Protein AF-A0A1M7RGN2-F1 (afdb_monomer)

Solvent-accessible surface area (backbone atoms only — not comparable to full-atom values): 27948 Å² total; per-residue (Å²): 100,93,61,72,44,77,40,43,30,32,84,21,26,33,37,41,32,29,51,102,66,59,59,73,75,38,56,75,77,20,41,66,61,92,49,42,22,46,13,42,47,33,29,32,37,37,53,44,37,58,46,65,48,74,35,37,37,27,53,39,75,42,88,51,86,76,76,86,76,80,94,49,53,23,29,38,37,36,62,31,33,19,80,75,17,29,29,34,39,29,12,72,86,38,70,52,47,77,90,29,49,67,40,72,50,83,56,57,39,39,32,36,41,36,44,35,34,30,64,72,48,50,79,91,61,77,86,86,77,67,72,73,33,36,36,40,42,39,34,22,54,45,65,57,43,63,58,74,44,78,79,35,73,57,84,74,70,87,70,90,80,72,50,46,48,50,57,38,22,22,51,22,50,51,51,54,52,34,74,63,32,69,67,56,32,52,51,54,54,50,56,44,67,71,36,99,68,55,65,76,80,54,61,73,75,74,81,71,89,65,87,67,59,68,26,29,27,38,48,74,47,76,25,56,38,73,56,40,53,45,32,73,75,35,51,40,67,52,54,59,37,63,78,38,60,56,56,48,66,60,32,28,36,40,57,43,95,46,101,49,54,22,45,37,38,62,42,42,81,84,53,90,49,85,55,82,66,62,20,43,36,34,62,48,76,46,78,43,90,96,51,76,36,18,39,40,34,42,40,35,35,53,33,47,40,79,51,36,51,32,52,43,38,40,50,52,40,45,49,55,30,44,61,69,67,64,82,71,80,60,66,34,55,64,59,32,51,54,52,30,50,54,51,52,49,51,50,52,51,51,51,52,51,50,49,52,50,47,7,58,60,30,49,70,44,65,73,53,71,70,62,68,70,49,93,51,42,49,51,62,42,11,62,77,39,38,68,60,49,52,42,53,70,71,44,56,63,65,60,22,40,52,49,2,49,50,24,18,54,50,9,22,56,71,36,49,42,52,76,29,68,72,51,36,51,19,53,58,27,48,74,74,72,41,77,51,66,95,48,70,68,64,47,51,56,48,56,76,67,40,88,80,51,62,89,50,67,32,36,32,44,60,41,99,90,38,73,86,28,48,74,77,36,51,20,44,74,29,10,54,53,2,56,60,24,38,63,41,90,51,30,65,44,6,23,34,30,0,42,43,19,20,30,41,26,41,11,54,86,35,24,62,64,50,59,56,45,50,48,70,76,38,56,80,66,73,65,132

Nearest PDB structures (foldseek):
  6xle-assembly1_D  TM=5.368E-01  e=3.055E-03  Saccharomyces cerevisiae S288C
  6xlb-assembly1_D1  TM=3.547E-01  e=7.918E-04  Saccharomyces cerevisiae S288C
  6xlh-assembly1_C  TM=3.136E-01  e=5.426E-04  Saccharomyces cerevisiae S288C
  3q63-assembly2_D  TM=5.427E-01  e=8.234E-02  Mesorhizobium japonicum MAFF 303099
  5j7c-assembly1_C  TM=2.482E-01  e=8.111E+00  Homo sapiens

Radius of gyration: 37.86 Å; Cα contacts (8 Å, |Δi|>4): 1041; chains: 1; bounding box: 74×55×109 Å

Organism: NCBI:txid134849

Structure (mmCIF, N/CA/C/O backbone):
data_AF-A0A1M7RGN2-F1
#
_entry.id   AF-A0A1M7RGN2-F1
#
loop_
_atom_site.group_PDB
_atom_site.id
_atom_site.type_symbol
_atom_site.label_atom_id
_atom_site.label_alt_id
_atom_site.label_comp_id
_atom_site.label_asym_id
_atom_site.label_entity_id
_atom_site.label_seq_id
_atom_site.pdbx_PDB_ins_code
_atom_site.Cartn_x
_atom_site.Cartn_y
_atom_site.Cartn_z
_atom_site.occupancy
_atom_site.B_iso_or_equiv
_atom_site.auth_seq_id
_atom_site.auth_comp_id
_atom_site.auth_asym_id
_atom_site.auth_atom_id
_atom_site.pdbx_PDB_model_num
ATOM 1 N N . MET A 1 1 ? -23.304 -23.572 22.820 1.00 53.78 1 MET A N 1
ATOM 2 C CA . MET A 1 1 ? -23.228 -24.763 23.700 1.00 53.78 1 MET A CA 1
ATOM 3 C C . MET A 1 1 ? -23.771 -24.384 25.075 1.00 53.78 1 MET A C 1
ATOM 5 O O . MET A 1 1 ? -23.818 -23.197 25.360 1.00 53.78 1 MET A O 1
ATOM 9 N N . THR A 1 2 ? -24.252 -25.321 25.900 1.00 59.62 2 THR A N 1
ATOM 10 C CA . THR A 1 2 ? -24.943 -24.969 27.166 1.00 59.62 2 THR A CA 1
ATOM 11 C C . THR A 1 2 ? -24.111 -25.189 28.437 1.00 59.62 2 THR A C 1
ATOM 13 O O . THR A 1 2 ? -24.471 -24.640 29.479 1.00 59.62 2 THR A O 1
ATOM 16 N N . GLY A 1 3 ? -23.017 -25.957 28.371 1.00 84.25 3 GLY A N 1
ATOM 17 C CA . GLY A 1 3 ? -22.132 -26.256 29.506 1.00 84.25 3 GLY A CA 1
ATOM 18 C C . GLY A 1 3 ? -20.914 -25.334 29.610 1.00 84.25 3 GLY A C 1
ATOM 19 O O . GLY A 1 3 ? -20.587 -24.631 28.655 1.00 84.25 3 GLY A O 1
ATOM 20 N N . PHE A 1 4 ? -20.274 -25.338 30.781 1.00 92.44 4 PHE A N 1
ATOM 21 C CA . PHE A 1 4 ? -18.928 -24.793 30.964 1.00 92.44 4 PHE A CA 1
ATOM 22 C C . PHE A 1 4 ? -17.897 -25.856 30.577 1.00 92.44 4 PHE A C 1
ATOM 24 O O . PHE A 1 4 ? -18.068 -27.026 30.914 1.00 92.44 4 PHE A O 1
ATOM 31 N N . GLU A 1 5 ? -16.837 -25.430 29.904 1.00 93.69 5 GLU A N 1
ATOM 32 C CA . GLU A 1 5 ? -15.676 -26.231 29.535 1.00 93.69 5 GLU A CA 1
ATOM 33 C C . GLU A 1 5 ? -14.425 -25.612 30.149 1.00 93.69 5 GLU A C 1
ATOM 35 O O . GLU A 1 5 ? -14.307 -24.390 30.267 1.00 93.69 5 GLU A O 1
ATOM 40 N N . ARG A 1 6 ? -13.462 -26.453 30.512 1.00 93.12 6 ARG A N 1
ATOM 41 C CA . ARG A 1 6 ? -12.210 -25.990 31.102 1.00 93.12 6 ARG A CA 1
ATOM 42 C C . ARG A 1 6 ? -11.258 -25.460 30.035 1.00 93.12 6 ARG A C 1
ATOM 44 O O . ARG A 1 6 ? -10.918 -26.173 29.093 1.00 93.12 6 ARG A O 1
ATOM 51 N N . VAL A 1 7 ? -10.762 -24.243 30.237 1.00 93.06 7 VAL A N 1
ATOM 52 C CA . VAL A 1 7 ? -9.730 -23.613 29.403 1.00 93.06 7 VAL A CA 1
ATOM 53 C C . VAL A 1 7 ? -8.479 -23.399 30.243 1.00 93.06 7 VAL A C 1
ATOM 55 O O . VAL A 1 7 ? -8.550 -22.855 31.345 1.00 93.06 7 VAL A O 1
ATOM 58 N N . PHE A 1 8 ? -7.333 -23.857 29.739 1.00 92.25 8 PHE A N 1
ATOM 59 C CA . PHE A 1 8 ? -6.047 -23.593 30.375 1.00 92.25 8 PHE A CA 1
ATOM 60 C C . PHE A 1 8 ? -5.581 -22.192 29.991 1.00 92.25 8 PHE A C 1
ATOM 62 O O . PHE A 1 8 ? -5.463 -21.897 28.805 1.00 92.25 8 PHE A O 1
ATOM 69 N N . VAL A 1 9 ? -5.311 -21.346 30.979 1.00 91.94 9 VAL A N 1
ATOM 70 C CA . VAL A 1 9 ? -4.866 -19.961 30.802 1.00 91.94 9 VAL A CA 1
ATOM 71 C C . VAL A 1 9 ? -3.438 -19.790 31.294 1.00 91.94 9 VAL A C 1
ATOM 73 O O . VAL A 1 9 ? -2.949 -20.540 32.141 1.00 91.94 9 VAL A O 1
ATOM 76 N N . SER A 1 10 ? -2.761 -18.795 30.736 1.00 89.56 10 SER A N 1
ATOM 77 C CA . SER A 1 10 ? -1.372 -18.453 31.037 1.00 89.56 10 SER A CA 1
ATOM 78 C C . SER A 1 10 ? -1.187 -16.949 30.885 1.00 89.56 10 SER A C 1
ATOM 80 O O . SER A 1 10 ? -1.768 -16.374 29.964 1.00 89.56 10 SER A O 1
ATOM 82 N N . TYR A 1 11 ? -0.347 -16.338 31.719 1.00 89.56 11 TYR A N 1
ATOM 83 C CA . TYR A 1 11 ? -0.124 -14.891 31.749 1.00 89.56 11 TYR A CA 1
ATOM 84 C C . TYR A 1 11 ? -1.407 -14.071 31.937 1.00 89.56 11 TYR A C 1
ATOM 86 O O . TYR A 1 11 ? -1.530 -13.006 31.335 1.00 89.56 11 TYR A O 1
ATOM 94 N N . HIS A 1 12 ? -2.354 -14.562 32.746 1.00 90.75 12 HIS A N 1
ATOM 95 C CA . HIS A 1 12 ? -3.652 -13.913 32.990 1.00 90.75 12 HIS A CA 1
ATOM 96 C C . HIS A 1 12 ? -4.511 -13.748 31.729 1.00 90.75 12 HIS A C 1
ATOM 98 O O . HIS A 1 12 ? -5.261 -12.782 31.622 1.00 90.75 12 HIS A O 1
ATOM 104 N N . GLN A 1 13 ? -4.351 -14.617 30.725 1.00 92.25 13 GLN A N 1
ATOM 105 C CA . GLN A 1 13 ? -4.908 -14.368 29.397 1.00 92.25 13 GLN A CA 1
ATOM 106 C C . GLN A 1 13 ? -5.591 -15.581 28.769 1.00 92.25 13 GLN A C 1
ATOM 108 O O . GLN A 1 13 ? -5.038 -16.684 28.670 1.00 92.25 13 GLN A O 1
ATOM 113 N N . MET A 1 14 ? -6.772 -15.294 28.230 1.00 94.12 14 MET A N 1
ATOM 114 C CA . MET A 1 14 ? -7.485 -16.074 27.226 1.00 94.12 14 MET A CA 1
ATOM 115 C C . MET A 1 14 ? -7.746 -15.185 26.005 1.00 94.12 14 MET A C 1
ATOM 117 O O . MET A 1 14 ? -7.930 -13.981 26.138 1.00 94.12 14 MET A O 1
ATOM 121 N N . GLN A 1 15 ? -7.777 -15.763 24.813 1.00 93.19 15 GLN A N 1
ATOM 122 C CA . GLN A 1 15 ? -7.980 -15.060 23.554 1.00 93.19 15 GLN A CA 1
ATOM 123 C C . GLN A 1 15 ? -9.269 -15.516 22.881 1.00 93.19 15 GLN A C 1
ATOM 125 O O . GLN A 1 15 ? -9.629 -16.696 22.918 1.00 93.19 15 GLN A O 1
ATOM 130 N N . VAL A 1 16 ? -9.945 -14.562 22.247 1.00 94.19 16 VAL A N 1
ATOM 131 C CA . VAL A 1 16 ? -11.057 -14.798 21.329 1.00 94.19 16 VAL A CA 1
ATOM 132 C C . VAL A 1 16 ? -10.639 -14.236 19.980 1.00 94.19 16 VAL A C 1
ATOM 134 O O . VAL A 1 16 ? -10.347 -13.046 19.877 1.00 94.19 16 VAL A O 1
ATOM 137 N N . THR A 1 17 ? -10.606 -15.089 18.960 1.00 91.31 17 THR A N 1
ATOM 138 C CA . THR A 1 17 ? -10.165 -14.718 17.611 1.00 91.31 17 THR A CA 1
ATOM 139 C C . THR A 1 17 ? -11.164 -15.174 16.562 1.00 91.31 17 THR A C 1
ATOM 141 O O . THR A 1 17 ? -11.744 -16.250 16.675 1.00 91.31 17 THR A O 1
ATOM 144 N N . THR A 1 18 ? -11.366 -14.362 15.536 1.00 88.50 18 THR A N 1
ATOM 145 C CA . THR A 1 18 ? -12.219 -14.665 14.374 1.00 88.50 18 THR A CA 1
ATOM 146 C C . THR A 1 18 ? -11.419 -15.107 13.147 1.00 88.50 18 THR A C 1
ATOM 148 O O . THR A 1 18 ? -12.003 -15.386 12.103 1.00 88.50 18 THR A O 1
ATOM 151 N N . CYS A 1 19 ? -10.088 -15.169 13.253 1.00 69.94 19 CYS A N 1
ATOM 152 C CA . CYS A 1 19 ? -9.200 -15.595 12.181 1.00 69.94 19 CYS A CA 1
ATOM 153 C C . CYS A 1 19 ? -8.057 -16.423 12.776 1.00 69.94 19 CYS A C 1
ATOM 155 O O . CYS A 1 19 ? -7.307 -15.968 13.630 1.00 69.94 19 CYS A O 1
ATOM 157 N N . VAL A 1 20 ? -7.919 -17.667 12.322 1.00 52.16 20 VAL A N 1
ATOM 158 C CA . VAL A 1 20 ? -7.046 -18.673 12.958 1.00 52.16 20 VAL A CA 1
ATOM 159 C C . VAL A 1 20 ? -5.543 -18.346 12.810 1.00 52.16 20 VAL A C 1
ATOM 161 O O . VAL A 1 20 ? -4.721 -18.910 13.526 1.00 52.16 20 VAL A O 1
ATOM 164 N N . ASP A 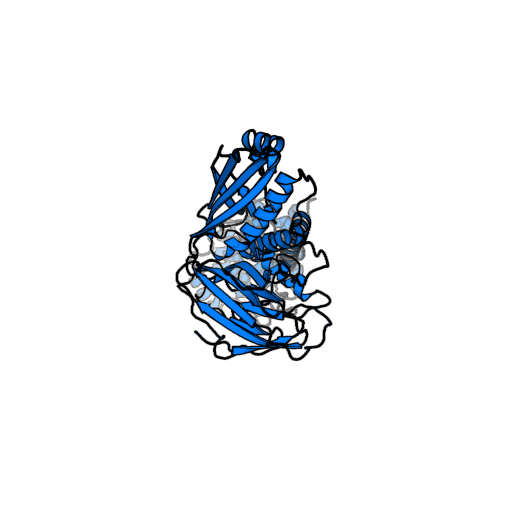1 21 ? -5.190 -17.387 11.944 1.00 49.81 21 ASP A N 1
ATOM 165 C CA . ASP A 1 21 ? -3.810 -17.035 11.575 1.00 49.81 21 ASP A CA 1
ATOM 166 C C . ASP A 1 21 ? -3.393 -15.590 11.941 1.00 49.81 21 ASP A C 1
ATOM 168 O O . ASP A 1 21 ? -2.281 -15.163 11.600 1.00 49.81 21 ASP A O 1
ATOM 172 N N . THR A 1 22 ? -4.242 -14.809 12.623 1.00 50.28 22 THR A N 1
ATOM 173 C CA . THR A 1 22 ? -3.888 -13.445 13.053 1.00 50.28 22 THR A CA 1
ATOM 174 C C . THR A 1 22 ? -3.421 -13.435 14.502 1.00 50.28 22 THR A C 1
ATOM 176 O O . THR A 1 22 ? -4.167 -13.699 15.437 1.00 50.28 22 THR A O 1
ATOM 179 N N . HIS A 1 23 ? -2.147 -13.107 14.706 1.00 57.06 23 HIS A N 1
ATOM 180 C CA . HIS A 1 23 ? -1.679 -12.689 16.023 1.00 57.06 23 HIS A CA 1
ATOM 181 C C . HIS A 1 23 ? -2.221 -11.296 16.343 1.00 57.06 23 HIS A C 1
ATOM 183 O O . HIS A 1 23 ? -2.346 -10.475 15.434 1.00 57.06 23 HIS A O 1
ATOM 189 N N . SER A 1 24 ? -2.425 -11.018 17.634 1.00 57.25 24 SER A N 1
ATOM 190 C CA . SER A 1 24 ? -2.740 -9.696 18.183 1.00 57.25 24 SER A CA 1
ATOM 191 C C . SER A 1 24 ? -1.973 -8.581 17.458 1.00 57.25 24 SER A C 1
ATOM 193 O O . SER A 1 24 ? -0.754 -8.442 17.606 1.00 57.25 24 SER A O 1
ATOM 195 N N . GLU A 1 25 ? -2.672 -7.794 16.644 1.00 72.50 25 GLU A N 1
ATOM 196 C CA . GLU A 1 25 ? -2.079 -6.705 15.868 1.00 72.50 25 GLU A CA 1
ATOM 197 C C . GLU A 1 25 ? -1.906 -5.430 16.701 1.00 72.50 25 GLU A C 1
ATOM 199 O O . GLU A 1 25 ? -0.965 -4.659 16.471 1.00 72.50 25 GLU A O 1
ATOM 204 N N . LEU A 1 26 ? -2.827 -5.233 17.648 1.00 82.25 26 LEU A N 1
ATOM 205 C CA . LEU A 1 26 ? -2.886 -4.169 18.636 1.00 82.25 26 LEU A CA 1
ATOM 206 C C . LEU A 1 26 ? -2.411 -4.726 19.985 1.00 82.25 26 LEU A C 1
ATOM 208 O O . LEU A 1 26 ? -2.792 -5.822 20.400 1.00 82.25 26 LEU A O 1
ATOM 212 N N . GLY A 1 27 ? -1.552 -3.975 20.674 1.00 81.19 27 GLY A N 1
ATOM 213 C CA . GLY A 1 27 ? -1.046 -4.400 21.977 1.00 81.19 27 GLY A CA 1
ATOM 214 C C . GLY A 1 27 ? -2.158 -4.469 23.024 1.00 81.19 27 GLY A C 1
ATOM 215 O O . GLY A 1 27 ? -3.054 -3.624 23.038 1.00 81.19 27 GLY A O 1
ATOM 216 N N . ILE A 1 28 ? -2.055 -5.426 23.950 1.00 83.62 28 ILE A N 1
ATOM 217 C CA . ILE A 1 28 ? -2.816 -5.363 25.204 1.00 83.62 28 ILE A CA 1
ATOM 218 C C . ILE A 1 28 ? -2.504 -4.041 25.918 1.00 83.62 28 ILE A C 1
ATOM 220 O O . ILE A 1 28 ? -1.442 -3.449 25.708 1.00 83.62 28 ILE A O 1
ATOM 224 N N . TYR A 1 29 ? -3.436 -3.562 26.735 1.00 84.75 29 TYR A N 1
ATOM 225 C CA . TYR A 1 29 ? -3.340 -2.253 27.380 1.00 84.75 29 TYR A CA 1
ATOM 226 C C . TYR A 1 29 ? -3.339 -1.048 26.418 1.00 84.75 29 TYR A C 1
ATOM 228 O O . TYR A 1 29 ? -2.821 0.017 26.764 1.00 84.75 29 TYR A O 1
ATOM 236 N N . GLN A 1 30 ? -3.946 -1.170 25.231 1.00 85.31 30 GLN A N 1
ATOM 237 C CA . GLN A 1 30 ? -4.180 -0.023 24.336 1.00 85.31 30 GLN A CA 1
ATOM 238 C C . GLN A 1 30 ? -5.656 0.354 24.176 1.00 85.31 30 GLN A C 1
ATOM 240 O O . GLN A 1 30 ? -5.956 1.539 24.050 1.00 85.31 30 GLN A O 1
ATOM 245 N N . ALA A 1 31 ? -6.573 -0.615 24.210 1.00 88.44 31 ALA A N 1
ATOM 246 C CA . ALA A 1 31 ? -8.014 -0.381 24.132 1.00 88.44 31 ALA A CA 1
ATOM 247 C C . ALA A 1 31 ? -8.761 -1.454 24.935 1.00 88.44 31 ALA A C 1
ATOM 249 O O . ALA A 1 31 ? -8.672 -2.630 24.594 1.00 88.44 31 ALA A O 1
ATOM 250 N N . GLY A 1 32 ? -9.480 -1.073 25.995 1.00 89.31 32 GLY A N 1
ATOM 251 C CA . GLY A 1 32 ? -10.189 -2.030 26.846 1.00 89.31 32 GLY A CA 1
ATOM 252 C C . GLY A 1 32 ? -10.434 -1.557 28.279 1.00 89.31 32 GLY A C 1
ATOM 253 O O . GLY A 1 32 ? -10.309 -0.368 28.568 1.00 89.31 32 GLY A O 1
ATOM 254 N N . ASP A 1 33 ? -10.747 -2.513 29.152 1.00 88.94 33 ASP A N 1
ATOM 255 C CA . ASP A 1 33 ? -10.859 -2.387 30.613 1.00 88.94 33 ASP A CA 1
ATOM 256 C C . ASP A 1 33 ? -10.204 -3.590 31.317 1.00 88.94 33 ASP A C 1
ATOM 258 O O . ASP A 1 33 ? -9.579 -4.428 30.674 1.00 88.94 33 ASP A O 1
ATOM 262 N N . ASP A 1 34 ? -10.389 -3.705 32.634 1.00 87.19 34 ASP A N 1
ATOM 263 C CA . ASP A 1 34 ? -9.809 -4.766 33.472 1.00 87.19 34 ASP A CA 1
ATOM 264 C C . ASP A 1 34 ? -10.269 -6.203 33.131 1.00 87.19 34 ASP A C 1
ATOM 266 O O . ASP A 1 34 ? -9.767 -7.178 33.704 1.00 87.19 34 ASP A O 1
ATOM 270 N N . LEU A 1 35 ? -11.259 -6.372 32.251 1.00 91.69 35 LEU A N 1
ATOM 271 C CA . LEU A 1 35 ? -11.757 -7.678 31.822 1.00 91.69 35 LEU A CA 1
ATOM 272 C C . LEU A 1 35 ? -11.432 -7.967 30.355 1.00 91.69 35 LEU A C 1
ATOM 274 O O . LEU A 1 35 ? -11.063 -9.098 30.040 1.00 91.69 35 LEU A O 1
ATOM 278 N N . VAL A 1 36 ? -11.574 -6.994 29.452 1.00 93.12 36 VAL A N 1
ATOM 279 C CA . VAL A 1 36 ? -11.379 -7.210 28.010 1.00 93.12 36 VAL A CA 1
ATOM 280 C C . VAL A 1 36 ? -10.483 -6.148 27.403 1.00 93.12 36 VAL A C 1
ATOM 282 O O . VAL A 1 36 ? -10.778 -4.958 27.474 1.00 93.12 36 VAL A O 1
ATOM 285 N N . HIS A 1 37 ? -9.463 -6.598 26.675 1.00 91.75 37 HIS A N 1
ATOM 286 C CA . HIS A 1 37 ? -8.649 -5.776 25.790 1.00 91.75 37 HIS A CA 1
ATOM 287 C C . HIS A 1 37 ? -8.902 -6.145 24.331 1.00 91.75 37 HIS A C 1
ATOM 289 O O . HIS A 1 37 ? -8.745 -7.298 23.937 1.00 91.75 37 HIS A O 1
ATOM 295 N N . LEU A 1 38 ? -9.240 -5.160 23.507 1.00 91.31 38 LEU A N 1
ATOM 296 C CA . LEU A 1 38 ? -9.230 -5.313 22.059 1.00 91.31 38 LEU A CA 1
ATOM 297 C C . LEU A 1 38 ? -7.775 -5.413 21.584 1.00 91.31 38 LEU A C 1
ATOM 299 O O . LEU A 1 38 ? -6.946 -4.574 21.938 1.00 91.31 38 LEU A O 1
ATOM 303 N N . THR A 1 39 ? -7.467 -6.428 20.782 1.00 89.44 39 THR A N 1
ATOM 304 C CA . THR A 1 39 ? -6.103 -6.715 20.307 1.00 89.44 39 THR A CA 1
ATOM 305 C C . THR A 1 39 ? -6.004 -6.827 18.787 1.00 89.44 39 THR A C 1
ATOM 307 O O . THR A 1 39 ? -4.925 -7.058 18.248 1.00 89.44 39 THR A O 1
ATOM 310 N N . GLY A 1 40 ? -7.094 -6.571 18.071 1.00 88.50 40 GLY A N 1
ATOM 311 C CA . GLY A 1 40 ? -7.142 -6.479 16.617 1.00 88.50 40 GLY A CA 1
ATOM 312 C C . GLY A 1 40 ? -8.560 -6.180 16.144 1.00 88.50 40 GLY A C 1
ATOM 313 O O . GLY A 1 40 ? -9.476 -6.048 16.954 1.00 88.50 40 GLY A O 1
ATOM 314 N N . ALA A 1 41 ? -8.771 -6.090 14.830 1.00 89.12 41 ALA A N 1
ATOM 315 C CA . ALA A 1 41 ? -10.126 -5.946 14.289 1.00 89.12 41 ALA A CA 1
ATOM 316 C C . ALA A 1 41 ? -10.979 -7.201 14.551 1.00 89.12 41 ALA A C 1
ATOM 318 O O . ALA A 1 41 ? -12.180 -7.086 14.773 1.00 89.12 41 ALA A O 1
ATOM 319 N N . GLY A 1 42 ? -10.355 -8.381 14.548 1.00 90.31 42 GLY A N 1
ATOM 320 C CA . GLY A 1 42 ? -10.997 -9.677 14.761 1.00 90.31 42 GLY A CA 1
ATOM 321 C C . GLY A 1 42 ? -10.580 -10.387 16.050 1.00 90.31 42 GLY A C 1
ATOM 322 O O . GLY A 1 42 ? -10.939 -11.553 16.215 1.00 90.31 42 GLY A O 1
ATOM 323 N N . ASP A 1 43 ? -9.842 -9.707 16.937 1.00 90.75 43 ASP A N 1
ATOM 324 C CA . ASP A 1 43 ? -9.166 -10.307 18.090 1.00 90.75 43 ASP A CA 1
ATOM 325 C C . ASP A 1 43 ? -9.408 -9.512 19.377 1.00 90.75 43 ASP A C 1
ATOM 327 O O . ASP A 1 43 ? -9.336 -8.277 19.402 1.00 90.75 43 ASP A O 1
ATOM 331 N N . LEU A 1 44 ? -9.644 -10.231 20.473 1.00 93.44 44 LEU A N 1
ATOM 332 C CA . LEU A 1 44 ? -9.603 -9.676 21.822 1.00 93.44 44 LEU A CA 1
ATOM 333 C C . LEU A 1 44 ? -8.934 -10.636 22.805 1.00 93.44 44 LEU A C 1
ATOM 335 O O . LEU A 1 44 ? -8.930 -11.857 22.632 1.00 93.44 44 LEU A O 1
ATOM 339 N N . THR A 1 45 ? -8.409 -10.057 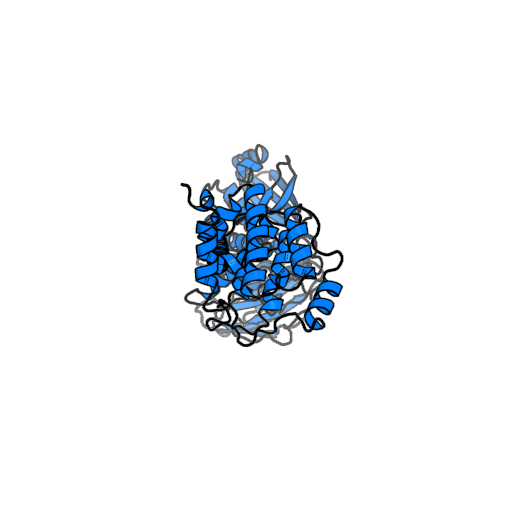23.875 1.00 93.88 45 THR A N 1
ATOM 340 C CA . THR A 1 45 ? -7.864 -10.747 25.037 1.00 93.88 45 THR A CA 1
ATOM 341 C C . THR A 1 45 ? -8.800 -10.541 26.223 1.00 93.88 45 THR A C 1
ATOM 343 O O . THR A 1 45 ? -9.156 -9.412 26.554 1.00 93.88 45 THR A O 1
ATOM 346 N N . VAL A 1 46 ? -9.178 -11.635 26.875 1.00 94.94 46 VAL A N 1
ATOM 347 C CA . VAL A 1 46 ? -9.880 -11.656 28.159 1.00 94.94 46 VAL A CA 1
ATOM 348 C C . VAL A 1 46 ? -8.851 -11.820 29.272 1.00 94.94 46 VAL A C 1
ATOM 350 O O . VAL A 1 46 ? -8.049 -12.757 29.240 1.00 94.94 46 VAL A O 1
ATOM 353 N N . MET A 1 47 ? -8.888 -10.914 30.244 1.00 92.62 47 MET A N 1
ATOM 354 C CA . MET A 1 47 ? -8.006 -10.920 31.406 1.00 92.62 47 MET A CA 1
ATOM 355 C C . MET A 1 47 ? -8.551 -11.858 32.485 1.00 92.62 47 MET A C 1
ATOM 357 O O . MET A 1 47 ? -9.717 -11.746 32.869 1.00 92.62 47 MET A O 1
ATOM 361 N N . THR A 1 48 ? -7.708 -12.757 32.994 1.00 91.31 48 THR A N 1
ATOM 362 C CA . THR A 1 48 ? -8.072 -13.751 34.013 1.00 91.31 48 THR A CA 1
ATOM 363 C C . THR A 1 48 ? -7.409 -13.521 35.358 1.00 91.31 48 THR A C 1
ATOM 365 O O . THR A 1 48 ? -6.299 -12.998 35.418 1.00 91.31 48 THR A O 1
ATOM 368 N N . GLY A 1 49 ? -8.069 -13.935 36.442 1.00 87.50 49 GLY A N 1
ATOM 369 C CA . GLY A 1 49 ? -7.510 -13.834 37.788 1.00 87.50 49 GLY A CA 1
ATOM 370 C C . GLY A 1 49 ? -6.226 -14.658 37.940 1.00 87.50 49 GLY A C 1
ATOM 371 O O . GLY A 1 49 ? -5.158 -14.089 38.176 1.00 87.50 49 GLY A O 1
ATOM 372 N N . PRO A 1 50 ? -6.267 -15.987 37.723 1.00 86.50 50 PRO A N 1
ATOM 373 C CA . PRO A 1 50 ? -5.085 -16.833 37.723 1.00 86.50 50 PRO A CA 1
ATOM 374 C C . PRO A 1 50 ? -4.079 -16.425 36.649 1.00 86.50 50 PRO A C 1
ATOM 376 O O . PRO A 1 50 ? -4.429 -16.298 35.471 1.00 86.50 50 PRO A O 1
ATOM 379 N N . HIS A 1 51 ? -2.805 -16.331 37.044 1.00 87.00 51 HIS A N 1
ATOM 380 C CA . HIS A 1 51 ? -1.704 -16.188 36.092 1.00 87.00 51 HIS A CA 1
ATOM 381 C C . HIS A 1 51 ? -1.640 -17.406 35.172 1.00 87.00 51 HIS A C 1
ATOM 383 O O . HIS A 1 51 ? -1.649 -17.269 33.954 1.00 87.00 51 HIS A O 1
ATOM 389 N N . THR A 1 52 ? -1.560 -18.603 35.757 1.00 89.00 52 THR A N 1
ATOM 390 C CA . THR A 1 52 ? -1.503 -19.877 35.036 1.00 89.00 52 THR A CA 1
ATOM 391 C C . THR A 1 52 ? -2.404 -20.877 35.736 1.00 89.00 52 THR A C 1
ATOM 393 O O . THR A 1 52 ? -2.266 -21.083 36.940 1.00 89.00 52 THR A O 1
ATOM 396 N N . GLY A 1 53 ? -3.299 -21.528 35.001 1.00 89.69 53 GLY A N 1
ATOM 397 C CA . GLY A 1 53 ? -4.233 -22.472 35.603 1.00 89.69 53 GLY A CA 1
ATOM 398 C C . GLY A 1 53 ? -5.414 -22.779 34.704 1.00 89.69 53 GLY A C 1
ATOM 399 O O . GLY A 1 53 ? -5.346 -22.608 33.493 1.00 89.69 53 GLY A O 1
ATOM 400 N N . TRP A 1 54 ? -6.496 -23.258 35.305 1.00 91.19 54 TRP A N 1
ATOM 401 C CA . TRP A 1 54 ? -7.720 -23.587 34.589 1.00 91.19 54 TRP A CA 1
ATOM 402 C C . TRP A 1 54 ? -8.855 -22.689 35.042 1.00 91.19 54 TRP A C 1
ATOM 404 O O . TRP A 1 54 ? -9.044 -22.498 36.239 1.00 91.19 54 TRP A O 1
ATOM 414 N N . VAL A 1 55 ? -9.620 -22.203 34.073 1.00 93.25 55 VAL A N 1
ATOM 415 C CA . VAL A 1 55 ? -10.862 -21.462 34.293 1.00 93.25 55 VAL A CA 1
ATOM 416 C C . VAL A 1 55 ? -12.003 -22.169 33.574 1.00 93.25 55 VAL A C 1
ATOM 418 O O . VAL A 1 55 ? -11.785 -22.893 32.596 1.00 93.25 55 VAL A O 1
ATOM 421 N N . ASP A 1 56 ? -13.220 -21.961 34.056 1.00 95.38 56 ASP A N 1
ATOM 422 C CA . ASP A 1 56 ? -14.426 -22.504 33.444 1.00 95.38 56 ASP A CA 1
ATOM 423 C C . ASP A 1 56 ? -14.989 -21.482 32.453 1.00 95.38 56 ASP A C 1
ATOM 425 O O . ASP A 1 56 ? -15.334 -20.360 32.822 1.00 95.38 56 ASP A O 1
ATOM 429 N N . VAL A 1 57 ? -15.137 -21.864 31.187 1.00 96.44 57 VAL A N 1
ATOM 430 C CA . VAL A 1 57 ? -15.600 -20.971 30.118 1.00 96.44 57 VAL A CA 1
ATOM 431 C C . VAL A 1 57 ? -16.844 -21.540 29.462 1.00 96.44 57 VAL A C 1
ATOM 433 O O . VAL A 1 57 ? -16.937 -22.733 29.197 1.00 96.44 57 VAL A O 1
ATOM 436 N N . ARG A 1 58 ? -17.813 -20.684 29.158 1.00 95.94 58 ARG A N 1
ATOM 437 C CA . ARG A 1 58 ? -18.987 -21.020 28.352 1.00 95.94 58 ARG A CA 1
ATOM 438 C C . ARG A 1 58 ? -19.114 -20.044 27.195 1.00 95.94 58 ARG A C 1
ATOM 440 O O . ARG A 1 58 ? -19.070 -18.836 27.402 1.00 95.94 58 ARG A O 1
ATOM 447 N N . VAL A 1 59 ? -19.360 -20.564 25.993 1.00 96.25 59 VAL A N 1
ATOM 448 C CA . VAL A 1 59 ? -19.641 -19.745 24.807 1.00 96.25 59 VAL A CA 1
ATOM 449 C C . VAL A 1 59 ? -21.093 -19.920 24.357 1.00 96.25 59 VAL A C 1
ATOM 451 O O . VAL A 1 59 ? -21.553 -21.028 24.040 1.00 96.25 59 VAL A O 1
ATOM 454 N N . THR A 1 60 ? -21.813 -18.800 24.300 1.00 95.12 60 THR A N 1
ATOM 455 C CA . THR A 1 60 ? -23.234 -18.732 23.951 1.00 95.12 60 THR A CA 1
ATOM 456 C C . THR A 1 60 ? -23.431 -17.868 22.707 1.00 95.12 60 THR A C 1
ATOM 458 O O . THR A 1 60 ? -23.352 -16.644 22.767 1.00 95.12 60 THR A O 1
ATOM 461 N N . VAL A 1 61 ? -23.764 -18.501 21.582 1.00 95.75 61 VAL A N 1
ATOM 462 C CA . VAL A 1 61 ? -24.125 -17.810 20.335 1.00 95.75 61 VAL A CA 1
ATOM 463 C C . VAL A 1 61 ? -25.626 -17.518 20.317 1.00 95.75 61 VAL A C 1
ATOM 465 O O . VAL A 1 61 ? -26.445 -18.389 20.620 1.00 95.75 61 VAL A O 1
ATOM 468 N N . ARG A 1 62 ? -25.992 -16.284 19.973 1.00 94.81 62 ARG A N 1
ATOM 469 C CA . ARG A 1 62 ? -27.363 -15.773 19.908 1.00 94.81 62 ARG A CA 1
ATOM 470 C C . ARG A 1 62 ? -27.618 -15.059 18.586 1.00 94.81 62 ARG A C 1
ATOM 472 O O . ARG A 1 62 ? -26.703 -14.633 17.893 1.00 94.81 62 ARG A O 1
ATOM 479 N N . THR A 1 63 ? -28.895 -14.898 18.262 1.00 93.50 63 THR A N 1
ATOM 480 C CA . THR A 1 63 ? -29.353 -14.124 17.099 1.00 93.50 63 THR A CA 1
ATOM 481 C C . THR A 1 63 ? -29.587 -12.647 17.415 1.00 93.50 63 THR A C 1
ATOM 483 O O . THR A 1 63 ? -29.728 -11.847 16.498 1.00 93.50 63 THR A O 1
ATOM 486 N N . ALA A 1 64 ? -29.643 -12.279 18.698 1.00 92.81 64 ALA A N 1
ATOM 487 C CA . ALA A 1 64 ? -29.887 -10.921 19.169 1.00 92.81 64 ALA A CA 1
ATOM 488 C C . ALA A 1 64 ? -29.249 -10.695 20.548 1.00 92.81 64 ALA A C 1
ATOM 490 O O . ALA A 1 64 ? -28.852 -11.653 21.224 1.00 92.81 64 ALA A O 1
ATOM 491 N N . ALA A 1 65 ? -29.201 -9.426 20.962 1.00 93.00 65 ALA A N 1
ATOM 492 C CA . ALA A 1 65 ? -28.641 -9.013 22.242 1.00 93.00 65 ALA A CA 1
ATOM 493 C C . ALA A 1 65 ? -29.256 -9.798 23.422 1.00 93.00 65 ALA A C 1
ATOM 495 O O . ALA A 1 65 ? -30.469 -10.047 23.443 1.00 93.00 65 ALA A O 1
ATOM 496 N N . PRO A 1 66 ? -28.439 -10.229 24.399 1.00 91.69 66 PRO A N 1
ATOM 497 C CA . PRO A 1 66 ? -28.937 -10.893 25.592 1.00 91.69 66 PRO A CA 1
ATOM 498 C C . PRO A 1 66 ? -29.692 -9.9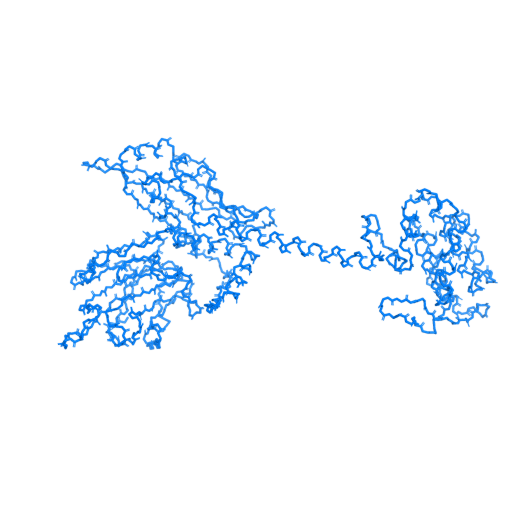10 26.499 1.00 91.69 66 PRO A C 1
ATOM 500 O O . PRO A 1 66 ? -29.539 -8.695 26.395 1.00 91.69 66 PRO A O 1
ATOM 503 N N . ALA A 1 67 ? -30.490 -10.454 27.420 1.00 87.38 67 ALA A N 1
ATOM 504 C CA . ALA A 1 67 ? -31.032 -9.675 28.531 1.00 87.38 67 ALA A CA 1
ATOM 505 C C . ALA A 1 67 ? -29.908 -9.199 29.474 1.00 87.38 67 ALA A C 1
ATOM 507 O O . ALA A 1 67 ? -28.778 -9.700 29.405 1.00 87.38 67 ALA A O 1
ATOM 508 N N . ASP A 1 68 ? -30.259 -8.263 30.359 1.00 83.44 68 ASP A N 1
ATOM 509 C CA . ASP A 1 68 ? -29.368 -7.659 31.354 1.00 83.44 68 ASP A CA 1
ATOM 510 C C . ASP A 1 68 ? -28.538 -8.722 32.108 1.00 83.44 68 ASP A C 1
ATOM 512 O O . ASP A 1 68 ? -29.107 -9.710 32.592 1.00 83.44 68 ASP A O 1
ATOM 516 N N . PRO A 1 69 ? -27.201 -8.583 32.185 1.00 83.38 69 PRO A N 1
ATOM 517 C CA . PRO A 1 69 ? -26.311 -9.579 32.775 1.00 83.38 69 PRO A CA 1
ATOM 518 C C . PRO A 1 69 ? -26.298 -9.514 34.314 1.00 83.38 69 PRO A C 1
ATOM 520 O O . PRO A 1 69 ? -25.240 -9.441 34.935 1.00 83.38 69 PRO A O 1
ATOM 523 N N . ALA A 1 70 ? -27.468 -9.554 34.953 1.00 82.12 70 ALA A N 1
ATOM 524 C CA . ALA A 1 70 ? -27.571 -9.538 36.408 1.00 82.12 70 ALA A CA 1
ATOM 525 C C . ALA A 1 70 ? -26.858 -10.750 37.045 1.00 82.12 70 ALA A C 1
ATOM 527 O O . ALA A 1 70 ? -26.978 -11.881 36.568 1.00 82.12 70 ALA A O 1
ATOM 528 N N . GLY A 1 71 ? -26.143 -10.517 38.151 1.00 85.06 71 GLY A N 1
ATOM 529 C CA . GLY A 1 71 ? -25.475 -11.568 38.931 1.00 85.06 71 GLY A CA 1
ATOM 530 C C . GLY A 1 71 ? -24.066 -11.955 38.464 1.00 85.06 71 GLY A C 1
ATOM 531 O O . GLY A 1 71 ? -23.536 -12.953 38.948 1.00 85.06 71 GLY A O 1
ATOM 532 N N . TRP A 1 72 ? -23.472 -11.191 37.545 1.00 92.75 72 TRP A N 1
ATOM 533 C CA . TRP A 1 72 ? -22.056 -11.285 37.178 1.00 92.75 72 TRP A CA 1
ATOM 534 C C . TRP A 1 72 ? -21.237 -10.209 37.899 1.00 92.75 72 TRP A C 1
ATOM 536 O O . TRP A 1 72 ? -21.762 -9.131 38.181 1.00 92.75 72 TRP A O 1
ATOM 546 N N . ASP A 1 73 ? -19.972 -10.507 38.202 1.00 91.56 73 ASP A N 1
ATOM 547 C CA . ASP A 1 73 ? -19.089 -9.605 38.955 1.00 91.56 73 ASP A CA 1
ATOM 548 C C . ASP A 1 73 ? -18.466 -8.531 38.058 1.00 91.56 73 ASP A C 1
ATOM 550 O O . ASP A 1 73 ? -18.274 -7.400 38.496 1.00 91.56 73 ASP A O 1
ATOM 554 N N . ALA A 1 74 ? -18.186 -8.885 36.802 1.00 92.94 74 ALA A N 1
ATOM 555 C CA . ALA A 1 74 ? -17.672 -7.981 35.782 1.00 92.94 74 ALA A CA 1
ATOM 556 C C . ALA A 1 74 ? -18.295 -8.315 34.424 1.00 92.94 74 ALA A C 1
ATOM 558 O O . ALA A 1 74 ? -18.471 -9.489 34.080 1.00 92.94 74 ALA A O 1
ATOM 559 N N . VAL A 1 75 ? -18.647 -7.287 33.651 1.00 95.81 75 VAL A N 1
ATOM 560 C CA . VAL A 1 75 ? -19.237 -7.453 32.321 1.00 95.81 75 VAL A CA 1
ATOM 561 C C . VAL A 1 75 ? -18.761 -6.365 31.379 1.00 95.81 75 VAL A C 1
ATOM 563 O O . VAL A 1 75 ? -18.993 -5.177 31.617 1.00 95.81 75 VAL A O 1
ATOM 566 N N . THR A 1 76 ? -18.217 -6.799 30.250 1.00 95.19 76 THR A N 1
ATOM 567 C CA . THR A 1 76 ? -17.653 -5.923 29.228 1.00 95.19 76 THR A CA 1
ATOM 568 C C . THR A 1 76 ? -18.141 -6.333 27.853 1.00 95.19 76 THR A C 1
ATOM 570 O O . THR A 1 76 ? -18.332 -7.514 27.565 1.00 95.19 76 THR A O 1
ATOM 573 N N . GLU A 1 77 ? -18.368 -5.349 26.996 1.00 95.75 77 GLU A N 1
ATOM 574 C CA . GLU A 1 77 ? -18.922 -5.535 25.667 1.00 95.75 77 GLU A CA 1
ATOM 575 C C . GLU A 1 77 ? -18.095 -4.796 24.605 1.00 95.75 77 GLU A C 1
ATOM 577 O O . GLU A 1 77 ? -17.727 -3.636 24.786 1.00 95.75 77 GLU A O 1
ATOM 582 N N . THR A 1 78 ? -17.828 -5.455 23.475 1.00 95.56 78 THR A N 1
ATOM 583 C CA . THR A 1 78 ? -17.107 -4.886 22.324 1.00 95.56 78 THR A CA 1
ATOM 584 C C . THR A 1 78 ? -17.534 -5.542 21.008 1.00 95.56 78 THR A C 1
ATOM 586 O O . THR A 1 78 ? -18.265 -6.531 21.009 1.00 95.56 78 THR A O 1
ATOM 589 N N . THR A 1 79 ? -17.084 -5.019 19.871 1.00 96.50 79 THR A N 1
ATOM 590 C CA . THR A 1 79 ? -17.368 -5.576 18.540 1.00 96.50 79 THR A CA 1
ATOM 591 C C . THR A 1 79 ? -16.094 -6.144 17.915 1.00 96.50 79 THR A C 1
ATOM 593 O O . THR A 1 79 ? -15.037 -5.530 18.025 1.00 96.50 79 THR A O 1
ATOM 596 N N . LEU A 1 80 ? -16.211 -7.275 17.218 1.00 94.75 80 LEU A N 1
ATOM 597 C CA . LEU A 1 80 ? -15.175 -7.859 16.366 1.00 94.75 80 LEU A CA 1
ATOM 598 C C . LEU A 1 80 ? -15.657 -7.940 14.913 1.00 94.75 80 LEU A C 1
ATOM 600 O O . LEU A 1 80 ? -16.847 -8.114 14.641 1.00 94.75 80 LEU A O 1
ATOM 604 N N . TRP A 1 81 ? -14.725 -7.847 13.975 1.00 93.25 81 TRP A N 1
ATOM 605 C CA . TRP A 1 81 ? -14.918 -8.189 12.573 1.00 93.25 81 TRP A CA 1
ATOM 606 C C . TRP A 1 81 ? -14.739 -9.696 12.387 1.00 93.25 81 TRP A C 1
ATOM 608 O O . TRP A 1 81 ? -13.676 -10.215 12.691 1.00 93.25 81 TRP A O 1
ATOM 618 N N . CYS A 1 82 ? -15.762 -10.395 11.892 1.00 92.69 82 CYS A N 1
ATOM 619 C CA . CYS A 1 82 ? -15.760 -11.844 11.689 1.00 92.69 82 CYS A CA 1
ATOM 620 C C . CYS A 1 82 ? -16.019 -12.155 10.202 1.00 92.69 82 CYS A C 1
ATOM 622 O O . CYS A 1 82 ? -17.173 -12.325 9.796 1.00 92.69 82 CYS A O 1
ATOM 624 N N . PRO A 1 83 ? -14.973 -12.185 9.355 1.00 87.81 83 PRO A N 1
ATOM 625 C CA . PRO A 1 83 ? -15.129 -12.311 7.904 1.00 87.81 83 PRO A CA 1
ATOM 626 C C . PRO A 1 83 ? -15.603 -13.695 7.451 1.00 87.81 83 PRO A C 1
ATOM 628 O O . PRO A 1 83 ? -16.222 -13.798 6.396 1.00 87.81 83 PRO A O 1
ATOM 631 N N . GLU A 1 84 ? -15.316 -14.742 8.225 1.00 87.50 84 GLU A N 1
ATOM 632 C CA . GLU A 1 84 ? -15.615 -16.135 7.860 1.00 87.50 84 GLU A CA 1
ATOM 633 C C . GLU A 1 84 ? -16.868 -16.680 8.561 1.00 87.50 84 GLU A C 1
ATOM 635 O O . GLU A 1 84 ? -17.366 -17.743 8.204 1.00 87.50 84 GLU A O 1
ATOM 640 N N . GLY A 1 85 ? -17.435 -15.935 9.519 1.00 90.62 85 GLY A N 1
ATOM 641 C CA . GLY A 1 85 ? -18.569 -16.409 10.315 1.00 90.62 85 GLY A CA 1
ATOM 642 C C . GLY A 1 85 ? -18.186 -17.485 11.338 1.00 90.62 85 GLY A C 1
ATOM 643 O O . GLY A 1 85 ? -19.052 -18.227 11.799 1.00 90.62 85 GLY A O 1
ATOM 644 N N . GLU A 1 86 ? -16.910 -17.560 11.711 1.00 91.75 86 GLU A N 1
ATOM 645 C CA . GLU A 1 86 ? -16.371 -18.484 12.707 1.00 91.75 86 GLU A CA 1
ATOM 646 C C . GLU A 1 86 ? -15.455 -17.742 13.692 1.00 91.75 86 GLU A C 1
ATOM 648 O O . GLU A 1 86 ? -14.873 -16.701 13.377 1.00 91.75 86 GLU A O 1
ATOM 653 N N .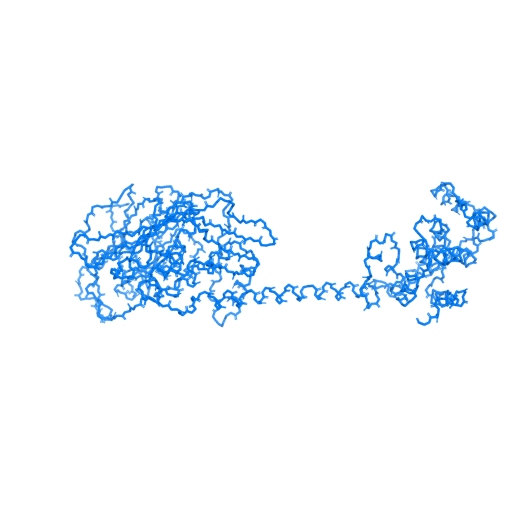 LEU A 1 87 ? -15.333 -18.268 14.910 1.00 92.88 87 LEU A N 1
ATOM 654 C CA . LEU A 1 87 ? -14.369 -17.791 15.904 1.00 92.88 87 LEU A CA 1
ATOM 655 C C . LEU A 1 87 ? -13.853 -18.927 16.779 1.00 92.88 87 LEU A C 1
ATOM 657 O O . LEU A 1 87 ? -14.495 -19.962 16.921 1.00 92.88 87 LEU A O 1
ATOM 661 N N . SER A 1 88 ? -12.718 -18.713 17.427 1.00 92.94 88 SER A N 1
ATOM 662 C CA . SER A 1 88 ? -12.136 -19.659 18.370 1.00 92.94 88 SER A CA 1
ATOM 663 C C . SER A 1 88 ? -11.804 -19.003 19.705 1.00 92.94 88 SER A C 1
ATOM 665 O O . SER A 1 88 ? -11.481 -17.816 19.760 1.00 92.94 88 SER A O 1
ATOM 667 N N . VAL A 1 89 ? -11.849 -19.794 20.780 1.00 93.88 89 VAL A N 1
ATOM 668 C CA . VAL A 1 89 ? -11.443 -19.384 22.134 1.00 93.88 89 VAL A CA 1
ATOM 669 C C . VAL A 1 89 ? -10.330 -20.302 22.637 1.00 93.88 89 VAL A C 1
ATOM 671 O O . VAL A 1 89 ? -10.437 -21.526 22.532 1.00 93.88 89 VAL A O 1
ATOM 674 N N . HIS A 1 90 ? -9.245 -19.729 23.153 1.00 91.56 90 HIS A N 1
ATOM 675 C CA . HIS A 1 90 ? -8.076 -20.478 23.631 1.00 91.56 90 HIS A CA 1
ATOM 676 C C . HIS A 1 90 ? -7.270 -19.692 24.667 1.00 91.56 90 HIS A C 1
ATOM 678 O O . HIS A 1 90 ? -7.338 -18.470 24.710 1.00 91.56 90 HIS A O 1
ATOM 684 N N . GLY A 1 91 ? -6.500 -20.375 25.515 1.00 90.88 91 GLY A N 1
ATOM 685 C CA . GLY A 1 91 ? -5.511 -19.703 26.365 1.00 90.88 91 GLY A CA 1
ATOM 686 C C . GLY A 1 91 ? -4.313 -19.215 25.555 1.00 90.88 91 GLY A C 1
ATOM 687 O O . GLY A 1 91 ? -3.976 -19.835 24.554 1.00 90.88 91 GLY A O 1
ATOM 688 N N . LEU A 1 92 ? -3.624 -18.163 26.010 1.00 87.19 92 LEU A N 1
ATOM 689 C CA . LEU A 1 92 ? -2.495 -17.567 25.269 1.00 87.19 92 LEU A CA 1
ATOM 690 C C . LEU A 1 92 ? -1.402 -18.585 24.877 1.00 87.19 92 LEU A C 1
ATOM 692 O O . LEU A 1 92 ? -0.918 -18.577 23.751 1.00 87.19 92 LEU A O 1
ATOM 696 N N . MET A 1 93 ? -1.012 -19.456 25.811 1.00 83.56 93 MET A N 1
ATOM 697 C CA . MET A 1 93 ? -0.049 -20.547 25.585 1.00 83.56 93 MET A CA 1
ATOM 698 C C . MET A 1 93 ? -0.724 -21.927 25.610 1.00 83.56 93 MET A C 1
ATOM 700 O O . MET A 1 93 ? -0.046 -22.949 25.721 1.00 83.56 93 MET A O 1
ATOM 704 N N . GLY A 1 94 ? -2.057 -21.958 25.596 1.00 78.19 94 GLY A N 1
ATOM 705 C CA . GLY A 1 94 ? -2.861 -23.168 25.714 1.00 78.19 94 GLY A CA 1
ATOM 706 C C . GLY A 1 94 ? -3.462 -23.584 24.378 1.00 78.19 94 GLY A C 1
ATOM 707 O O . GLY A 1 94 ? -3.613 -22.782 23.461 1.00 78.19 94 GLY A O 1
ATOM 708 N N . GLU A 1 95 ? -3.856 -24.849 24.270 1.00 80.75 95 GLU A N 1
ATOM 709 C CA . GLU A 1 95 ? -4.666 -25.283 23.135 1.00 80.75 95 GLU A CA 1
ATOM 710 C C . GLU A 1 95 ? -6.114 -24.804 23.282 1.00 80.75 95 GLU A C 1
ATOM 712 O O . GLU A 1 95 ? -6.661 -24.722 24.385 1.00 80.75 95 GLU A O 1
ATOM 717 N N . SER A 1 96 ? -6.768 -24.541 22.151 1.00 85.00 96 SER A N 1
ATOM 718 C CA . SER A 1 96 ? -8.220 -24.374 22.120 1.00 85.00 96 SER A CA 1
ATOM 719 C C . SER A 1 96 ? -8.896 -25.719 22.423 1.00 85.00 96 SER A C 1
ATOM 721 O O . SER A 1 96 ? -8.564 -26.704 21.748 1.00 85.00 96 SER A O 1
ATOM 723 N N . PRO A 1 97 ? -9.839 -25.811 23.378 1.00 88.75 97 PRO A N 1
ATOM 724 C CA . PRO A 1 97 ? -10.697 -26.988 23.506 1.00 88.75 97 PRO A CA 1
ATOM 725 C C . PRO A 1 97 ? -11.461 -27.249 22.205 1.00 88.75 97 PRO A C 1
ATOM 727 O O . PRO A 1 97 ? -11.847 -26.303 21.530 1.00 88.75 97 PRO A O 1
ATOM 730 N N . GLU A 1 98 ? -11.734 -28.510 21.859 1.00 88.75 98 GLU A N 1
ATOM 731 C CA . GLU A 1 98 ? -12.465 -28.864 20.625 1.00 88.75 98 GLU A CA 1
ATOM 732 C C . GLU A 1 98 ? -13.814 -28.132 20.514 1.00 88.75 98 GLU A C 1
ATOM 734 O O . GLU A 1 98 ? -14.151 -27.603 19.460 1.00 88.75 98 GLU A O 1
ATOM 739 N N . ALA A 1 99 ? -14.516 -28.000 21.642 1.00 90.44 99 ALA A N 1
ATOM 740 C CA . ALA A 1 99 ? -15.743 -27.220 21.804 1.00 90.44 99 ALA A CA 1
ATOM 741 C C . ALA A 1 99 ? -15.635 -25.747 21.369 1.00 90.44 99 ALA A C 1
ATOM 743 O O . ALA A 1 99 ? -16.644 -25.121 21.043 1.00 90.44 99 ALA A O 1
ATOM 744 N N . PHE A 1 100 ? -14.428 -25.182 21.417 1.00 92.88 100 PHE A N 1
ATOM 745 C CA . PHE A 1 100 ? -14.155 -23.772 21.173 1.00 92.88 100 PHE A CA 1
ATOM 746 C C . PHE A 1 100 ? -13.279 -23.513 19.949 1.00 92.88 100 PHE A C 1
ATOM 748 O O . PHE A 1 100 ? -12.804 -22.391 19.779 1.00 92.88 100 PHE A O 1
ATOM 755 N N . ARG A 1 101 ? -13.097 -24.514 19.083 1.00 90.62 101 ARG A N 1
ATOM 756 C CA . ARG A 1 101 ? -12.480 -24.352 17.763 1.00 90.62 101 ARG A CA 1
ATOM 757 C C . ARG A 1 101 ? -13.573 -24.079 16.733 1.00 90.62 101 ARG A C 1
ATOM 759 O O . ARG A 1 101 ? -14.547 -24.825 16.688 1.00 90.62 101 ARG A O 1
ATOM 766 N N . ALA A 1 102 ? -13.396 -23.048 15.907 1.00 89.69 102 ALA A N 1
ATOM 767 C CA . ALA A 1 102 ? -14.278 -22.749 14.770 1.00 89.69 102 ALA A CA 1
ATOM 768 C C . ALA A 1 102 ? -15.782 -22.723 15.138 1.00 89.69 102 ALA A C 1
ATOM 770 O O . ALA A 1 102 ? -16.635 -23.334 14.496 1.00 89.69 102 ALA A O 1
ATOM 771 N N . ILE A 1 103 ? -16.119 -22.025 16.224 1.00 93.00 103 ILE A N 1
ATOM 772 C CA . ILE A 1 103 ? -17.495 -21.812 16.668 1.00 93.00 103 ILE A CA 1
ATOM 773 C C . ILE A 1 103 ? -18.216 -20.969 15.612 1.00 93.00 103 ILE A C 1
ATOM 775 O O . ILE A 1 103 ? -17.930 -19.782 15.452 1.00 93.00 103 ILE A O 1
ATOM 779 N N . ALA A 1 104 ? -19.186 -21.575 14.931 1.00 93.44 104 ALA A N 1
ATOM 780 C CA . ALA A 1 104 ? -20.005 -20.890 13.941 1.00 93.44 104 ALA A CA 1
ATOM 781 C C . ALA A 1 104 ? -20.864 -19.781 14.576 1.00 93.44 104 ALA A C 1
ATOM 783 O O . ALA A 1 104 ? -21.555 -19.995 15.581 1.00 93.44 104 ALA A O 1
ATOM 784 N N . VAL A 1 105 ? -20.876 -18.609 13.943 1.00 92.31 105 VAL A N 1
ATOM 785 C CA . VAL A 1 105 ? -21.748 -17.474 14.272 1.00 92.31 105 VAL A CA 1
ATOM 786 C C . VAL A 1 105 ? -22.683 -17.136 13.106 1.00 92.31 105 VAL A C 1
ATOM 788 O O . VAL A 1 105 ? -22.474 -17.611 11.990 1.00 92.31 105 VAL A O 1
ATOM 791 N N . PRO A 1 106 ? -23.765 -16.361 13.332 1.00 88.00 106 PRO A N 1
ATOM 792 C CA . PRO A 1 106 ? -24.730 -16.048 12.280 1.00 88.00 106 PRO A CA 1
ATOM 793 C C . PRO A 1 106 ? -24.152 -15.151 11.169 1.00 88.00 106 PRO A C 1
ATOM 795 O O . PRO A 1 106 ? -24.331 -13.936 11.180 1.00 88.00 106 PRO A O 1
ATOM 798 N N . GLY A 1 107 ? -23.523 -15.787 10.180 1.00 84.75 107 GLY A N 1
ATOM 799 C CA . GLY A 1 107 ? -23.010 -15.171 8.959 1.00 84.75 107 GLY A CA 1
ATOM 800 C C . GLY A 1 107 ? -21.729 -14.343 9.144 1.00 84.75 107 GLY A C 1
ATOM 801 O O . GLY A 1 107 ? -21.352 -14.010 10.268 1.00 84.75 107 GLY A O 1
ATOM 802 N N . PRO A 1 108 ? -21.057 -14.001 8.031 1.00 89.12 108 PRO A N 1
ATOM 803 C CA . PRO A 1 108 ? -19.916 -13.096 8.048 1.00 89.12 108 PRO A CA 1
ATOM 804 C C . PRO A 1 108 ? -20.378 -11.660 8.323 1.00 89.12 108 PRO A C 1
ATOM 806 O O . PRO A 1 108 ? -21.404 -11.214 7.798 1.00 89.12 108 PRO A O 1
ATOM 809 N N . GLY A 1 109 ? -19.632 -10.910 9.130 1.00 92.38 109 GLY A N 1
ATOM 810 C CA . GLY A 1 109 ? -20.046 -9.564 9.513 1.00 92.38 109 GLY A CA 1
ATOM 811 C C . GLY A 1 109 ? -19.417 -9.047 10.799 1.00 92.38 109 GLY A C 1
ATOM 812 O O . GLY A 1 109 ? -18.413 -9.562 11.286 1.00 92.38 109 GLY A O 1
ATOM 813 N N . LEU A 1 110 ? -20.041 -8.013 11.368 1.00 95.50 110 LEU A N 1
ATOM 814 C CA . LEU A 1 110 ? -19.705 -7.566 12.714 1.00 95.50 110 LEU A CA 1
ATOM 815 C C . LEU A 1 110 ? -20.363 -8.477 13.748 1.00 95.50 110 LEU A C 1
ATOM 817 O O . LEU A 1 110 ? -21.565 -8.751 13.703 1.00 95.50 110 LEU A O 1
ATOM 821 N N . LEU A 1 111 ? -19.562 -8.883 14.721 1.00 95.75 111 LEU A N 1
ATOM 822 C CA . LEU A 1 111 ? -19.959 -9.727 15.828 1.00 95.75 111 LEU A CA 1
ATOM 823 C C . LEU A 1 111 ? -19.812 -8.944 17.126 1.00 95.75 111 LEU A C 1
ATOM 825 O O . LEU A 1 111 ? -18.726 -8.498 17.485 1.00 95.75 111 LEU A O 1
ATOM 829 N N . ARG A 1 112 ? -20.909 -8.783 17.853 1.00 97.12 112 ARG A N 1
ATOM 830 C CA . ARG A 1 112 ? -20.886 -8.232 19.201 1.00 97.12 112 ARG A CA 1
ATOM 831 C C . ARG A 1 112 ? -20.495 -9.335 20.175 1.00 97.12 112 ARG A C 1
ATOM 833 O O . ARG A 1 112 ? -21.077 -10.420 20.146 1.00 97.12 112 ARG A O 1
ATOM 840 N N . VAL A 1 113 ? -19.519 -9.039 21.024 1.00 97.19 113 VAL A N 1
ATOM 841 C CA . VAL A 1 113 ? -18.975 -9.942 22.036 1.00 97.19 113 VAL A CA 1
ATOM 842 C C . VAL A 1 113 ? -19.180 -9.318 23.406 1.00 97.19 113 VAL A C 1
ATOM 844 O O . VAL A 1 113 ? -18.711 -8.212 23.665 1.00 97.19 113 VAL A O 1
ATOM 847 N N . GLN A 1 114 ? -19.876 -10.031 24.286 1.00 97.38 114 GLN A N 1
ATOM 848 C CA . GLN A 1 114 ? -20.032 -9.662 25.687 1.00 97.38 114 GLN A CA 1
ATOM 849 C C . GLN A 1 114 ? -19.380 -10.727 26.560 1.00 97.38 114 GLN A C 1
ATOM 851 O O . GLN A 1 114 ? -19.802 -11.883 26.552 1.00 97.38 114 GLN A O 1
ATOM 856 N N . VAL A 1 115 ? -18.360 -10.327 27.309 1.00 97.38 115 VAL A N 1
ATOM 857 C CA . VAL A 1 115 ? -17.640 -11.184 28.247 1.00 97.38 115 VAL A CA 1
ATOM 858 C C . VAL A 1 115 ? -18.156 -10.893 29.643 1.00 97.38 115 VAL A C 1
ATOM 860 O O . VAL A 1 115 ? -18.250 -9.737 30.053 1.00 97.38 115 VAL A O 1
ATOM 863 N N . ARG A 1 116 ? -18.519 -11.949 30.360 1.00 96.50 116 ARG A N 1
ATOM 864 C CA . ARG A 1 116 ? -19.039 -11.892 31.722 1.00 96.50 116 ARG A CA 1
ATOM 865 C C . ARG A 1 116 ? -18.163 -12.762 32.598 1.00 96.50 116 ARG A C 1
ATOM 867 O O . ARG A 1 116 ? -17.919 -13.911 32.238 1.00 96.50 116 ARG A O 1
ATOM 874 N N . ALA A 1 117 ? -17.721 -12.233 33.726 1.00 95.38 117 ALA A N 1
ATOM 875 C CA . ALA A 1 117 ? -16.860 -12.944 34.655 1.00 95.38 117 ALA A CA 1
ATOM 876 C C . ALA A 1 117 ? -17.459 -12.947 36.061 1.00 95.38 117 ALA A C 1
ATOM 878 O O . ALA A 1 117 ? -18.130 -11.994 36.471 1.00 95.38 117 ALA A O 1
ATOM 879 N N . ARG A 1 118 ? -17.266 -14.055 36.777 1.00 93.00 118 ARG A N 1
ATOM 880 C CA . ARG A 1 118 ? -17.658 -14.200 38.180 1.00 93.00 118 ARG A CA 1
ATOM 881 C C . ARG A 1 118 ? -16.701 -15.104 38.940 1.00 93.00 118 ARG A C 1
ATOM 883 O O . ARG A 1 118 ? -16.034 -15.939 38.329 1.00 93.00 118 ARG A O 1
ATOM 890 N N . ASN A 1 119 ? -16.706 -14.977 40.264 1.00 90.50 119 ASN A N 1
ATOM 891 C CA . ASN A 1 119 ? -15.754 -15.643 41.156 1.00 90.50 119 ASN A CA 1
ATOM 892 C C . ASN A 1 119 ? -14.302 -15.314 40.769 1.00 90.50 119 ASN A C 1
ATOM 894 O O . ASN A 1 119 ? -13.439 -16.189 40.792 1.00 90.50 119 ASN A O 1
ATOM 898 N N . ARG A 1 120 ? -14.048 -14.072 40.334 1.00 87.44 120 ARG A N 1
ATOM 899 C CA . ARG A 1 120 ? -12.713 -13.663 39.896 1.00 87.44 120 ARG A CA 1
ATOM 900 C C . ARG A 1 120 ? -11.749 -13.629 41.082 1.00 87.44 120 ARG A C 1
ATOM 902 O O . ARG A 1 120 ? -12.097 -13.112 42.145 1.00 87.44 120 ARG A O 1
ATOM 909 N N . THR A 1 121 ? -10.539 -14.147 40.888 1.00 79.56 121 THR A N 1
ATOM 910 C CA . THR A 1 121 ? -9.467 -14.119 41.895 1.00 79.56 121 THR A CA 1
ATOM 911 C C . THR A 1 121 ? -8.579 -12.890 41.670 1.00 79.56 121 THR A C 1
ATOM 913 O O . THR A 1 121 ? -8.127 -12.698 40.540 1.00 79.56 121 THR A O 1
ATOM 916 N N . PRO A 1 122 ? -8.309 -12.058 42.693 1.00 75.00 122 PRO A N 1
ATOM 917 C CA . PRO A 1 122 ? -7.361 -10.953 42.569 1.00 75.00 122 PRO A CA 1
ATOM 918 C C . PRO A 1 122 ? -5.962 -11.433 42.160 1.00 75.00 122 PRO A C 1
ATOM 920 O O . PRO A 1 122 ? -5.517 -12.515 42.549 1.00 75.00 122 PRO A O 1
ATOM 923 N N . GLU A 1 123 ? -5.237 -10.604 41.409 1.00 69.50 123 GLU A N 1
ATOM 924 C CA . GLU A 1 123 ? -3.847 -10.891 41.053 1.00 69.50 123 GLU A CA 1
ATOM 925 C C . GLU A 1 123 ? -2.981 -11.026 42.320 1.00 69.50 123 GLU A C 1
ATOM 927 O O . GLU A 1 123 ? -2.957 -10.140 43.175 1.00 69.50 123 GLU A O 1
ATOM 932 N N . GLY A 1 124 ? -2.253 -12.141 42.438 1.00 62.75 124 GLY A N 1
ATOM 933 C CA . GLY A 1 124 ? -1.337 -12.404 43.553 1.00 62.75 124 GLY A CA 1
ATOM 934 C C . GLY A 1 124 ? -1.959 -13.082 44.778 1.00 62.75 124 GLY A C 1
ATOM 935 O O . GLY A 1 124 ? -1.216 -13.428 45.697 1.00 62.75 124 GLY A O 1
ATOM 936 N N . GLU A 1 125 ? -3.273 -13.320 44.796 1.00 68.56 125 GLU A N 1
ATOM 937 C CA . GLU A 1 125 ? -3.912 -14.148 45.823 1.00 68.56 125 GLU A CA 1
ATOM 938 C C . GLU A 1 125 ? -3.903 -15.633 45.423 1.00 68.56 125 GLU A C 1
ATOM 940 O O . GLU A 1 125 ? -4.159 -15.994 44.272 1.00 68.56 125 GLU A O 1
ATOM 945 N N . GLU A 1 126 ? -3.579 -16.513 46.377 1.00 59.62 126 GLU A N 1
ATOM 946 C CA . GLU A 1 126 ? -3.699 -17.961 46.183 1.00 59.62 126 GLU A CA 1
ATOM 947 C C . GLU A 1 126 ? -5.178 -18.368 46.149 1.00 59.62 126 GLU A C 1
ATOM 949 O O . GLU A 1 126 ? -6.004 -17.823 46.884 1.00 59.62 126 GLU A O 1
ATOM 954 N N . ASP A 1 127 ? -5.512 -19.358 45.316 1.00 62.75 127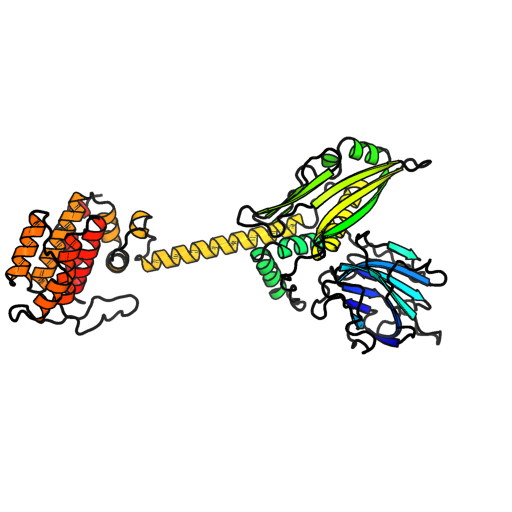 ASP A N 1
ATOM 955 C CA . ASP A 1 127 ? -6.852 -19.944 45.275 1.00 62.75 127 ASP A CA 1
ATOM 956 C C . ASP A 1 127 ? -7.197 -20.539 46.651 1.00 62.75 127 ASP A C 1
ATOM 958 O O . ASP A 1 127 ? -6.716 -21.606 47.037 1.00 62.75 127 ASP A O 1
ATOM 962 N N . ALA A 1 128 ? -8.038 -19.830 47.407 1.00 60.56 128 ALA A N 1
ATOM 963 C CA . ALA A 1 128 ? -8.448 -20.193 48.761 1.00 60.56 128 ALA A CA 1
ATOM 964 C C . ALA A 1 128 ? -9.417 -21.399 48.814 1.00 60.56 128 ALA A C 1
ATOM 966 O O . ALA A 1 128 ? -10.070 -21.622 49.836 1.00 60.56 128 ALA A O 1
ATOM 967 N N . GLY A 1 129 ? -9.542 -22.173 47.727 1.00 65.06 129 GLY A N 1
ATOM 968 C CA . GLY A 1 129 ? -10.480 -23.291 47.607 1.00 65.06 129 GLY A CA 1
ATOM 969 C C . GLY A 1 129 ? -11.914 -22.837 47.328 1.00 65.06 129 GLY A C 1
ATOM 970 O O . GLY A 1 129 ? -12.869 -23.509 47.728 1.00 65.06 129 GLY A O 1
ATOM 971 N N . GLY A 1 130 ? -12.064 -21.672 46.691 1.00 65.88 130 GLY A N 1
ATOM 972 C CA . GLY A 1 130 ? -13.351 -21.120 46.278 1.00 65.88 130 GLY A CA 1
ATOM 973 C C . GLY A 1 130 ? -13.936 -21.832 45.050 1.00 65.88 130 GLY A C 1
ATOM 974 O O . GLY A 1 130 ? -13.328 -22.748 44.495 1.00 65.88 130 GLY A O 1
ATOM 975 N N . PRO A 1 131 ? -15.145 -21.446 44.603 1.00 76.62 131 PRO A N 1
ATOM 976 C CA . PRO A 1 131 ? -15.640 -21.886 43.303 1.00 76.62 131 PRO A CA 1
ATOM 977 C C . PRO A 1 131 ? -14.700 -21.393 42.194 1.00 76.62 131 PRO A C 1
ATOM 979 O O . PRO A 1 131 ? -14.249 -20.251 42.241 1.00 76.62 131 PRO A O 1
ATOM 982 N N . ALA A 1 132 ? -14.450 -22.236 41.187 1.00 83.62 132 ALA A N 1
ATOM 983 C CA . ALA A 1 132 ? -13.601 -21.879 40.054 1.00 83.62 132 ALA A CA 1
ATOM 984 C C . ALA A 1 132 ? -14.072 -20.579 39.380 1.00 83.62 132 ALA A C 1
ATOM 986 O O . ALA A 1 132 ? -15.280 -20.314 39.272 1.00 83.62 132 ALA A O 1
ATOM 987 N N . GLU A 1 133 ? -13.107 -19.788 38.911 1.00 91.38 133 GLU A N 1
ATOM 988 C CA . GLU A 1 133 ? -13.387 -18.582 38.143 1.00 91.38 133 GLU A CA 1
ATOM 989 C C . GLU A 1 133 ? -14.108 -18.950 36.842 1.00 91.38 133 GLU A C 1
ATOM 991 O O . GLU A 1 133 ? -13.711 -19.871 36.119 1.00 91.38 133 GLU A O 1
ATOM 996 N N . GLN A 1 134 ? -15.199 -18.236 36.570 1.00 94.56 134 GLN A N 1
ATOM 997 C CA . GLN A 1 134 ? -16.135 -18.572 35.508 1.00 94.56 134 GLN A CA 1
ATOM 998 C C . GLN A 1 134 ? -16.332 -17.420 34.538 1.00 94.56 134 GLN A C 1
ATOM 1000 O O . GLN A 1 134 ? -16.622 -16.294 34.943 1.00 94.56 134 GLN A O 1
ATOM 1005 N N . TYR A 1 135 ? -16.284 -17.755 33.252 1.00 96.25 135 TYR A N 1
ATOM 1006 C CA . TYR A 1 135 ? -16.456 -16.839 32.137 1.00 96.25 135 TYR A CA 1
ATOM 1007 C C . TYR A 1 135 ? -17.608 -17.275 31.242 1.00 96.25 135 TYR A C 1
ATOM 1009 O O . TYR A 1 135 ? -17.683 -18.425 30.814 1.00 96.25 135 TYR A O 1
ATOM 1017 N N . GLU A 1 136 ? -18.489 -16.345 30.894 1.00 96.62 136 GLU A N 1
ATOM 1018 C CA . GLU A 1 136 ? -19.435 -16.517 29.797 1.00 96.62 136 GLU A CA 1
ATOM 1019 C C . GLU A 1 136 ? -19.142 -15.508 28.686 1.00 96.62 136 GLU A C 1
ATOM 1021 O O . GLU A 1 136 ? -19.148 -14.300 28.909 1.00 96.62 136 GLU A O 1
ATOM 1026 N N . ILE A 1 137 ? -18.934 -16.019 27.474 1.00 97.12 137 ILE A N 1
ATOM 1027 C CA . ILE A 1 137 ? -18.761 -15.237 26.253 1.00 97.12 137 ILE A CA 1
ATOM 1028 C C . ILE A 1 137 ? -20.058 -15.347 25.453 1.00 97.12 137 ILE A C 1
ATOM 1030 O O . ILE A 1 137 ? -20.395 -16.410 24.923 1.00 97.12 137 ILE A O 1
ATOM 1034 N N . VAL A 1 138 ? -20.811 -14.252 25.382 1.00 96.81 138 VAL A N 1
ATOM 1035 C CA . VAL A 1 138 ? -22.067 -14.165 24.632 1.00 96.81 138 VAL A CA 1
ATOM 1036 C C . VAL A 1 138 ? -21.831 -13.430 23.320 1.00 96.81 138 VAL A C 1
ATOM 1038 O O . VAL A 1 138 ? -21.239 -12.355 23.305 1.00 96.81 138 VAL A O 1
ATOM 1041 N N . LEU A 1 139 ? -22.318 -14.006 22.224 1.00 96.81 139 LEU A N 1
ATOM 1042 C CA . LEU A 1 139 ? -22.009 -13.577 20.863 1.00 96.81 139 LEU A CA 1
ATOM 1043 C C . LEU A 1 139 ? -23.291 -13.361 20.063 1.00 96.81 139 LEU A C 1
ATOM 1045 O O . LEU A 1 139 ? -24.174 -14.218 20.105 1.00 96.81 139 LEU A O 1
ATOM 1049 N N . TRP A 1 140 ? -23.406 -12.260 19.321 1.00 96.75 140 TRP A N 1
ATOM 1050 C CA . TRP A 1 140 ? -24.529 -12.040 18.399 1.00 96.75 140 TRP A CA 1
ATOM 1051 C C . TRP A 1 140 ? -24.161 -11.097 17.247 1.00 96.75 140 TRP A C 1
ATOM 1053 O O . TRP A 1 140 ? -23.325 -10.209 17.426 1.00 96.75 140 TRP A O 1
ATOM 1063 N N . PRO A 1 141 ? -24.765 -11.265 16.057 1.00 96.62 141 PRO A N 1
ATOM 1064 C CA . PRO A 1 141 ? -24.473 -10.413 14.909 1.00 96.62 141 PRO A CA 1
ATOM 1065 C C . PRO A 1 141 ? -24.993 -8.988 15.130 1.00 96.62 141 PRO A C 1
ATOM 1067 O O . PRO A 1 141 ? -26.049 -8.776 15.735 1.00 96.62 141 PRO A O 1
ATOM 1070 N N . VAL A 1 142 ? -24.272 -8.006 14.592 1.00 97.06 142 VAL A N 1
ATOM 1071 C CA . VAL A 1 142 ? -24.686 -6.597 14.552 1.00 97.06 142 VAL A CA 1
ATOM 1072 C C . VAL A 1 142 ? -24.347 -5.978 13.196 1.00 97.06 142 VAL A C 1
ATOM 1074 O O . VAL A 1 142 ? -23.502 -6.471 12.460 1.00 97.06 142 VAL A O 1
ATOM 1077 N N . THR A 1 143 ? -25.003 -4.873 12.854 1.00 96.25 143 THR A N 1
ATOM 1078 C CA . THR A 1 143 ? -24.694 -4.081 11.645 1.00 96.25 143 THR A CA 1
ATOM 1079 C C . THR A 1 143 ? -23.961 -2.783 11.964 1.00 96.25 143 THR A C 1
ATOM 1081 O O . THR A 1 143 ? -23.551 -2.062 11.056 1.00 96.25 143 THR A O 1
ATOM 1084 N N . THR A 1 144 ? -23.827 -2.474 13.254 1.00 97.19 144 THR A N 1
ATOM 1085 C CA . THR A 1 144 ? -23.250 -1.229 13.740 1.00 97.19 144 THR A CA 1
ATOM 1086 C C . THR A 1 144 ? -22.258 -1.527 14.848 1.00 97.19 144 THR A C 1
ATOM 1088 O O . THR A 1 144 ? -22.622 -2.077 15.892 1.00 97.19 144 THR A O 1
ATOM 1091 N N . ASP A 1 145 ? -21.013 -1.121 14.643 1.00 96.94 145 ASP A N 1
ATOM 1092 C CA . ASP A 1 145 ? -20.046 -1.043 15.721 1.00 96.94 145 ASP A CA 1
ATOM 1093 C C . ASP A 1 145 ? -20.333 0.205 16.566 1.00 96.94 145 ASP A C 1
ATOM 1095 O O . ASP A 1 145 ? -20.370 1.326 16.058 1.00 96.94 145 ASP A O 1
ATOM 1099 N N . THR A 1 146 ? -20.540 0.011 17.867 1.00 95.19 146 THR A N 1
ATOM 1100 C CA . THR A 1 146 ? -20.772 1.106 18.826 1.00 95.19 146 THR A CA 1
ATOM 1101 C C . THR A 1 146 ? -19.617 1.277 19.805 1.00 95.19 146 THR A C 1
ATOM 1103 O O . THR A 1 146 ? -19.762 1.994 20.793 1.00 95.19 146 THR A O 1
ATOM 1106 N N . GLY A 1 147 ? -18.506 0.584 19.560 1.00 90.44 147 GLY A N 1
ATOM 1107 C CA . GLY A 1 147 ? -17.335 0.611 20.408 1.00 90.44 147 GLY A CA 1
ATOM 1108 C C . GLY A 1 147 ? -17.497 -0.183 21.692 1.00 90.44 147 GLY A C 1
ATOM 1109 O O . GLY A 1 147 ? -18.464 -0.924 21.908 1.00 90.44 147 GLY A O 1
ATOM 1110 N N . PHE A 1 148 ? -16.483 0.005 22.520 1.00 89.12 148 PHE A N 1
ATOM 1111 C CA . PHE A 1 148 ? -16.265 -0.678 23.775 1.00 89.12 148 PHE A CA 1
ATOM 1112 C C . PHE A 1 148 ? -17.132 -0.109 24.906 1.00 89.12 148 PHE A C 1
ATOM 1114 O O . PHE A 1 148 ? -17.297 1.109 25.013 1.00 89.12 148 PHE A O 1
ATOM 1121 N N . ARG A 1 149 ? -17.680 -0.978 25.764 1.00 91.00 149 ARG A N 1
ATOM 1122 C CA . ARG A 1 149 ? -18.495 -0.592 26.925 1.00 91.00 149 ARG A CA 1
ATOM 1123 C C . ARG A 1 149 ? -18.258 -1.519 28.115 1.00 91.00 149 ARG A C 1
ATOM 1125 O O . ARG A 1 149 ? -18.550 -2.710 28.041 1.00 91.00 149 ARG A O 1
ATOM 1132 N N . THR A 1 150 ? -17.873 -0.945 29.247 1.00 92.25 150 THR A N 1
ATOM 1133 C CA . THR A 1 150 ? -17.940 -1.612 30.553 1.00 92.25 150 THR A CA 1
ATOM 1134 C C . THR A 1 150 ? -19.371 -1.502 31.084 1.00 92.25 150 THR A C 1
ATOM 1136 O O . THR A 1 150 ? -19.854 -0.405 31.367 1.00 92.25 150 THR A O 1
ATOM 1139 N N . LEU A 1 151 ? -20.085 -2.627 31.166 1.00 92.88 151 LEU A N 1
ATOM 1140 C CA . LEU A 1 151 ? -21.471 -2.690 31.655 1.00 92.88 151 LEU A CA 1
ATOM 1141 C C . LEU A 1 151 ? -21.526 -2.919 33.169 1.00 92.88 151 LEU A C 1
ATOM 1143 O O . LEU A 1 151 ? -22.406 -2.391 33.845 1.00 92.88 151 LEU A O 1
ATOM 1147 N N . CYS A 1 152 ? -20.573 -3.683 33.698 1.00 91.62 152 CYS A N 1
ATOM 1148 C CA . CYS A 1 152 ? -20.365 -3.881 35.124 1.00 91.62 152 CYS A CA 1
ATOM 1149 C C . CYS A 1 152 ? -18.857 -3.868 35.379 1.00 91.62 152 CYS A C 1
ATOM 1151 O O . CYS A 1 152 ? -18.147 -4.734 34.869 1.00 91.62 152 CYS A O 1
ATOM 1153 N N . ALA A 1 153 ? -18.373 -2.850 36.093 1.00 87.00 153 ALA A N 1
ATOM 1154 C CA . ALA A 1 153 ? -16.955 -2.718 36.400 1.00 87.00 153 ALA A CA 1
ATOM 1155 C C . ALA A 1 153 ? -16.530 -3.792 37.400 1.00 87.00 153 ALA A C 1
ATOM 1157 O O . ALA A 1 153 ? -17.248 -4.064 38.366 1.00 87.00 153 ALA A O 1
ATOM 1158 N N . ASP A 1 154 ? -15.356 -4.365 37.166 1.00 81.81 154 ASP A N 1
ATOM 1159 C CA . ASP A 1 154 ? -14.806 -5.355 38.071 1.00 81.81 154 ASP A CA 1
ATOM 1160 C C . ASP A 1 154 ? -14.456 -4.737 39.431 1.00 81.81 154 ASP A C 1
ATOM 1162 O O . ASP A 1 154 ? -14.007 -3.596 39.537 1.00 81.81 154 ASP A O 1
ATOM 1166 N N . ARG A 1 155 ? -14.647 -5.520 40.489 1.00 75.06 155 ARG A N 1
ATOM 1167 C CA . ARG A 1 155 ? -14.314 -5.146 41.866 1.00 75.06 155 ARG A CA 1
ATOM 1168 C C . ARG A 1 155 ? -12.847 -5.392 42.206 1.00 75.06 155 ARG A C 1
ATOM 1170 O O . ARG A 1 155 ? -12.407 -4.947 43.262 1.00 75.06 155 ARG A O 1
ATOM 1177 N N . LEU A 1 156 ? -12.116 -6.106 41.349 1.00 70.25 156 LEU A N 1
ATOM 1178 C CA . LEU A 1 156 ? -10.721 -6.477 41.585 1.00 70.25 156 LEU A CA 1
ATOM 1179 C C . LEU A 1 156 ? -9.705 -5.372 41.271 1.00 70.25 156 LEU A C 1
ATOM 1181 O O . LEU A 1 156 ? -8.560 -5.471 41.709 1.00 70.25 156 LEU A O 1
ATOM 1185 N N . SER A 1 157 ? -10.088 -4.316 40.548 1.00 60.31 157 SER A N 1
ATOM 1186 C CA . SER A 1 157 ? -9.143 -3.260 40.178 1.00 60.31 157 SER A CA 1
ATOM 1187 C C . SER A 1 157 ? -9.101 -2.118 41.196 1.00 60.31 157 SER A C 1
ATOM 1189 O O . SER A 1 157 ? -10.093 -1.432 41.448 1.00 60.31 157 SER A O 1
ATOM 1191 N N . ALA A 1 158 ? -7.906 -1.895 41.754 1.00 48.88 158 ALA A N 1
ATOM 1192 C CA . ALA A 1 158 ? -7.522 -0.703 42.514 1.00 48.88 158 ALA A CA 1
ATOM 1193 C C . ALA A 1 158 ? -6.398 0.105 41.827 1.00 48.88 158 ALA A C 1
ATOM 1195 O O . ALA A 1 158 ? -5.999 1.150 42.348 1.00 48.88 158 ALA A O 1
ATOM 1196 N N . GLN A 1 159 ? -5.873 -0.343 40.675 1.00 52.66 159 GLN A N 1
ATOM 1197 C CA . GLN A 1 159 ? -4.868 0.410 39.922 1.00 52.66 159 GLN A CA 1
ATOM 1198 C C . GLN A 1 159 ? -5.491 1.081 38.696 1.00 52.66 159 GLN A C 1
ATOM 1200 O O . GLN A 1 159 ? -6.007 0.392 37.820 1.00 52.66 159 GLN A O 1
ATOM 1205 N N . PRO A 1 160 ? -5.412 2.417 38.580 1.00 52.62 160 PRO A N 1
ATOM 1206 C CA . PRO A 1 160 ? -5.878 3.115 37.396 1.00 52.62 160 PRO A CA 1
ATOM 1207 C C . PRO A 1 160 ? -4.900 2.866 36.243 1.00 52.62 160 PRO A C 1
ATOM 1209 O O . PRO A 1 160 ? -3.975 3.646 36.012 1.00 52.62 160 PRO A O 1
ATOM 1212 N N . TRP A 1 161 ? -5.101 1.785 35.495 1.00 60.41 161 TRP A N 1
ATOM 1213 C CA . TRP A 1 161 ? -4.638 1.757 34.118 1.00 60.41 161 TRP A CA 1
ATOM 1214 C C . TRP A 1 161 ? -5.601 2.615 33.290 1.00 60.41 161 TRP A C 1
ATOM 1216 O O . TRP A 1 161 ? -6.807 2.388 33.262 1.00 60.41 161 TRP A O 1
ATOM 1226 N N . SER A 1 162 ? -5.063 3.645 32.637 1.00 59.62 162 SER A N 1
ATOM 1227 C CA . SER A 1 162 ? -5.796 4.375 31.605 1.00 59.62 162 SER A CA 1
ATOM 1228 C C . SER A 1 162 ? -5.299 3.886 30.256 1.00 59.62 162 SER A C 1
ATOM 1230 O O . SER A 1 162 ? -4.110 4.011 29.949 1.00 59.62 162 SER A O 1
ATOM 1232 N N . ALA A 1 163 ? -6.196 3.303 29.463 1.00 61.81 163 ALA A N 1
ATOM 1233 C CA . ALA A 1 163 ? -5.894 2.966 28.084 1.00 61.81 163 ALA A CA 1
ATOM 1234 C C . ALA A 1 163 ? -5.448 4.234 27.357 1.00 61.81 163 ALA A C 1
ATOM 1236 O O . ALA A 1 163 ? -6.219 5.190 27.357 1.00 61.81 163 ALA A O 1
ATOM 1237 N N . PRO A 1 164 ? -4.240 4.297 26.766 1.00 66.44 164 PRO A N 1
ATOM 1238 C CA . PRO A 1 164 ? -3.828 5.452 25.986 1.00 66.44 164 PRO A CA 1
ATOM 1239 C C . PRO A 1 164 ? -4.601 5.424 24.658 1.00 66.44 164 PRO A C 1
ATOM 1241 O O . PRO A 1 164 ? -4.169 4.728 23.733 1.00 66.44 164 PRO A O 1
ATOM 1244 N N . PRO A 1 165 ? -5.700 6.194 24.489 1.00 67.56 165 PRO A N 1
ATOM 1245 C CA . PRO A 1 165 ? -6.571 6.073 23.312 1.00 67.56 165 PRO A CA 1
ATOM 1246 C C . PRO A 1 165 ? -5.810 6.444 22.032 1.00 67.56 165 PRO A C 1
ATOM 1248 O O . PRO A 1 165 ? -6.058 5.927 20.944 1.00 67.56 165 PRO A O 1
ATOM 1251 N N . ALA A 1 166 ? -4.789 7.289 22.196 1.00 81.00 166 ALA A N 1
ATOM 1252 C CA . ALA A 1 166 ? -3.871 7.696 21.153 1.00 81.00 166 ALA A CA 1
ATOM 1253 C C . ALA A 1 166 ? -3.067 6.522 20.555 1.00 81.00 166 ALA A C 1
ATOM 1255 O O . ALA A 1 166 ? -2.817 6.508 19.352 1.00 81.00 166 ALA A O 1
ATOM 1256 N N . GLY A 1 167 ? -2.678 5.523 21.357 1.00 82.94 167 GLY A N 1
ATOM 1257 C CA . GLY A 1 167 ? -1.945 4.351 20.863 1.00 82.94 167 GLY A CA 1
ATOM 1258 C C . GLY A 1 167 ? -2.803 3.502 19.925 1.00 82.94 167 GLY A C 1
ATOM 1259 O O . GLY A 1 167 ? -2.394 3.215 18.797 1.00 82.94 167 GLY A O 1
ATOM 1260 N N . ALA A 1 168 ? -4.033 3.206 20.353 1.00 87.50 168 ALA A N 1
ATOM 1261 C CA . ALA A 1 168 ? -5.000 2.445 19.569 1.00 87.50 168 ALA A CA 1
ATOM 1262 C C . ALA A 1 168 ? -5.382 3.154 18.263 1.00 87.50 168 ALA A C 1
ATOM 1264 O O . ALA A 1 168 ? -5.425 2.525 17.207 1.00 87.50 168 ALA A O 1
ATOM 1265 N N . ALA A 1 169 ? -5.581 4.473 18.302 1.00 87.88 169 ALA A N 1
ATOM 1266 C CA . ALA A 1 169 ? -5.870 5.245 17.099 1.00 87.88 169 ALA A CA 1
ATOM 1267 C C . ALA A 1 169 ? -4.659 5.334 16.148 1.00 87.88 169 ALA A C 1
ATOM 1269 O O . ALA A 1 169 ? -4.821 5.310 14.928 1.00 87.88 169 ALA A O 1
ATOM 1270 N N . GLY A 1 170 ? -3.436 5.381 16.691 1.00 86.44 170 GLY A N 1
ATOM 1271 C CA . GLY A 1 170 ? -2.197 5.274 15.917 1.00 86.44 170 GLY A CA 1
ATOM 1272 C C . GLY A 1 170 ? -2.093 3.947 15.159 1.00 86.44 170 GLY A C 1
ATOM 1273 O O . GLY A 1 170 ? -1.848 3.946 13.952 1.00 86.44 170 GLY A O 1
ATOM 1274 N N . TRP A 1 171 ? -2.340 2.826 15.846 1.00 88.38 171 TRP A N 1
ATOM 1275 C CA . TRP A 1 171 ? -2.422 1.500 15.224 1.00 88.38 171 TRP A CA 1
ATOM 1276 C C . TRP A 1 171 ? -3.509 1.445 14.150 1.00 88.38 171 TRP A C 1
ATOM 1278 O O . TRP A 1 171 ? -3.229 1.034 13.025 1.00 88.38 171 TRP A O 1
ATOM 1288 N N . ALA A 1 172 ? -4.719 1.906 14.475 1.00 87.75 172 ALA A N 1
ATOM 1289 C CA . ALA A 1 172 ? -5.866 1.865 13.578 1.00 87.75 172 ALA A CA 1
ATOM 1290 C C . ALA A 1 172 ? -5.590 2.605 12.266 1.00 87.75 172 ALA A C 1
ATOM 1292 O O . ALA A 1 172 ? -5.913 2.108 11.189 1.00 87.75 172 ALA A O 1
ATOM 1293 N N . MET A 1 173 ? -4.927 3.762 12.343 1.00 85.19 173 MET A N 1
ATOM 1294 C CA . MET A 1 173 ? -4.547 4.510 11.152 1.00 85.19 173 MET A CA 1
ATOM 1295 C C . MET A 1 173 ? -3.553 3.742 10.279 1.00 85.19 173 MET A C 1
ATOM 1297 O O . MET A 1 173 ? -3.735 3.656 9.067 1.00 85.19 173 MET A O 1
ATOM 1301 N N . VAL A 1 174 ? -2.513 3.162 10.887 1.00 83.06 174 VAL A N 1
ATOM 1302 C CA . VAL A 1 174 ? -1.524 2.349 10.164 1.00 83.06 174 VAL A CA 1
ATOM 1303 C C . VAL A 1 174 ? -2.190 1.121 9.533 1.00 83.06 174 VAL A C 1
ATOM 1305 O O . VAL A 1 174 ? -1.895 0.791 8.383 1.00 83.06 174 VAL A O 1
ATOM 1308 N N . HIS A 1 175 ? -3.114 0.473 10.244 1.00 83.06 175 HIS A N 1
ATOM 1309 C CA . HIS A 1 175 ? -3.888 -0.657 9.733 1.00 83.06 175 HIS A CA 1
ATOM 1310 C C . HIS A 1 175 ? -4.698 -0.251 8.491 1.00 83.06 175 HIS A C 1
ATOM 1312 O O . HIS A 1 175 ? -4.566 -0.883 7.445 1.00 83.06 175 HIS A O 1
ATOM 1318 N N . LEU A 1 176 ? -5.437 0.862 8.550 1.00 80.81 176 LEU A N 1
ATOM 1319 C CA . LEU A 1 176 ? -6.215 1.354 7.411 1.00 80.81 176 LEU A CA 1
ATOM 1320 C C . LEU A 1 176 ? -5.339 1.672 6.192 1.00 80.81 176 LEU A C 1
ATOM 1322 O O . LEU A 1 176 ? -5.623 1.168 5.108 1.00 80.81 176 LEU A O 1
ATOM 1326 N N . VAL A 1 177 ? -4.258 2.453 6.346 1.00 76.88 177 VAL A N 1
ATOM 1327 C CA . VAL A 1 177 ? -3.417 2.859 5.197 1.00 76.88 177 VAL A CA 1
ATOM 1328 C C . VAL A 1 177 ? -2.662 1.680 4.573 1.00 76.88 177 VAL A C 1
ATOM 1330 O O . VAL A 1 177 ? -2.479 1.628 3.360 1.00 76.88 177 VAL A O 1
ATOM 1333 N N . THR A 1 178 ? -2.252 0.695 5.376 1.00 76.12 178 THR A N 1
ATOM 1334 C CA . THR A 1 178 ? -1.610 -0.524 4.857 1.00 76.12 178 THR A CA 1
ATOM 1335 C C . THR A 1 178 ? -2.616 -1.508 4.270 1.00 76.12 178 THR A C 1
ATOM 1337 O O . THR A 1 178 ? -2.251 -2.319 3.421 1.00 76.12 178 THR A O 1
ATOM 1340 N N . GLY A 1 179 ? -3.891 -1.435 4.656 1.00 72.56 179 GLY A N 1
ATOM 1341 C CA . GLY A 1 179 ? -4.983 -2.143 3.989 1.00 72.56 179 GLY A CA 1
ATOM 1342 C C . GLY A 1 179 ? -5.232 -1.646 2.561 1.00 72.56 179 GLY A C 1
ATOM 1343 O O . GLY A 1 179 ? -5.715 -2.412 1.726 1.00 72.56 179 GLY A O 1
ATOM 1344 N N . VAL A 1 180 ? -4.850 -0.399 2.259 1.00 71.38 180 VAL A N 1
ATOM 1345 C CA . VAL A 1 180 ? -5.127 0.259 0.971 1.00 71.38 180 VAL A CA 1
ATOM 1346 C C . VAL A 1 180 ? -3.914 0.460 0.057 1.00 71.38 180 VAL A C 1
ATOM 1348 O O . VAL A 1 180 ? -4.099 0.556 -1.154 1.00 71.38 180 VAL A O 1
ATOM 1351 N N . ASP A 1 181 ? -2.694 0.489 0.596 1.00 72.44 181 ASP A N 1
ATOM 1352 C CA . ASP A 1 181 ? -1.456 0.678 -0.170 1.00 72.44 181 ASP A CA 1
ATOM 1353 C C . ASP A 1 181 ? -0.467 -0.469 0.096 1.00 72.44 181 ASP A C 1
ATOM 1355 O O . ASP A 1 181 ? 0.063 -0.634 1.201 1.00 72.44 181 ASP A O 1
ATOM 1359 N N . ASP A 1 182 ? -0.216 -1.275 -0.938 1.00 76.12 182 ASP A N 1
ATOM 1360 C CA . ASP A 1 182 ? 0.673 -2.438 -0.862 1.00 76.12 182 ASP A CA 1
ATOM 1361 C C . ASP A 1 182 ? 2.135 -2.041 -0.597 1.00 76.12 182 ASP A C 1
ATOM 1363 O O . ASP A 1 182 ? 2.855 -2.765 0.090 1.00 76.12 182 ASP A O 1
ATOM 1367 N N . VAL A 1 183 ? 2.575 -0.874 -1.076 1.00 77.75 183 VAL A N 1
ATOM 1368 C CA . VAL A 1 183 ? 3.945 -0.381 -0.881 1.00 77.75 183 VAL A CA 1
ATOM 1369 C C . VAL A 1 183 ? 4.154 0.033 0.575 1.00 77.75 183 VAL A C 1
ATOM 1371 O O . VAL A 1 183 ? 5.164 -0.322 1.191 1.00 77.75 183 VAL A O 1
ATOM 1374 N N . LEU A 1 184 ? 3.179 0.730 1.168 1.00 76.00 184 LEU A N 1
ATOM 1375 C CA . LEU A 1 184 ? 3.187 1.032 2.602 1.00 76.00 184 LEU A CA 1
ATOM 1376 C C . LEU A 1 184 ? 3.095 -0.245 3.443 1.00 76.00 184 LEU A C 1
ATOM 1378 O O . LEU A 1 184 ? 3.793 -0.360 4.455 1.00 76.00 184 LEU A O 1
ATOM 1382 N N . ARG A 1 185 ? 2.289 -1.228 3.021 1.00 79.56 185 ARG A N 1
ATOM 1383 C CA . ARG A 1 185 ? 2.215 -2.538 3.685 1.00 79.56 185 ARG A CA 1
ATOM 1384 C C . ARG A 1 185 ? 3.580 -3.220 3.716 1.00 79.56 185 ARG A C 1
ATOM 1386 O O . ARG A 1 185 ? 4.017 -3.662 4.779 1.00 79.56 185 ARG A O 1
ATOM 1393 N N . GLU A 1 186 ? 4.281 -3.267 2.586 1.00 80.25 186 GLU A N 1
ATOM 1394 C CA . GLU A 1 186 ? 5.630 -3.835 2.505 1.00 80.25 186 GLU A CA 1
ATOM 1395 C C . GLU A 1 186 ? 6.628 -3.099 3.410 1.00 80.25 186 GLU A C 1
ATOM 1397 O O . GLU A 1 186 ? 7.430 -3.746 4.094 1.00 80.25 186 GLU A O 1
ATOM 1402 N N . ALA A 1 187 ? 6.558 -1.766 3.477 1.00 81.69 187 ALA A N 1
ATOM 1403 C CA . ALA A 1 187 ? 7.408 -0.966 4.359 1.00 81.69 187 ALA A CA 1
ATOM 1404 C C . ALA A 1 187 ? 7.185 -1.309 5.845 1.00 81.69 187 ALA A C 1
ATOM 1406 O O . ALA A 1 187 ? 8.150 -1.555 6.577 1.00 81.69 187 ALA A O 1
ATOM 1407 N N . VAL A 1 188 ? 5.926 -1.419 6.288 1.00 80.19 188 VAL A N 1
ATOM 1408 C CA . VAL A 1 188 ? 5.586 -1.810 7.669 1.00 80.19 188 VAL A CA 1
ATOM 1409 C C . VAL A 1 188 ? 6.058 -3.232 7.980 1.00 80.19 188 VAL A C 1
ATOM 1411 O O . VAL A 1 188 ? 6.667 -3.465 9.029 1.00 80.19 188 VAL A O 1
ATOM 1414 N N . VAL A 1 189 ? 5.841 -4.180 7.063 1.00 79.44 189 VAL A N 1
ATOM 1415 C CA . VAL A 1 189 ? 6.317 -5.566 7.211 1.00 79.44 189 VAL A CA 1
ATOM 1416 C C . VAL A 1 189 ? 7.842 -5.607 7.338 1.00 79.44 189 VAL A C 1
ATOM 1418 O O . VAL A 1 189 ? 8.371 -6.313 8.202 1.00 79.44 189 VAL A O 1
ATOM 1421 N N . ARG A 1 190 ? 8.568 -4.822 6.532 1.00 80.38 190 ARG A N 1
ATOM 1422 C CA . ARG A 1 190 ? 10.030 -4.708 6.608 1.00 80.38 190 ARG A CA 1
ATOM 1423 C C . ARG A 1 190 ? 10.485 -4.162 7.963 1.00 80.38 190 ARG A C 1
ATOM 1425 O O . ARG A 1 190 ? 11.349 -4.780 8.579 1.00 80.38 190 ARG A O 1
ATOM 1432 N N . ARG A 1 191 ? 9.881 -3.069 8.448 1.00 78.44 191 ARG A N 1
ATOM 1433 C CA . ARG A 1 191 ? 10.211 -2.454 9.750 1.00 78.44 191 ARG A CA 1
ATOM 1434 C C . ARG A 1 191 ? 10.052 -3.449 10.902 1.00 78.44 191 ARG A C 1
ATOM 1436 O O . ARG A 1 191 ? 10.919 -3.518 11.772 1.00 78.44 191 ARG A O 1
ATOM 1443 N N . ARG A 1 192 ? 8.989 -4.265 10.877 1.00 73.62 192 ARG A N 1
ATOM 1444 C CA . ARG A 1 192 ? 8.741 -5.315 11.884 1.00 73.62 192 ARG A CA 1
ATOM 1445 C C . ARG A 1 192 ? 9.758 -6.458 11.815 1.00 73.62 192 ARG A C 1
ATOM 1447 O O . ARG A 1 192 ? 10.212 -6.916 12.857 1.00 73.62 192 ARG A O 1
ATOM 1454 N N . ARG A 1 193 ? 10.177 -6.880 10.613 1.00 73.50 193 ARG A N 1
ATOM 1455 C CA . ARG A 1 193 ? 11.221 -7.914 10.437 1.00 73.50 193 ARG A CA 1
ATOM 1456 C C . ARG A 1 193 ? 12.583 -7.499 10.990 1.00 73.50 193 ARG A C 1
ATOM 1458 O O . ARG A 1 193 ? 13.343 -8.357 11.421 1.00 73.50 193 ARG A O 1
ATOM 1465 N N . THR A 1 194 ? 12.899 -6.207 10.953 1.00 69.69 194 THR A N 1
ATOM 1466 C CA . THR A 1 194 ? 14.179 -5.663 11.432 1.00 69.69 194 THR A CA 1
ATOM 1467 C C . THR A 1 194 ? 14.168 -5.259 12.909 1.00 69.69 194 THR A C 1
ATOM 1469 O O . THR A 1 194 ? 15.186 -4.789 13.411 1.00 69.69 194 THR A O 1
ATOM 1472 N N . ALA A 1 195 ? 13.038 -5.402 13.611 1.00 66.50 195 ALA A N 1
ATOM 1473 C CA . ALA A 1 195 ? 12.939 -5.050 15.023 1.00 66.50 195 ALA A CA 1
ATOM 1474 C C . ALA A 1 195 ? 13.741 -6.036 15.905 1.00 66.50 195 ALA A C 1
ATOM 1476 O O . ALA A 1 195 ? 13.756 -7.233 15.617 1.00 66.50 195 ALA A O 1
ATOM 1477 N N . PRO A 1 196 ? 14.380 -5.566 16.998 1.00 49.91 196 PRO A N 1
ATOM 1478 C CA . PRO A 1 196 ? 15.248 -6.386 17.857 1.00 49.91 196 PRO A CA 1
ATOM 1479 C C . PRO A 1 196 ? 14.531 -7.573 18.523 1.00 49.91 196 PRO A C 1
ATOM 1481 O O . PRO A 1 196 ? 15.170 -8.567 18.854 1.00 49.91 196 PRO A O 1
ATOM 1484 N N . HIS A 1 197 ? 13.205 -7.502 18.645 1.00 54.44 197 HIS A N 1
ATOM 1485 C CA . HIS A 1 197 ? 12.337 -8.657 18.834 1.00 54.44 197 HIS A CA 1
ATOM 1486 C C . HIS A 1 197 ? 11.378 -8.707 17.645 1.00 54.44 197 HIS A C 1
ATOM 1488 O O . HIS A 1 197 ? 10.429 -7.917 17.621 1.00 54.44 197 HIS A O 1
ATOM 1494 N N . PRO A 1 198 ? 11.602 -9.580 16.647 1.00 44.75 198 PRO A N 1
ATOM 1495 C CA . PRO A 1 198 ? 10.623 -9.789 15.599 1.00 44.75 198 PRO A CA 1
ATOM 1496 C C . PRO A 1 198 ? 9.432 -10.487 16.253 1.00 44.75 198 PRO A C 1
ATOM 1498 O O . PRO A 1 198 ? 9.379 -11.713 16.325 1.00 44.75 198 PRO A O 1
ATOM 1501 N N . ALA A 1 199 ? 8.487 -9.708 16.786 1.00 42.53 199 ALA A N 1
ATOM 1502 C CA . ALA A 1 199 ? 7.145 -10.213 17.019 1.00 42.53 199 ALA A CA 1
ATOM 1503 C C . ALA A 1 199 ? 6.725 -10.874 15.703 1.00 42.53 199 ALA A C 1
ATOM 1505 O O . ALA A 1 199 ? 6.868 -10.257 14.640 1.00 42.53 199 ALA A O 1
ATOM 1506 N N . PHE A 1 200 ? 6.357 -12.155 15.787 1.00 41.94 200 PHE A N 1
ATOM 1507 C CA . PHE A 1 200 ? 5.992 -13.016 14.667 1.00 41.94 200 PHE A CA 1
ATOM 1508 C C . PHE A 1 200 ? 5.244 -12.184 13.625 1.00 41.94 200 PHE A C 1
ATOM 1510 O O . PHE A 1 200 ? 4.241 -11.563 13.965 1.00 41.94 200 PHE A O 1
ATOM 1517 N N . VAL A 1 201 ? 5.783 -12.061 12.405 1.00 40.47 201 VAL A N 1
ATOM 1518 C CA . VAL A 1 201 ? 5.175 -11.212 11.371 1.00 40.47 201 VAL A CA 1
ATOM 1519 C C . VAL A 1 201 ? 3.800 -11.811 11.082 1.00 40.47 201 VAL A C 1
ATOM 1521 O O . VAL A 1 201 ? 3.769 -12.893 10.488 1.00 40.47 201 VAL A O 1
ATOM 1524 N N . PRO A 1 202 ? 2.682 -11.180 11.493 1.00 40.94 202 PRO A N 1
ATOM 1525 C CA . PRO A 1 202 ? 1.375 -11.737 11.200 1.00 40.94 202 PRO A CA 1
ATOM 1526 C C . PRO A 1 202 ? 1.247 -11.798 9.682 1.00 40.94 202 PRO A C 1
ATOM 1528 O O . PRO A 1 202 ? 1.684 -10.877 8.977 1.00 40.94 202 PRO A O 1
ATOM 1531 N N . ARG A 1 203 ? 0.666 -12.878 9.156 1.00 40.88 203 ARG A N 1
ATOM 1532 C CA . ARG A 1 203 ? 0.112 -12.804 7.808 1.00 40.88 203 ARG A CA 1
ATOM 1533 C C . ARG A 1 203 ? -0.983 -11.753 7.890 1.00 40.88 203 ARG A C 1
ATOM 1535 O O . ARG A 1 203 ? -2.024 -12.018 8.470 1.00 40.88 203 ARG A O 1
ATOM 1542 N N . VAL A 1 204 ? -0.732 -10.565 7.344 1.00 46.03 204 VAL A N 1
ATOM 1543 C CA . VAL A 1 204 ? -1.820 -9.633 7.039 1.00 46.03 204 VAL A CA 1
ATOM 1544 C C . VAL A 1 204 ? -2.755 -10.428 6.129 1.00 46.03 204 VAL A C 1
ATOM 1546 O O . VAL A 1 204 ? -2.275 -10.876 5.076 1.00 46.03 204 VAL A O 1
ATOM 1549 N N . PRO A 1 205 ? -4.002 -10.717 6.545 1.00 46.81 205 PRO A N 1
ATOM 1550 C CA . PRO A 1 205 ? -4.879 -11.564 5.760 1.00 46.81 205 PRO A CA 1
ATOM 1551 C C . PRO A 1 205 ? -4.953 -11.000 4.345 1.00 46.81 205 PRO A C 1
ATOM 1553 O O . PRO A 1 205 ? -5.112 -9.793 4.142 1.00 46.81 205 PRO A O 1
ATOM 1556 N N . GLY A 1 206 ? -4.740 -11.872 3.357 1.00 45.75 206 GLY A N 1
ATOM 1557 C CA . GLY A 1 206 ? -4.882 -11.487 1.961 1.00 45.75 206 GLY A CA 1
ATOM 1558 C C . GLY A 1 206 ? -6.261 -10.870 1.778 1.00 45.75 206 GLY A C 1
ATOM 1559 O O . GLY A 1 206 ? -7.243 -11.389 2.307 1.00 45.75 206 GLY A O 1
ATOM 1560 N N . ARG A 1 207 ? -6.333 -9.737 1.076 1.00 52.50 207 ARG A N 1
ATOM 1561 C CA . ARG A 1 207 ? -7.603 -9.059 0.824 1.00 52.50 207 ARG A CA 1
ATOM 1562 C C . ARG A 1 207 ? -8.577 -10.070 0.216 1.00 52.50 207 ARG A C 1
ATOM 1564 O O . ARG A 1 207 ? -8.310 -10.591 -0.868 1.00 52.50 207 ARG A O 1
ATOM 1571 N N . SER A 1 208 ? -9.666 -10.372 0.923 1.00 54.28 208 SER A N 1
ATOM 1572 C CA . SER A 1 208 ? -10.710 -11.245 0.389 1.00 54.28 208 SER A CA 1
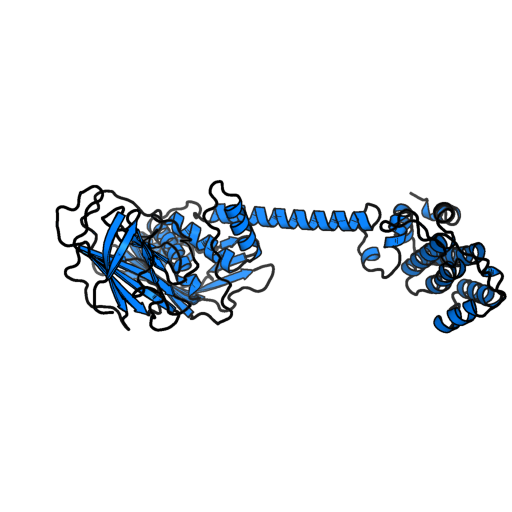ATOM 1573 C C . SER A 1 208 ? -11.224 -10.644 -0.918 1.00 54.28 208 SER A C 1
ATOM 1575 O O . SER A 1 208 ? -11.452 -9.438 -1.012 1.00 54.28 208 SER A O 1
ATOM 1577 N N . THR A 1 209 ? -11.366 -11.474 -1.950 1.00 53.09 209 THR A N 1
ATOM 1578 C CA . THR A 1 209 ? -11.910 -11.051 -3.249 1.00 53.09 209 THR A CA 1
ATOM 1579 C C . THR A 1 209 ? -13.433 -10.930 -3.224 1.00 53.09 209 THR A C 1
ATOM 1581 O O . THR A 1 209 ? -14.016 -10.383 -4.160 1.00 53.09 209 THR A O 1
ATOM 1584 N N . ALA A 1 210 ? -14.086 -11.421 -2.166 1.00 61.81 210 ALA A N 1
ATOM 1585 C CA . ALA A 1 210 ? -15.517 -11.263 -1.971 1.00 61.81 210 ALA A CA 1
ATOM 1586 C C . ALA A 1 210 ? -15.848 -9.830 -1.508 1.00 61.81 210 ALA A C 1
ATOM 1588 O O . ALA A 1 210 ? -15.117 -9.264 -0.691 1.00 61.81 210 ALA A O 1
ATOM 1589 N N . PRO A 1 211 ? -16.950 -9.232 -1.994 1.00 70.94 211 PRO A N 1
ATOM 1590 C CA . PRO A 1 211 ? -17.386 -7.926 -1.521 1.00 70.94 211 PRO A CA 1
ATOM 1591 C C . PRO A 1 211 ? -17.731 -7.996 -0.030 1.00 70.94 211 PRO A C 1
ATOM 1593 O O . PRO A 1 211 ? -18.605 -8.757 0.384 1.00 70.94 211 PRO A O 1
ATOM 1596 N N . GLU A 1 212 ? -17.037 -7.194 0.775 1.00 82.31 212 GLU A N 1
ATOM 1597 C CA . GLU A 1 212 ? -17.311 -7.087 2.206 1.00 82.31 212 GLU A CA 1
ATOM 1598 C C . GLU A 1 212 ? -18.672 -6.417 2.465 1.00 82.31 212 GLU A C 1
ATOM 1600 O O . GLU A 1 212 ? -19.058 -5.490 1.741 1.00 82.31 212 GLU A O 1
ATOM 1605 N N . PRO A 1 213 ? -19.397 -6.835 3.519 1.00 89.06 213 PRO A N 1
ATOM 1606 C CA . PRO A 1 213 ? -20.616 -6.171 3.944 1.00 89.06 213 PRO A CA 1
ATOM 1607 C C . PRO A 1 213 ? -20.331 -4.718 4.325 1.00 89.06 213 PRO A C 1
ATOM 1609 O O . PRO A 1 213 ? -19.289 -4.379 4.891 1.00 89.06 213 PRO A O 1
ATOM 1612 N N . ARG A 1 214 ? -21.309 -3.862 4.027 1.00 91.69 214 ARG A N 1
ATOM 1613 C CA . ARG A 1 214 ? -21.303 -2.452 4.405 1.00 91.69 214 ARG A CA 1
ATOM 1614 C C . ARG A 1 214 ? -21.980 -2.291 5.752 1.00 91.69 214 ARG A C 1
ATOM 1616 O O . ARG A 1 214 ? -23.135 -2.677 5.921 1.00 91.69 214 ARG A O 1
ATOM 1623 N N . VAL A 1 215 ? -21.256 -1.714 6.694 1.00 95.12 215 VAL A N 1
ATOM 1624 C CA . VAL A 1 215 ? -21.671 -1.577 8.088 1.00 95.12 215 VAL A CA 1
ATOM 1625 C C . VAL A 1 215 ? -21.634 -0.115 8.515 1.00 95.12 215 VAL A C 1
ATOM 1627 O O . VAL A 1 215 ? -21.269 0.780 7.742 1.00 95.12 215 VAL A O 1
ATOM 1630 N N . ALA A 1 216 ? -22.067 0.133 9.745 1.00 96.81 216 ALA A N 1
ATOM 1631 C CA . ALA A 1 216 ? -21.992 1.441 10.364 1.00 96.81 216 ALA A CA 1
ATOM 1632 C C . ALA A 1 216 ? -21.041 1.440 11.564 1.00 96.81 216 ALA A C 1
ATOM 1634 O O . ALA A 1 216 ? -20.880 0.442 12.263 1.00 96.81 216 ALA A O 1
ATOM 1635 N N . VAL A 1 217 ? -20.450 2.595 11.829 1.00 96.69 217 VAL A N 1
ATOM 1636 C CA . VAL A 1 217 ? -19.702 2.904 13.043 1.00 96.69 217 VAL A CA 1
ATOM 1637 C C . VAL A 1 217 ? -20.415 4.067 13.711 1.00 96.69 217 VAL A C 1
ATOM 1639 O O . VAL A 1 217 ? -20.644 5.107 13.091 1.00 96.69 217 VAL A O 1
ATOM 1642 N N . ARG A 1 218 ? -20.792 3.893 14.975 1.00 96.00 218 ARG A N 1
ATOM 1643 C CA . ARG A 1 218 ? -21.418 4.929 15.794 1.00 96.00 218 ARG A CA 1
ATOM 1644 C C . ARG A 1 218 ? -20.584 5.153 17.045 1.00 96.00 218 ARG A C 1
ATOM 1646 O O . ARG A 1 218 ? -20.212 4.189 17.709 1.00 96.00 218 ARG A O 1
ATOM 1653 N N . ARG A 1 219 ? -20.298 6.408 17.376 1.00 92.94 219 ARG A N 1
ATOM 1654 C CA . ARG A 1 219 ? -19.596 6.803 18.607 1.00 92.94 219 ARG A CA 1
ATOM 1655 C C . ARG A 1 219 ? -20.259 8.022 19.212 1.00 92.94 219 ARG A C 1
ATOM 1657 O O . ARG A 1 219 ? -20.736 8.870 18.468 1.00 92.94 219 ARG A O 1
ATOM 1664 N N . SER A 1 220 ? -20.248 8.104 20.537 1.00 90.06 220 SER A N 1
ATOM 1665 C CA . SER A 1 220 ? -20.846 9.214 21.278 1.00 90.06 220 SER A CA 1
ATOM 1666 C C . SER A 1 220 ? -19.912 9.681 22.395 1.00 90.06 220 SER A C 1
ATOM 1668 O O . SER A 1 220 ? -19.236 8.853 23.015 1.00 90.06 220 SER A O 1
ATOM 1670 N N . ARG A 1 221 ? -19.862 10.995 22.646 1.00 88.06 221 ARG A N 1
ATOM 1671 C CA . ARG A 1 221 ? -19.183 11.614 23.796 1.00 88.06 221 ARG A CA 1
ATOM 1672 C C . ARG A 1 221 ? -20.026 12.736 24.384 1.00 88.06 221 ARG A C 1
ATOM 1674 O O . ARG A 1 221 ? -20.631 13.525 23.658 1.00 88.06 221 ARG A O 1
ATOM 1681 N N . THR A 1 222 ? -20.016 12.825 25.708 1.00 87.19 222 THR A N 1
ATOM 1682 C CA . THR A 1 222 ? -20.592 13.957 26.435 1.00 87.19 222 THR A CA 1
ATOM 1683 C C . THR A 1 222 ? -19.638 15.143 26.365 1.00 87.19 222 THR A C 1
ATOM 1685 O O . THR A 1 222 ? -18.436 14.991 26.577 1.00 87.19 222 THR A O 1
ATOM 1688 N N . LEU A 1 223 ? -20.179 16.328 26.102 1.00 83.00 223 LEU A N 1
ATOM 1689 C CA . LEU A 1 223 ? -19.435 17.570 25.950 1.00 83.00 223 LEU A CA 1
ATOM 1690 C C . LEU A 1 223 ? -20.015 18.673 26.840 1.00 83.00 223 LEU A C 1
ATOM 1692 O O . LEU A 1 223 ? -21.239 18.769 26.960 1.00 83.00 223 LEU A O 1
ATOM 1696 N N . PRO A 1 224 ? -19.180 19.595 27.350 1.00 82.88 224 PRO A N 1
ATOM 1697 C CA . PRO A 1 224 ? -19.674 20.829 27.956 1.00 82.88 224 PRO A CA 1
ATOM 1698 C C . PRO A 1 224 ? -20.543 21.629 26.968 1.00 82.88 224 PRO A C 1
ATOM 1700 O O . PRO A 1 224 ? -20.175 21.738 25.794 1.00 82.88 224 PRO A O 1
ATOM 1703 N N . ALA A 1 225 ? -21.640 22.261 27.415 1.00 76.38 225 ALA A N 1
ATOM 1704 C CA . ALA A 1 225 ? -22.554 23.015 26.532 1.00 76.38 225 ALA A CA 1
ATOM 1705 C C . ALA A 1 225 ? -21.858 24.038 25.627 1.00 76.38 225 ALA A C 1
ATOM 1707 O O . ALA A 1 225 ? -22.210 24.161 24.457 1.00 76.38 225 ALA A O 1
ATOM 1708 N N . ALA A 1 226 ? -20.857 24.762 26.138 1.00 78.00 226 ALA A N 1
ATOM 1709 C CA . ALA A 1 226 ? -20.112 25.733 25.336 1.00 78.00 226 ALA A CA 1
ATOM 1710 C C . ALA A 1 226 ? -19.378 25.065 24.161 1.00 78.00 226 ALA A C 1
ATOM 1712 O O . ALA A 1 226 ? -19.320 25.617 23.062 1.00 78.00 226 ALA A O 1
ATOM 1713 N N . ARG A 1 227 ? -18.855 23.850 24.374 1.00 77.38 227 ARG A N 1
ATOM 1714 C CA . ARG A 1 227 ? -18.168 23.079 23.338 1.00 77.38 227 ARG A CA 1
ATOM 1715 C C . ARG A 1 227 ? -19.153 22.452 22.360 1.00 77.38 227 ARG A C 1
ATOM 1717 O O . ARG A 1 227 ? -18.920 22.524 21.159 1.00 77.38 227 ARG A O 1
ATOM 1724 N N . ALA A 1 228 ? -20.269 21.923 22.858 1.00 74.62 228 ALA A N 1
ATOM 1725 C CA . ALA A 1 228 ? -21.375 21.444 22.034 1.00 74.62 228 ALA A CA 1
ATOM 1726 C C . ALA A 1 228 ? -21.893 22.552 21.096 1.00 74.62 228 ALA A C 1
ATOM 1728 O O . ALA A 1 228 ? -22.000 22.336 19.893 1.00 74.62 228 ALA A O 1
ATOM 1729 N N . ALA A 1 229 ? -22.110 23.767 21.613 1.00 72.75 229 ALA A N 1
ATOM 1730 C CA . ALA A 1 229 ? -22.516 24.925 20.816 1.00 72.75 229 ALA A CA 1
ATOM 1731 C C . ALA A 1 229 ? -21.465 25.323 19.763 1.00 72.75 229 ALA A C 1
ATOM 1733 O O . ALA A 1 229 ? -21.828 25.658 18.638 1.00 72.75 229 ALA A O 1
ATOM 1734 N N . ALA A 1 230 ? -20.170 25.246 20.096 1.00 75.69 230 ALA A N 1
ATOM 1735 C CA . ALA A 1 230 ? -19.089 25.512 19.147 1.00 75.69 230 ALA A CA 1
ATOM 1736 C C . ALA A 1 230 ? -19.031 24.472 18.013 1.00 75.69 230 ALA A C 1
ATOM 1738 O O . ALA A 1 230 ? -18.854 24.849 16.861 1.00 75.69 230 ALA A O 1
ATOM 1739 N N . ILE A 1 231 ? -19.225 23.184 18.323 1.00 71.69 231 ILE A N 1
ATOM 1740 C CA . ILE A 1 231 ? -19.278 22.112 17.316 1.00 71.69 231 ILE A CA 1
ATOM 1741 C C . ILE A 1 231 ? -20.523 22.246 16.438 1.00 71.69 231 ILE A C 1
ATOM 1743 O O . ILE A 1 231 ? -20.433 22.040 15.239 1.00 71.69 231 ILE A O 1
ATOM 1747 N N . VAL A 1 232 ? -21.675 22.639 16.987 1.00 69.38 232 VAL A N 1
ATOM 1748 C CA . VAL A 1 232 ? -22.873 22.920 16.173 1.00 69.38 232 VAL A CA 1
ATOM 1749 C C . VAL A 1 232 ? -22.646 24.109 15.233 1.00 69.38 232 VAL A C 1
ATOM 1751 O O . VAL A 1 232 ? -23.117 24.089 14.099 1.00 69.38 232 VAL A O 1
ATOM 1754 N N . ALA A 1 233 ? -21.934 25.143 15.689 1.00 71.06 233 ALA A N 1
ATOM 1755 C CA . ALA A 1 233 ? -21.659 26.336 14.891 1.00 71.06 233 ALA A CA 1
ATOM 1756 C C . ALA A 1 233 ? -20.600 26.106 13.795 1.00 71.06 233 ALA A C 1
ATOM 1758 O O . ALA A 1 233 ? -20.698 26.703 12.723 1.00 71.06 233 ALA A O 1
ATOM 1759 N N . ASP A 1 234 ? -19.596 25.264 14.057 1.00 70.44 234 ASP A N 1
ATOM 1760 C CA . ASP A 1 234 ? -18.540 24.890 13.111 1.00 70.44 234 ASP A CA 1
ATOM 1761 C C . ASP A 1 234 ? -18.062 23.443 13.360 1.00 70.44 234 ASP A C 1
ATOM 1763 O O . ASP A 1 234 ? -17.036 23.236 14.022 1.00 70.44 234 ASP A O 1
ATOM 1767 N N . PRO A 1 235 ? -18.788 22.432 12.841 1.00 62.75 235 PRO A N 1
ATOM 1768 C CA . PRO A 1 235 ? -18.465 21.025 13.085 1.00 62.75 235 PRO A CA 1
ATOM 1769 C C . PRO A 1 235 ? -17.066 20.678 12.586 1.00 62.75 235 PRO A C 1
ATOM 1771 O O . PRO A 1 235 ? -16.283 20.028 13.282 1.00 62.75 235 PRO A O 1
ATOM 1774 N N . ASP A 1 236 ? -16.736 21.182 11.398 1.00 60.09 236 ASP A N 1
ATOM 1775 C CA . ASP A 1 236 ? -15.490 20.863 10.725 1.00 60.09 236 ASP A CA 1
ATOM 1776 C C . ASP A 1 236 ? -14.284 21.495 11.436 1.00 60.09 236 ASP A C 1
ATOM 1778 O O . ASP A 1 236 ? -13.256 20.842 11.612 1.00 60.09 236 ASP A O 1
ATOM 1782 N N . GLY A 1 237 ? -14.386 22.753 11.879 1.00 63.84 237 GLY A N 1
ATOM 1783 C CA . GLY A 1 237 ? -13.300 23.428 12.594 1.00 63.84 237 GLY A CA 1
ATOM 1784 C C . GLY A 1 237 ? -13.117 22.904 14.015 1.00 63.84 237 GLY A C 1
ATOM 1785 O O . GLY A 1 237 ? -11.992 22.695 14.467 1.00 63.84 237 GLY A O 1
ATOM 1786 N N . ALA A 1 238 ? -14.213 22.627 14.721 1.00 61.03 238 ALA A N 1
ATOM 1787 C CA . ALA A 1 238 ? -14.151 22.213 16.115 1.00 61.03 238 ALA A CA 1
ATOM 1788 C C . ALA A 1 238 ? -13.617 20.782 16.304 1.00 61.03 238 ALA A C 1
ATOM 1790 O O . ALA A 1 238 ? -13.006 20.507 17.339 1.00 61.03 238 ALA A O 1
ATOM 1791 N N . LEU A 1 239 ? -13.805 19.897 15.322 1.00 60.22 239 LEU A N 1
ATOM 1792 C CA . LEU A 1 239 ? -13.260 18.535 15.331 1.00 60.22 239 LEU A CA 1
ATOM 1793 C C . LEU A 1 239 ? -11.890 18.421 14.635 1.00 60.22 239 LEU A C 1
ATOM 1795 O O . LEU A 1 239 ? -11.337 17.325 14.574 1.00 60.22 239 LEU A O 1
ATOM 1799 N N . GLY A 1 240 ? -11.344 19.522 14.099 1.00 58.81 240 GLY A N 1
ATOM 1800 C CA . GLY A 1 240 ? -10.140 19.477 13.257 1.00 58.81 240 GLY A CA 1
ATOM 1801 C C . GLY A 1 240 ? -10.349 18.668 11.970 1.00 58.81 240 GLY A C 1
ATOM 1802 O O . GLY A 1 240 ? -9.401 18.114 11.421 1.00 58.81 240 GLY A O 1
ATOM 1803 N N . LEU A 1 241 ? -11.603 18.555 11.519 1.00 54.97 241 LEU A N 1
ATOM 1804 C CA . LEU A 1 241 ? -12.015 17.794 10.338 1.00 54.97 241 LEU A CA 1
ATOM 1805 C C . LEU A 1 241 ? -11.964 18.625 9.054 1.00 54.97 241 LEU A C 1
ATOM 1807 O O . LEU A 1 241 ? -11.857 18.051 7.969 1.00 54.97 241 LEU A O 1
ATOM 1811 N N . ARG A 1 242 ? -11.995 19.961 9.176 1.00 53.72 242 ARG A N 1
ATOM 1812 C CA . ARG A 1 242 ? -11.679 20.919 8.106 1.00 53.72 242 ARG A CA 1
ATOM 1813 C C . ARG A 1 242 ? -10.290 20.562 7.575 1.00 53.72 242 ARG A C 1
ATOM 1815 O O . ARG A 1 242 ? -9.289 20.811 8.236 1.00 53.72 242 ARG A O 1
ATOM 1822 N N . ASP A 1 243 ? -10.260 19.928 6.407 1.00 50.97 243 ASP A N 1
ATOM 1823 C CA . ASP A 1 243 ? -9.044 19.422 5.770 1.00 50.97 243 ASP A CA 1
ATOM 1824 C C . ASP A 1 243 ? -8.304 18.307 6.532 1.00 50.97 243 ASP A C 1
ATOM 1826 O O . ASP A 1 243 ? -7.084 18.199 6.386 1.00 50.97 243 ASP A O 1
ATOM 1830 N N . LEU A 1 244 ? -9.004 17.426 7.272 1.00 55.19 244 LEU A N 1
ATOM 1831 C CA . LEU A 1 244 ? -8.377 16.186 7.753 1.00 55.19 244 LEU A CA 1
ATOM 1832 C C . LEU A 1 244 ? -7.908 15.380 6.536 1.00 55.19 244 LEU A C 1
ATOM 1834 O O . LEU A 1 244 ? -8.691 14.703 5.872 1.00 55.19 244 LEU A O 1
ATOM 1838 N N . ARG A 1 245 ? -6.615 15.502 6.240 1.00 60.59 245 ARG A N 1
ATOM 1839 C CA . ARG A 1 245 ? -5.898 14.760 5.214 1.00 60.59 245 ARG A CA 1
ATOM 1840 C C . ARG A 1 245 ? -5.061 13.722 5.916 1.00 60.59 245 ARG A C 1
ATOM 1842 O O . ARG A 1 245 ? -4.014 14.018 6.488 1.00 60.59 245 ARG A O 1
ATOM 1849 N N . LEU A 1 246 ? -5.536 12.488 5.870 1.00 61.16 246 LEU A N 1
ATOM 1850 C CA . LEU A 1 246 ? -4.758 11.350 6.336 1.00 61.16 246 LEU A CA 1
ATOM 1851 C C . LEU A 1 246 ? -3.801 10.963 5.217 1.00 61.16 246 LEU A C 1
ATOM 1853 O O . LEU A 1 246 ? -4.084 10.054 4.442 1.00 61.16 246 LEU A O 1
ATOM 1857 N N . SER A 1 247 ? -2.726 11.741 5.087 1.00 57.44 247 SER A N 1
ATOM 1858 C CA . SER A 1 247 ? -1.741 11.573 4.028 1.00 57.44 247 SER A CA 1
ATOM 1859 C C . SER A 1 247 ? -0.709 10.516 4.413 1.00 57.44 247 SER A C 1
ATOM 1861 O O . SER A 1 247 ? 0.075 10.712 5.341 1.00 57.44 247 SER A O 1
ATOM 1863 N N . ALA A 1 248 ? -0.667 9.420 3.664 1.00 53.31 248 ALA A N 1
ATOM 1864 C CA . ALA A 1 248 ? 0.418 8.448 3.698 1.00 53.31 248 ALA A CA 1
ATOM 1865 C C . ALA A 1 248 ? 0.955 8.290 2.270 1.00 53.31 248 ALA A C 1
ATOM 1867 O O . ALA A 1 248 ? 0.408 7.550 1.456 1.00 53.31 248 ALA A O 1
ATOM 1868 N N . GLY A 1 249 ? 1.984 9.067 1.923 1.00 59.09 249 GLY A N 1
ATOM 1869 C CA . GLY A 1 249 ? 2.465 9.143 0.542 1.00 59.09 249 GLY A CA 1
ATOM 1870 C C . GLY A 1 249 ? 1.399 9.736 -0.400 1.00 59.09 249 GLY A C 1
ATOM 1871 O O . GLY A 1 249 ? 0.973 10.868 -0.163 1.00 59.09 249 GLY A O 1
ATOM 1872 N N . PRO A 1 250 ? 0.973 9.031 -1.468 1.00 52.81 250 PRO A N 1
ATOM 1873 C CA . PRO A 1 250 ? -0.021 9.534 -2.422 1.00 52.81 250 PRO A CA 1
ATOM 1874 C C . PRO A 1 250 ? -1.470 9.406 -1.930 1.00 52.81 250 PRO A C 1
ATOM 1876 O O . PRO A 1 250 ? -2.380 9.882 -2.612 1.00 52.81 250 PRO A O 1
ATOM 1879 N N . LEU A 1 251 ? -1.687 8.734 -0.797 1.00 51.72 251 LEU A N 1
ATOM 1880 C CA . LEU A 1 251 ? -3.003 8.338 -0.327 1.00 51.72 251 LEU A CA 1
ATOM 1881 C C . LEU A 1 251 ? -3.517 9.323 0.721 1.00 51.72 251 LEU A C 1
ATOM 1883 O O . LEU A 1 251 ? -2.814 9.603 1.685 1.00 51.72 251 LEU A O 1
ATOM 1887 N N . THR A 1 252 ? -4.712 9.874 0.518 1.00 59.12 252 THR A N 1
ATOM 1888 C CA . THR A 1 252 ? -5.346 10.867 1.395 1.00 59.12 252 THR A CA 1
ATOM 1889 C C . THR A 1 252 ? -6.791 10.461 1.661 1.00 59.12 252 THR A C 1
ATOM 1891 O O . THR A 1 252 ? -7.584 10.409 0.728 1.00 59.12 252 THR A O 1
ATOM 1894 N N . ALA A 1 253 ? -7.179 10.201 2.911 1.00 55.22 253 ALA A N 1
ATOM 1895 C CA . ALA A 1 253 ? -8.606 10.200 3.251 1.00 55.22 253 ALA A CA 1
ATOM 1896 C C . ALA A 1 253 ? -9.091 11.643 3.404 1.00 55.22 253 ALA A C 1
ATOM 1898 O O . ALA A 1 253 ? -8.380 12.453 4.005 1.00 55.22 253 ALA A O 1
ATOM 1899 N N . ARG A 1 254 ? -10.281 11.957 2.882 1.00 62.38 254 ARG A N 1
ATOM 1900 C CA . ARG A 1 254 ? -10.935 13.260 3.067 1.00 62.38 254 ARG A CA 1
ATOM 1901 C C . ARG A 1 254 ? -12.347 13.087 3.590 1.00 62.38 254 ARG A C 1
ATOM 1903 O O . ARG A 1 254 ? -13.073 12.200 3.144 1.00 62.38 254 ARG A O 1
ATOM 1910 N N . LEU A 1 255 ? -12.722 14.000 4.480 1.00 57.75 255 LEU A N 1
ATOM 1911 C CA . LEU A 1 255 ? -14.092 14.229 4.900 1.00 57.75 255 LEU A CA 1
ATOM 1912 C C . LEU A 1 255 ? -14.624 15.472 4.166 1.00 57.75 255 LEU A C 1
ATOM 1914 O O . LEU A 1 255 ? -14.094 16.568 4.341 1.00 57.75 255 LEU A O 1
ATOM 1918 N N . GLY A 1 256 ? -15.605 15.308 3.276 1.00 51.09 256 GLY A N 1
ATOM 1919 C CA . GLY A 1 256 ? -16.185 16.421 2.510 1.00 51.09 256 GLY A CA 1
ATOM 1920 C C . GLY A 1 256 ? -17.044 17.359 3.372 1.00 51.09 256 GLY A C 1
ATOM 1921 O O . GLY A 1 256 ? -17.768 16.898 4.248 1.00 51.09 256 GLY A O 1
ATOM 1922 N N . THR A 1 257 ? -17.006 18.670 3.122 1.00 48.09 257 THR A N 1
ATOM 1923 C CA . THR A 1 257 ? -17.758 19.681 3.892 1.00 48.09 257 THR A CA 1
ATOM 1924 C C . THR A 1 257 ? -19.235 19.713 3.479 1.00 48.09 257 THR A C 1
ATOM 1926 O O . THR A 1 257 ? -19.613 20.409 2.533 1.00 48.09 257 THR A O 1
ATOM 1929 N N . GLY A 1 258 ? -20.080 18.952 4.171 1.00 47.84 258 GLY A N 1
ATOM 1930 C CA . GLY A 1 258 ? -21.531 19.141 4.176 1.00 47.84 258 GLY A CA 1
ATOM 1931 C C . GLY A 1 258 ? -21.964 19.651 5.548 1.00 47.84 258 GLY A C 1
ATOM 1932 O O . GLY A 1 258 ? -21.362 19.302 6.553 1.00 47.84 258 GLY A O 1
ATOM 1933 N N . THR A 1 259 ? -23.020 20.463 5.629 1.00 51.56 259 THR A N 1
ATOM 1934 C CA . THR A 1 259 ? -23.462 21.084 6.898 1.00 51.56 259 THR A CA 1
ATOM 1935 C C . THR A 1 259 ? -23.959 20.085 7.957 1.00 51.56 259 THR A C 1
ATOM 1937 O O . THR A 1 259 ? -24.303 20.496 9.061 1.00 51.56 259 THR A O 1
ATOM 1940 N N . THR A 1 260 ? -24.078 18.791 7.630 1.00 55.66 260 THR A N 1
ATOM 1941 C CA . THR A 1 260 ? -24.619 17.751 8.537 1.00 55.66 260 THR A CA 1
ATOM 1942 C C . THR A 1 260 ? -24.164 16.333 8.167 1.00 55.66 260 THR A C 1
ATOM 1944 O O . THR A 1 260 ? -23.989 15.498 9.051 1.00 55.66 260 THR A O 1
ATOM 1947 N N . VAL A 1 261 ? -23.949 16.061 6.872 1.00 63.62 261 VAL A N 1
ATOM 1948 C CA . VAL A 1 261 ? -23.429 14.783 6.361 1.00 63.62 261 VAL A CA 1
ATOM 1949 C C . VAL A 1 261 ? -22.243 15.040 5.439 1.00 63.62 261 VAL A C 1
ATOM 1951 O O . VAL A 1 261 ? -22.355 15.800 4.477 1.00 63.62 261 VAL A O 1
ATOM 1954 N N . SER A 1 262 ? -21.134 14.373 5.720 1.00 68.00 262 SER A N 1
ATOM 1955 C CA . SER A 1 262 ? -19.879 14.447 4.988 1.00 68.00 262 SER A CA 1
ATOM 1956 C C . SER A 1 262 ? -19.586 13.153 4.239 1.00 68.00 262 SER A C 1
ATOM 1958 O O . SER A 1 262 ? -19.914 12.064 4.704 1.00 68.00 262 SER A O 1
ATOM 1960 N N . GLU A 1 263 ? -18.925 13.259 3.091 1.00 69.94 263 GLU A N 1
ATOM 1961 C CA . GLU A 1 263 ? -18.466 12.101 2.320 1.00 69.94 263 GLU A CA 1
ATOM 1962 C C . GLU A 1 263 ? -17.090 11.647 2.827 1.00 69.94 263 GLU A C 1
ATOM 1964 O O . GLU A 1 263 ? -16.178 12.470 2.914 1.00 69.94 263 GLU A O 1
ATOM 1969 N N . TRP A 1 264 ? -16.939 10.361 3.158 1.00 70.50 264 TRP A N 1
ATOM 1970 C CA . TRP A 1 264 ? -15.646 9.736 3.443 1.00 70.50 264 TRP A CA 1
ATOM 1971 C C . TRP A 1 264 ? -15.160 9.002 2.201 1.00 70.50 264 TRP A C 1
ATOM 1973 O O . TRP A 1 264 ? -15.769 8.015 1.779 1.00 70.50 264 TRP A O 1
ATOM 1983 N N . ARG A 1 265 ? -14.034 9.450 1.645 1.00 71.19 265 ARG A N 1
ATOM 1984 C CA . ARG A 1 265 ? -13.381 8.775 0.523 1.00 71.19 265 ARG A CA 1
ATOM 1985 C C . ARG A 1 265 ? -11.875 8.748 0.686 1.00 71.19 265 ARG A C 1
ATOM 1987 O O . ARG A 1 265 ? -11.269 9.689 1.203 1.00 71.19 265 ARG A O 1
ATOM 1994 N N . TRP A 1 266 ? -11.282 7.680 0.183 1.00 70.62 266 TRP A N 1
ATOM 1995 C CA . TRP A 1 266 ? -9.853 7.613 -0.058 1.00 70.62 266 TRP A CA 1
ATOM 1996 C C . TRP A 1 266 ? -9.552 8.261 -1.418 1.00 70.62 266 TRP A C 1
ATOM 1998 O O . TRP A 1 266 ? -10.281 8.077 -2.387 1.00 70.62 266 TRP A O 1
ATOM 2008 N N . GLU A 1 267 ? -8.478 9.032 -1.497 1.00 70.12 267 GLU A N 1
ATOM 2009 C CA . GLU A 1 267 ? -7.932 9.592 -2.731 1.00 70.12 267 GLU A CA 1
ATOM 2010 C C . GLU A 1 267 ? -6.521 9.034 -2.902 1.00 70.12 267 GLU A C 1
ATOM 2012 O O . GLU A 1 267 ? -5.747 9.041 -1.950 1.00 70.12 267 GLU A O 1
ATOM 2017 N N . ASN A 1 268 ? -6.174 8.549 -4.093 1.00 64.75 268 ASN A N 1
ATOM 2018 C CA . ASN A 1 268 ? -4.820 8.099 -4.403 1.00 64.75 268 ASN A CA 1
ATOM 2019 C C . ASN A 1 268 ? -4.337 8.797 -5.676 1.00 64.75 268 ASN A C 1
ATOM 2021 O O . ASN A 1 268 ? -4.899 8.605 -6.751 1.00 64.75 268 ASN A O 1
ATOM 2025 N N . ALA A 1 269 ? -3.281 9.603 -5.563 1.00 57.59 269 ALA A N 1
ATOM 2026 C CA . ALA A 1 269 ? -2.699 10.300 -6.711 1.00 57.59 269 ALA A CA 1
ATOM 2027 C C . ALA A 1 269 ? -2.020 9.355 -7.729 1.00 57.59 269 ALA A C 1
ATOM 2029 O O . ALA A 1 269 ? -1.724 9.778 -8.845 1.00 57.59 269 ALA A O 1
ATOM 2030 N N . ALA A 1 270 ? -1.751 8.099 -7.354 1.00 56.28 270 ALA A N 1
ATOM 2031 C CA . ALA A 1 270 ? -0.928 7.154 -8.110 1.00 56.28 270 ALA A CA 1
ATOM 2032 C C . ALA A 1 270 ? -1.692 5.944 -8.692 1.00 56.28 270 ALA A C 1
ATOM 2034 O O . ALA A 1 270 ? -1.070 5.115 -9.357 1.00 56.28 270 ALA A O 1
ATOM 2035 N N . GLY A 1 271 ? -3.005 5.803 -8.467 1.00 55.81 271 GLY A N 1
ATOM 2036 C CA . GLY A 1 271 ? -3.752 4.627 -8.930 1.00 55.81 271 GLY A CA 1
ATOM 2037 C C . GLY A 1 271 ? -5.194 4.528 -8.418 1.00 55.81 271 GLY A C 1
ATOM 2038 O O . GLY A 1 271 ? -5.671 5.449 -7.754 1.00 55.81 271 GLY A O 1
ATOM 2039 N N . PRO A 1 272 ? -5.902 3.425 -8.731 1.00 48.78 272 PRO A N 1
ATOM 2040 C CA . PRO A 1 272 ? -7.265 3.198 -8.266 1.00 48.78 272 PRO A CA 1
ATOM 2041 C C . PRO A 1 272 ? -7.316 3.089 -6.742 1.00 48.78 272 PRO A C 1
ATOM 2043 O O . PRO A 1 272 ? -6.386 2.611 -6.085 1.00 48.78 272 PRO A O 1
ATOM 2046 N N . VAL A 1 273 ? -8.427 3.547 -6.184 1.00 59.69 273 VAL A N 1
ATOM 2047 C CA . VAL A 1 273 ? -8.667 3.555 -4.749 1.00 59.69 273 VAL A CA 1
ATOM 2048 C C . VAL A 1 273 ? -9.353 2.239 -4.357 1.00 59.69 273 VAL A C 1
ATOM 2050 O O . VAL A 1 273 ? -10.273 1.812 -5.048 1.00 59.69 273 VAL A O 1
ATOM 2053 N N . PRO A 1 274 ? -8.951 1.570 -3.264 1.00 53.66 274 PRO A N 1
ATOM 2054 C CA . PRO A 1 274 ? -9.497 0.260 -2.894 1.00 53.66 274 PRO A CA 1
ATOM 2055 C C . PRO A 1 274 ? -10.995 0.247 -2.601 1.00 53.66 274 PRO A C 1
ATOM 2057 O O . PRO A 1 274 ? -11.625 -0.799 -2.745 1.00 53.66 274 PRO A O 1
ATOM 2060 N N . ASP A 1 275 ? -11.551 1.378 -2.183 1.00 66.06 275 ASP A N 1
ATOM 2061 C CA . ASP A 1 275 ? -12.977 1.565 -1.979 1.00 66.06 275 ASP A CA 1
ATOM 2062 C C . ASP A 1 275 ? -13.457 2.777 -2.779 1.00 66.06 275 ASP A C 1
ATOM 2064 O O . ASP A 1 275 ? -13.271 3.920 -2.368 1.00 66.06 275 ASP A O 1
ATOM 2068 N N . GLU A 1 276 ? -14.028 2.515 -3.954 1.00 67.50 276 GLU A N 1
ATOM 2069 C CA . GLU A 1 276 ? -14.604 3.554 -4.814 1.00 67.50 276 GLU A CA 1
ATOM 2070 C C . GLU A 1 276 ? -15.974 4.028 -4.315 1.00 67.50 276 GLU A C 1
ATOM 2072 O O . GLU A 1 276 ? -16.463 5.063 -4.766 1.00 67.50 276 GLU A O 1
ATOM 2077 N N . VAL A 1 277 ? -16.610 3.279 -3.402 1.00 78.31 277 VAL A N 1
ATOM 2078 C CA . VAL A 1 277 ? -17.921 3.635 -2.861 1.00 78.31 277 VAL A CA 1
ATOM 2079 C C . VAL A 1 277 ? -17.711 4.459 -1.594 1.00 78.31 277 VAL A C 1
ATOM 2081 O O . VAL A 1 277 ? -17.279 3.912 -0.579 1.00 78.31 277 VAL A O 1
ATOM 2084 N N . PRO A 1 278 ? -18.029 5.760 -1.612 1.00 77.75 278 PRO A N 1
ATOM 2085 C CA . PRO A 1 278 ? -17.828 6.599 -0.447 1.00 77.75 278 PRO A CA 1
ATOM 2086 C C . PRO A 1 278 ? -18.746 6.202 0.712 1.00 77.75 278 PRO A C 1
ATOM 2088 O O . PRO A 1 278 ? -19.912 5.840 0.526 1.00 77.75 278 PRO A O 1
ATOM 2091 N N . GLY A 1 279 ? -18.220 6.333 1.928 1.00 82.94 279 GLY A N 1
ATOM 2092 C CA . GLY A 1 279 ? -19.015 6.313 3.151 1.00 82.94 279 GLY A CA 1
ATOM 2093 C C . GLY A 1 279 ? -19.674 7.670 3.405 1.00 82.94 279 GLY A C 1
ATOM 2094 O O . GLY A 1 279 ? -19.250 8.698 2.877 1.00 82.94 279 GLY A O 1
ATOM 2095 N N . SER A 1 280 ? -20.700 7.693 4.253 1.00 84.69 280 SER A N 1
ATOM 2096 C CA . SER A 1 280 ? -21.323 8.935 4.729 1.00 84.69 280 SER A CA 1
ATOM 2097 C C . SER A 1 280 ? -21.106 9.085 6.228 1.00 84.69 280 SER A C 1
ATOM 2099 O O . SER A 1 280 ? -21.435 8.168 6.980 1.00 84.69 280 SER A O 1
ATOM 2101 N N . VAL A 1 281 ? -20.629 10.235 6.679 1.00 83.94 281 VAL A N 1
ATOM 2102 C CA . VAL A 1 281 ? -20.421 10.554 8.092 1.00 83.94 281 VAL A CA 1
ATOM 2103 C C . VAL A 1 281 ? -21.410 11.630 8.495 1.00 83.94 281 VAL A C 1
ATOM 2105 O O . VAL A 1 281 ? -21.406 12.714 7.930 1.00 83.94 281 VAL A O 1
ATOM 2108 N N . GLU A 1 282 ? -22.253 11.339 9.472 1.00 83.81 282 GLU A N 1
ATOM 2109 C CA . GLU A 1 282 ? -23.198 12.292 10.046 1.00 83.81 282 GLU A CA 1
ATOM 2110 C C . GLU A 1 282 ? -22.766 12.653 11.467 1.00 83.81 282 GLU A C 1
ATOM 2112 O O . GLU A 1 282 ? -22.412 11.772 12.254 1.00 83.81 282 GLU A O 1
ATOM 2117 N N . LEU A 1 283 ? -22.800 13.945 11.787 1.00 79.19 283 LEU A N 1
ATOM 2118 C CA . LEU A 1 283 ? -22.511 14.470 13.119 1.00 79.19 283 LEU A CA 1
ATOM 2119 C C . LEU A 1 283 ? -23.793 15.051 13.709 1.00 79.19 283 LEU A C 1
ATOM 2121 O O . LEU A 1 283 ? -24.393 15.950 13.119 1.00 79.19 283 LEU A O 1
ATOM 2125 N N . THR A 1 284 ? -24.204 14.570 14.880 1.00 80.62 284 THR A N 1
ATOM 2126 C CA . THR A 1 284 ? -25.363 15.107 15.603 1.00 80.62 284 THR A CA 1
ATOM 2127 C C . THR A 1 284 ? -24.967 15.540 17.004 1.00 80.62 284 THR A C 1
ATOM 2129 O O . THR A 1 284 ? -24.148 14.901 17.661 1.00 80.62 284 THR A O 1
ATOM 2132 N N . VAL A 1 285 ? -25.544 16.648 17.468 1.00 78.00 285 VAL A N 1
ATOM 2133 C CA . VAL A 1 285 ? -25.373 17.136 18.838 1.00 78.00 285 VAL A CA 1
ATOM 2134 C C . VAL A 1 285 ? -26.751 17.273 19.463 1.00 78.00 285 VAL A C 1
ATOM 2136 O O . VAL A 1 285 ? -27.562 18.078 19.008 1.00 78.00 285 VAL A O 1
ATOM 2139 N N . GLU A 1 286 ? -27.018 16.488 20.500 1.00 80.94 286 GLU A N 1
ATOM 2140 C CA . GLU A 1 286 ? -28.290 16.499 21.219 1.00 80.94 286 GLU A CA 1
ATOM 2141 C C . GLU A 1 286 ? -28.116 17.163 22.588 1.00 80.94 286 GLU A C 1
ATOM 2143 O O . GLU A 1 286 ? -27.185 16.864 23.336 1.00 80.94 286 GLU A O 1
ATOM 2148 N N . SER A 1 287 ? -29.009 18.090 22.939 1.00 71.25 287 SER A N 1
ATOM 2149 C CA . SER A 1 287 ? -29.059 18.649 24.292 1.00 71.25 287 SER A CA 1
ATOM 2150 C C . SER A 1 287 ? -29.746 17.657 25.227 1.00 71.25 287 SER A C 1
ATOM 2152 O O . SER A 1 287 ? -30.892 17.282 24.971 1.00 71.25 287 SER A O 1
ATOM 2154 N N . VAL A 1 288 ? -29.103 17.278 26.332 1.00 67.50 288 VAL A N 1
ATOM 2155 C CA . VAL A 1 288 ? -29.719 16.385 27.322 1.00 67.50 288 VAL A CA 1
ATOM 2156 C C . VAL A 1 288 ? -30.608 17.213 28.264 1.00 67.50 288 VAL A C 1
ATOM 2158 O O . VAL A 1 288 ? -30.092 18.093 28.960 1.00 67.50 288 VAL A O 1
ATOM 2161 N N . PRO A 1 289 ? -31.934 16.968 28.334 1.00 59.81 289 PRO A N 1
ATOM 2162 C CA . PRO A 1 289 ? -32.824 17.741 29.198 1.00 59.81 289 PRO A CA 1
ATOM 2163 C C . PRO A 1 289 ? -32.363 17.714 30.663 1.00 59.81 289 PRO A C 1
ATOM 2165 O O . PRO A 1 289 ? -32.168 16.648 31.243 1.00 59.81 289 PRO A O 1
ATOM 2168 N N . GLY A 1 290 ? -32.191 18.892 31.270 1.00 64.88 290 GLY A N 1
ATOM 2169 C CA . GLY A 1 290 ? -31.780 19.027 32.674 1.00 64.88 290 GLY A CA 1
ATOM 2170 C C . GLY A 1 290 ? -30.271 18.929 32.942 1.00 64.88 290 GLY A C 1
ATOM 2171 O O . GLY A 1 290 ? -29.872 19.031 34.101 1.00 64.88 290 GLY A O 1
ATOM 2172 N N . ARG A 1 291 ? -29.425 18.776 31.913 1.00 67.81 291 ARG A N 1
ATOM 2173 C CA . ARG A 1 291 ? -27.961 18.901 32.024 1.00 67.81 291 ARG A CA 1
ATOM 2174 C C . ARG A 1 291 ? -27.458 20.110 31.241 1.00 67.81 291 ARG A C 1
ATOM 2176 O O . ARG A 1 291 ? -28.009 20.469 30.208 1.00 67.81 291 ARG A O 1
ATOM 2183 N N . SER A 1 292 ? -26.372 20.714 31.717 1.00 68.44 292 SER A N 1
ATOM 2184 C CA . SER A 1 292 ? -25.613 21.735 30.983 1.00 68.44 292 SER A CA 1
ATOM 2185 C C . SER A 1 292 ? -24.683 21.136 29.921 1.00 68.44 292 SER A C 1
ATOM 2187 O O . SER A 1 292 ? -23.772 21.818 29.466 1.00 68.44 292 SER A O 1
ATOM 2189 N N . ASP A 1 293 ? -24.872 19.869 29.559 1.00 79.19 293 ASP A N 1
ATOM 2190 C CA . ASP A 1 293 ? -23.986 19.115 28.677 1.00 79.19 293 ASP A CA 1
ATOM 2191 C C . ASP A 1 293 ? -24.764 18.661 27.438 1.00 79.19 293 ASP A C 1
ATOM 2193 O O . ASP A 1 293 ? -25.964 18.376 27.507 1.00 79.19 293 ASP A O 1
ATOM 2197 N N . GLY A 1 294 ? -24.076 18.605 26.300 1.00 80.94 294 GLY A N 1
ATOM 2198 C CA . GLY A 1 294 ? -24.593 18.029 25.059 1.00 80.94 294 GLY A CA 1
ATOM 2199 C C . GLY A 1 294 ? -23.971 16.661 24.786 1.00 80.94 294 GLY A C 1
ATOM 2200 O O . GLY A 1 294 ? -22.851 16.389 25.216 1.00 80.94 294 GLY A O 1
ATOM 2201 N N . GLU A 1 295 ? -24.671 15.804 24.053 1.00 87.06 295 GLU A N 1
ATOM 2202 C CA . GLU A 1 295 ? -24.138 14.543 23.536 1.00 87.06 295 GLU A CA 1
ATOM 2203 C C . GLU A 1 295 ? -23.786 14.713 22.056 1.00 87.06 295 GLU A C 1
ATOM 2205 O O . GLU A 1 295 ? -24.667 14.932 21.227 1.00 87.06 295 GLU A O 1
ATOM 2210 N N . LEU A 1 296 ? -22.498 14.622 21.719 1.00 83.94 296 LEU A N 1
ATOM 2211 C CA . LEU A 1 296 ? -22.034 14.565 20.334 1.00 83.94 296 LEU A CA 1
ATOM 2212 C C . LEU A 1 296 ? -21.982 13.111 19.885 1.00 83.94 296 LEU A C 1
ATOM 2214 O O . LEU A 1 296 ? -21.292 12.302 20.502 1.00 83.94 296 LEU A O 1
ATOM 2218 N N . THR A 1 297 ? -22.656 12.807 18.782 1.00 87.88 297 THR A N 1
ATOM 2219 C CA . THR A 1 297 ? -22.661 11.497 18.139 1.00 87.88 297 THR A CA 1
ATOM 2220 C C . THR A 1 297 ? -22.094 11.607 16.726 1.00 87.88 297 THR A C 1
ATOM 2222 O O . THR A 1 297 ? -22.480 12.479 15.952 1.00 87.88 297 THR A O 1
ATOM 2225 N N . VAL A 1 298 ? -21.213 10.674 16.374 1.00 87.81 298 VAL A N 1
ATOM 2226 C CA . VAL A 1 298 ? -20.764 10.416 15.002 1.00 87.81 298 VAL A CA 1
ATOM 2227 C C . VAL A 1 298 ? -21.449 9.159 14.506 1.00 87.81 298 VAL A C 1
ATOM 2229 O O . VAL A 1 298 ? -21.467 8.146 15.210 1.00 87.81 298 VAL A O 1
ATOM 2232 N N . HIS A 1 299 ? -21.965 9.198 13.284 1.00 92.00 299 HIS A N 1
ATOM 2233 C CA . HIS A 1 299 ? -22.513 8.043 12.593 1.00 92.00 299 HIS A CA 1
ATOM 2234 C C . HIS A 1 299 ? -21.902 7.920 11.194 1.00 92.00 299 HIS A C 1
ATOM 2236 O O . HIS A 1 299 ? -22.313 8.595 10.254 1.00 92.00 299 HIS A O 1
ATOM 2242 N N . HIS A 1 300 ? -20.924 7.028 11.053 1.00 91.31 300 HIS A N 1
ATOM 2243 C CA . HIS A 1 300 ? -20.271 6.706 9.788 1.00 91.31 300 HIS A CA 1
ATOM 2244 C C . HIS A 1 300 ? -20.932 5.465 9.171 1.00 91.31 300 HIS A C 1
ATOM 2246 O O . HIS A 1 300 ? -20.825 4.372 9.716 1.00 91.31 300 HIS A O 1
ATOM 2252 N N . ARG A 1 301 ? -21.644 5.623 8.054 1.00 93.88 301 ARG A N 1
ATOM 2253 C CA . ARG A 1 301 ? -22.342 4.555 7.316 1.00 93.88 301 ARG A CA 1
ATOM 2254 C C . ARG A 1 301 ? -21.606 4.215 6.021 1.00 93.88 301 ARG A C 1
ATOM 2256 O O . ARG A 1 301 ? -20.931 5.070 5.455 1.00 93.88 301 ARG A O 1
ATOM 2263 N N . GLY A 1 302 ? -21.799 2.995 5.520 1.00 90.75 302 GLY A N 1
ATOM 2264 C CA . GLY A 1 302 ? -21.174 2.542 4.270 1.00 90.75 302 GLY A CA 1
ATOM 2265 C C . GLY A 1 302 ? -19.726 2.084 4.448 1.00 90.75 302 GLY A C 1
ATOM 2266 O O . GLY A 1 302 ? -18.994 1.949 3.472 1.00 90.75 302 GLY A O 1
ATOM 2267 N N . VAL A 1 303 ? -19.315 1.819 5.687 1.00 90.44 303 VAL A N 1
ATOM 2268 C CA . VAL A 1 303 ? -17.963 1.380 6.032 1.00 90.44 303 VAL A CA 1
ATOM 2269 C C . VAL A 1 303 ? -17.779 -0.076 5.612 1.00 90.44 303 VAL A C 1
ATOM 2271 O O . VAL A 1 303 ? -18.691 -0.882 5.798 1.00 90.44 303 VAL A O 1
ATOM 2274 N N . ARG A 1 304 ? -16.627 -0.435 5.039 1.00 88.81 304 ARG A N 1
ATOM 2275 C CA . ARG A 1 304 ? -16.286 -1.846 4.807 1.00 88.81 304 ARG A CA 1
ATOM 2276 C C . ARG A 1 304 ? -16.150 -2.567 6.143 1.00 88.81 304 ARG A C 1
ATOM 2278 O O . ARG A 1 304 ? -15.584 -2.016 7.082 1.00 88.81 304 ARG A O 1
ATOM 2285 N N . GLY A 1 305 ? -16.655 -3.792 6.225 1.00 89.38 305 GLY A N 1
ATOM 2286 C CA . GLY A 1 305 ? -16.636 -4.586 7.450 1.00 89.38 305 GLY A CA 1
ATOM 2287 C C . GLY A 1 305 ? -15.281 -4.619 8.166 1.00 89.38 305 GLY A C 1
ATOM 2288 O O . GLY A 1 305 ? -15.230 -4.329 9.362 1.00 89.38 305 GLY A O 1
ATOM 2289 N N . GLY A 1 306 ? -14.190 -4.879 7.434 1.00 86.75 306 GLY A N 1
ATOM 2290 C CA . GLY A 1 306 ? -12.837 -4.927 8.001 1.00 86.75 306 GLY A CA 1
ATOM 2291 C C . GLY A 1 306 ? -12.322 -3.589 8.545 1.00 86.75 306 GLY A C 1
ATOM 2292 O O . GLY A 1 306 ? -11.515 -3.570 9.471 1.00 86.75 306 GLY A O 1
ATOM 2293 N N . ASP A 1 307 ? -12.844 -2.470 8.042 1.00 88.12 307 ASP A N 1
ATOM 2294 C CA . ASP A 1 307 ? -12.401 -1.121 8.409 1.00 88.12 307 ASP A CA 1
ATOM 2295 C C . ASP A 1 307 ? -13.175 -0.552 9.615 1.00 88.12 307 ASP A C 1
ATOM 2297 O O . ASP A 1 307 ? -12.780 0.467 10.187 1.00 88.12 307 ASP A O 1
ATOM 2301 N N . ALA A 1 308 ? -14.275 -1.193 10.027 1.00 92.50 308 ALA A N 1
ATOM 2302 C CA . ALA A 1 308 ? -15.198 -0.660 11.029 1.00 92.50 308 ALA A CA 1
ATOM 2303 C C . ALA A 1 308 ? -14.554 -0.449 12.406 1.00 92.50 308 ALA A C 1
ATOM 2305 O O . ALA A 1 308 ? -14.714 0.618 13.002 1.00 92.50 308 ALA A O 1
ATOM 2306 N N . ILE A 1 309 ? -13.799 -1.437 12.897 1.00 93.25 309 ILE A N 1
ATOM 2307 C CA . ILE A 1 309 ? -13.146 -1.365 14.211 1.00 93.25 309 ILE A CA 1
ATOM 2308 C C . ILE A 1 309 ? -12.006 -0.329 14.216 1.00 93.25 309 ILE A C 1
ATOM 2310 O O . ILE A 1 309 ? -12.033 0.555 15.079 1.00 93.25 309 ILE A O 1
ATOM 2314 N N . PRO A 1 310 ? -11.057 -0.331 13.251 1.00 90.56 310 PRO A N 1
ATOM 2315 C CA . PRO A 1 310 ? -10.063 0.737 13.138 1.00 90.56 310 PRO A CA 1
ATOM 2316 C C . PRO A 1 310 ? -10.680 2.142 13.043 1.00 90.56 310 PRO A C 1
ATOM 2318 O O . PRO A 1 310 ? -10.280 3.045 13.780 1.00 90.56 310 PRO A O 1
ATOM 2321 N N . LEU A 1 311 ? -11.693 2.339 12.190 1.00 89.69 311 LEU A N 1
ATOM 2322 C CA . LEU A 1 311 ? -12.373 3.634 12.071 1.00 89.69 311 LEU A CA 1
ATOM 2323 C C . LEU A 1 311 ? -13.053 4.047 13.376 1.00 89.69 311 LEU A C 1
ATOM 2325 O O . LEU A 1 311 ? -13.021 5.220 13.740 1.00 89.69 311 LEU A O 1
ATOM 2329 N N . GLY A 1 312 ? -13.632 3.093 14.099 1.00 92.56 312 GLY A N 1
ATOM 2330 C CA . GLY A 1 312 ? -14.187 3.309 15.425 1.00 92.56 312 GLY A CA 1
ATOM 2331 C C . GLY A 1 312 ? -13.172 3.865 16.423 1.00 92.56 312 GLY A C 1
ATOM 2332 O O . GLY A 1 312 ? -13.458 4.866 17.074 1.00 92.56 312 GLY A O 1
ATOM 2333 N N . LEU A 1 313 ? -11.974 3.275 16.491 1.00 91.81 313 LEU A N 1
ATOM 2334 C CA . LEU A 1 313 ? -10.889 3.733 17.372 1.00 91.81 313 LEU A CA 1
ATOM 2335 C C . LEU A 1 313 ? -10.369 5.129 16.996 1.00 91.81 313 LEU A C 1
ATOM 2337 O O . LEU A 1 313 ? -10.037 5.931 17.868 1.00 91.81 313 LEU A O 1
ATOM 2341 N N . ILE A 1 314 ? -10.324 5.444 15.699 1.00 88.81 314 ILE A N 1
ATOM 2342 C CA . ILE A 1 314 ? -9.986 6.793 15.227 1.00 88.81 314 ILE A CA 1
ATOM 2343 C C . ILE A 1 314 ? -11.057 7.788 15.677 1.00 88.81 314 ILE A C 1
ATOM 2345 O O . ILE A 1 314 ? -10.715 8.841 16.215 1.00 88.81 314 ILE A O 1
ATOM 2349 N N . TRP A 1 315 ? -12.342 7.454 15.514 1.00 88.94 315 TRP A N 1
ATOM 2350 C CA . TRP A 1 315 ? -13.436 8.306 15.979 1.00 88.94 315 TRP A CA 1
ATOM 2351 C C . TRP A 1 315 ? -13.423 8.505 17.489 1.00 88.94 315 TRP A C 1
ATOM 2353 O O . TRP A 1 315 ? -13.647 9.626 17.937 1.00 88.94 315 TRP A O 1
ATOM 2363 N N . ASP A 1 316 ? -13.115 7.466 18.266 1.00 89.56 316 ASP A N 1
ATOM 2364 C CA . ASP A 1 316 ? -12.953 7.580 19.715 1.00 89.56 316 ASP A CA 1
ATOM 2365 C C . ASP A 1 316 ? -11.892 8.636 20.073 1.00 89.56 316 ASP A C 1
ATOM 2367 O O . ASP A 1 316 ? -12.189 9.575 20.812 1.00 89.56 316 ASP A O 1
ATOM 2371 N N . HIS A 1 317 ? -10.706 8.573 19.456 1.00 88.06 317 HIS A N 1
ATOM 2372 C CA . HIS A 1 317 ? -9.641 9.564 19.665 1.00 88.06 317 HIS A CA 1
ATOM 2373 C C . HIS A 1 317 ? -10.029 10.976 19.209 1.00 88.06 317 HIS A C 1
ATOM 2375 O O . HIS A 1 317 ? -9.758 11.954 19.909 1.00 88.06 317 HIS A O 1
ATOM 2381 N N . LEU A 1 318 ? -10.660 11.111 18.039 1.00 83.69 318 LEU A N 1
ATOM 2382 C CA . LEU A 1 318 ? -11.092 12.415 17.526 1.00 83.69 318 LEU A CA 1
ATOM 2383 C C . LEU A 1 318 ? -12.141 13.058 18.441 1.00 83.69 318 LEU A C 1
ATOM 2385 O O . LEU A 1 318 ? -12.053 14.252 18.729 1.00 83.69 318 LEU A O 1
ATOM 2389 N N . LEU A 1 319 ? -13.089 12.273 18.952 1.00 83.25 319 LEU A N 1
ATOM 2390 C CA . LEU A 1 319 ? -14.120 12.761 19.862 1.00 83.25 319 LEU A CA 1
ATOM 2391 C C . LEU A 1 319 ? -13.570 13.114 21.247 1.00 83.25 319 LEU A C 1
ATOM 2393 O O . LEU A 1 319 ? -13.949 14.150 21.799 1.00 83.25 319 LEU A O 1
ATOM 2397 N N . ASP A 1 320 ? -12.640 12.327 21.793 1.00 84.81 320 ASP A N 1
ATOM 2398 C CA . ASP A 1 320 ? -11.968 12.641 23.064 1.00 84.81 320 ASP A CA 1
ATOM 2399 C C . ASP A 1 320 ? -11.194 13.966 22.969 1.00 84.81 320 ASP A C 1
ATOM 2401 O O . ASP A 1 320 ? -11.226 14.813 23.870 1.00 84.81 320 ASP A O 1
ATOM 2405 N N . ARG A 1 321 ? -10.554 14.211 21.825 1.00 80.81 321 ARG A N 1
ATOM 2406 C CA . ARG A 1 321 ? -9.881 15.483 21.548 1.00 80.81 321 ARG A CA 1
ATOM 2407 C C . ARG A 1 321 ? -10.838 16.644 21.362 1.00 80.81 321 ARG A C 1
ATOM 2409 O O . ARG A 1 321 ? -10.574 17.723 21.887 1.00 80.81 321 ARG A O 1
ATOM 2416 N N . ALA A 1 322 ? -11.952 16.438 20.665 1.00 75.06 322 ALA A N 1
ATOM 2417 C CA . ALA A 1 322 ? -12.979 17.465 20.523 1.00 75.06 322 ALA A CA 1
ATOM 2418 C C . ALA A 1 322 ? -13.520 17.899 21.889 1.00 75.06 322 ALA A C 1
ATOM 2420 O O . ALA A 1 322 ? -13.733 19.093 22.118 1.00 75.06 322 ALA A O 1
ATOM 2421 N N . SER A 1 323 ? -13.678 16.926 22.791 1.00 74.75 323 SER A N 1
ATOM 2422 C CA . SER A 1 323 ? -14.149 17.111 24.164 1.00 74.75 323 SER A CA 1
ATOM 2423 C C . SER A 1 323 ? -13.169 17.904 25.023 1.00 74.75 323 SER A C 1
ATOM 2425 O O . SER A 1 323 ? -13.587 18.747 25.813 1.00 74.75 323 SER A O 1
ATOM 2427 N N . THR A 1 324 ? -11.868 17.668 24.845 1.00 76.62 324 THR A N 1
ATOM 2428 C CA . THR A 1 324 ? -10.798 18.288 25.646 1.00 76.62 324 THR A CA 1
ATOM 2429 C C . THR A 1 324 ? -10.208 19.560 25.032 1.00 76.62 324 THR A C 1
ATOM 2431 O O . THR A 1 324 ? -9.547 20.318 25.735 1.00 76.62 324 THR A O 1
ATOM 2434 N N . GLY A 1 325 ? -10.436 19.815 23.739 1.00 69.50 325 GLY A N 1
ATOM 2435 C CA . GLY A 1 325 ? -9.844 20.942 23.008 1.00 69.50 325 GLY A CA 1
ATOM 2436 C C . GLY A 1 325 ? -8.348 20.777 22.716 1.00 69.50 325 GLY A C 1
ATOM 2437 O O . GLY A 1 325 ? -7.641 21.768 22.580 1.00 69.50 325 GLY A O 1
ATOM 2438 N N . SER A 1 326 ? -7.839 19.542 22.662 1.00 74.31 326 SER A N 1
ATOM 2439 C CA . SER A 1 326 ? -6.409 19.278 22.454 1.00 74.31 326 SER A CA 1
ATOM 2440 C C . SER A 1 326 ? -5.944 19.600 21.025 1.00 74.31 326 SER A C 1
ATOM 2442 O O . SER A 1 326 ? -6.518 19.099 20.054 1.00 74.31 326 SER A O 1
ATOM 2444 N N . GLU A 1 327 ? -4.845 20.353 20.903 1.00 74.25 327 GLU A N 1
ATOM 2445 C CA . GLU A 1 327 ? -4.208 20.755 19.632 1.00 74.25 327 GLU A CA 1
ATOM 2446 C C . GLU A 1 327 ? -2.898 20.003 19.322 1.00 74.25 327 GLU A C 1
ATOM 2448 O O . GLU A 1 327 ? -2.174 20.354 18.396 1.00 74.25 327 GLU A O 1
ATOM 2453 N N . THR A 1 328 ? -2.548 18.959 20.079 1.00 79.31 328 THR A N 1
ATOM 2454 C CA . THR A 1 328 ? -1.318 18.187 19.816 1.00 79.31 328 THR A CA 1
ATOM 2455 C C . THR A 1 328 ? -1.369 17.488 18.448 1.00 79.31 328 THR A C 1
ATOM 2457 O O . THR A 1 328 ? -2.453 17.226 17.943 1.00 79.31 328 THR A O 1
ATOM 2460 N N . PRO A 1 329 ? -0.253 17.122 17.807 1.00 81.69 329 PRO A N 1
ATOM 2461 C CA . PRO A 1 329 ? -0.304 16.273 16.612 1.00 81.69 329 PRO A CA 1
ATOM 2462 C C . PRO A 1 329 ? -1.058 14.959 16.869 1.00 81.69 329 PRO A C 1
ATOM 2464 O O . PRO A 1 329 ? -1.032 14.427 17.986 1.00 81.69 329 PRO A O 1
ATOM 2467 N N . HIS A 1 330 ? -1.745 14.420 15.863 1.00 83.19 330 HIS A N 1
ATOM 2468 C CA . HIS A 1 330 ? -2.355 13.101 15.988 1.00 83.19 330 HIS A CA 1
ATOM 2469 C C . HIS A 1 330 ? -1.274 12.013 16.132 1.00 83.19 330 HIS A C 1
ATOM 2471 O O . HIS A 1 330 ? -0.202 12.110 15.531 1.00 83.19 330 HIS A O 1
ATOM 2477 N N . PRO A 1 331 ? -1.543 10.936 16.893 1.00 83.56 331 PRO A N 1
ATOM 2478 C CA . PRO A 1 331 ? -0.545 9.908 17.203 1.00 83.56 331 PRO A CA 1
ATOM 2479 C C . PRO A 1 331 ? 0.000 9.182 15.967 1.00 83.56 331 PRO A C 1
ATOM 2481 O O . PRO A 1 331 ? 1.108 8.654 16.004 1.00 83.56 331 PRO A O 1
ATOM 2484 N N . TRP A 1 332 ? -0.753 9.173 14.867 1.00 82.44 332 TRP A N 1
ATOM 2485 C CA . TRP A 1 332 ? -0.344 8.558 13.609 1.00 82.44 332 TRP A CA 1
ATOM 2486 C C . TRP A 1 332 ? 0.512 9.462 12.717 1.00 82.44 332 TRP A C 1
ATOM 2488 O O . TRP A 1 332 ? 1.233 8.934 11.877 1.00 82.44 332 TRP A O 1
ATOM 2498 N N . GLU A 1 333 ? 0.476 10.792 12.867 1.00 82.50 333 GLU A N 1
ATOM 2499 C CA . GLU A 1 333 ? 1.113 11.723 11.916 1.00 82.50 333 GLU A CA 1
ATOM 2500 C C . GLU A 1 333 ? 2.601 11.435 11.726 1.00 82.50 333 GLU A C 1
ATOM 2502 O O . GLU A 1 333 ? 3.076 11.283 10.600 1.00 82.50 333 GLU A O 1
ATOM 2507 N N . ARG A 1 334 ? 3.333 11.290 12.835 1.00 84.31 334 ARG A N 1
ATOM 2508 C CA . ARG A 1 334 ? 4.763 10.980 12.800 1.00 84.31 334 ARG A CA 1
ATOM 2509 C C . ARG A 1 334 ? 5.031 9.639 12.119 1.00 84.31 334 ARG A C 1
ATOM 2511 O O . ARG A 1 334 ? 5.916 9.552 11.275 1.00 84.31 334 ARG A O 1
ATOM 2518 N N . THR A 1 335 ? 4.282 8.600 12.480 1.00 83.06 335 THR A N 1
ATOM 2519 C CA . THR A 1 335 ? 4.465 7.256 11.921 1.00 83.06 335 THR A CA 1
ATOM 2520 C C . THR A 1 335 ? 4.175 7.230 10.423 1.00 83.06 335 THR A C 1
ATOM 2522 O O . THR A 1 335 ? 4.941 6.631 9.671 1.00 83.06 335 THR A O 1
ATOM 2525 N N . LEU A 1 336 ? 3.122 7.912 9.968 1.00 80.50 336 LEU A N 1
ATOM 2526 C CA . LEU A 1 336 ? 2.805 8.021 8.544 1.00 80.50 336 LEU A CA 1
ATOM 2527 C C . LEU A 1 336 ? 3.868 8.817 7.778 1.00 80.50 336 LEU A C 1
ATOM 2529 O O . LEU A 1 336 ? 4.250 8.409 6.683 1.00 80.50 336 LEU A O 1
ATOM 2533 N N . ALA A 1 337 ? 4.388 9.904 8.356 1.00 83.00 337 ALA A N 1
ATOM 2534 C CA . ALA A 1 337 ? 5.464 10.686 7.751 1.00 83.00 337 ALA A CA 1
ATOM 2535 C C . ALA A 1 337 ? 6.761 9.871 7.603 1.00 83.00 337 ALA A C 1
ATOM 2537 O O . ALA A 1 337 ? 7.392 9.907 6.546 1.00 83.00 337 ALA A O 1
ATOM 2538 N N . GLU A 1 338 ? 7.132 9.097 8.629 1.00 84.75 338 GLU A N 1
ATOM 2539 C CA . GLU A 1 338 ? 8.273 8.172 8.581 1.00 84.75 338 GLU A CA 1
ATOM 2540 C C . GLU A 1 338 ? 8.093 7.123 7.469 1.00 84.75 338 GLU A C 1
ATOM 2542 O O . GLU A 1 338 ? 8.983 6.949 6.637 1.00 84.75 338 GLU A O 1
ATOM 2547 N N . LEU A 1 339 ? 6.923 6.476 7.395 1.00 81.62 339 LEU A N 1
ATOM 2548 C CA . LEU A 1 339 ? 6.627 5.481 6.356 1.00 81.62 339 LEU A CA 1
ATOM 2549 C C . LEU A 1 339 ? 6.656 6.085 4.945 1.00 81.62 339 LEU A C 1
ATOM 2551 O O . LEU A 1 339 ? 7.231 5.495 4.031 1.00 81.62 339 LEU A O 1
ATOM 2555 N N . ALA A 1 340 ? 6.080 7.275 4.762 1.00 80.50 340 ALA A N 1
ATOM 2556 C CA . ALA A 1 340 ? 6.087 7.967 3.477 1.00 80.50 340 ALA A CA 1
ATOM 2557 C C . ALA A 1 340 ? 7.514 8.320 3.023 1.00 80.50 340 ALA A C 1
ATOM 2559 O O . ALA A 1 340 ? 7.847 8.144 1.849 1.00 80.50 340 ALA A O 1
ATOM 2560 N N . ALA A 1 341 ? 8.371 8.773 3.945 1.00 85.00 341 ALA A N 1
ATOM 2561 C CA . ALA A 1 341 ? 9.772 9.062 3.656 1.00 85.00 341 ALA A CA 1
ATOM 2562 C C . ALA A 1 341 ? 10.545 7.798 3.241 1.00 85.00 341 ALA A C 1
ATOM 2564 O O . ALA A 1 341 ? 11.264 7.825 2.241 1.00 85.00 341 ALA A O 1
ATOM 2565 N N . GLU A 1 342 ? 10.346 6.677 3.944 1.00 84.12 342 GLU A N 1
ATOM 2566 C CA . GLU A 1 342 ? 10.962 5.390 3.598 1.00 84.12 342 GLU A CA 1
ATOM 2567 C C . GLU A 1 342 ? 10.562 4.906 2.194 1.00 84.12 342 GLU A C 1
ATOM 2569 O O . GLU A 1 342 ? 11.405 4.420 1.432 1.00 84.12 342 GLU A O 1
ATOM 2574 N N . VAL A 1 343 ? 9.280 5.036 1.837 1.00 82.75 343 VAL A N 1
ATOM 2575 C CA . VAL A 1 343 ? 8.774 4.667 0.507 1.00 82.75 343 VAL A CA 1
ATOM 2576 C C . VAL A 1 343 ? 9.357 5.579 -0.573 1.00 82.75 343 VAL A C 1
ATOM 2578 O O . VAL A 1 343 ? 9.832 5.088 -1.602 1.00 82.75 343 VAL A O 1
ATOM 2581 N N . ALA A 1 344 ? 9.384 6.893 -0.337 1.00 83.31 344 ALA A N 1
ATOM 2582 C CA . ALA A 1 344 ? 9.957 7.857 -1.272 1.00 83.31 344 ALA A CA 1
ATOM 2583 C C . ALA A 1 344 ? 11.453 7.599 -1.515 1.00 83.31 344 ALA A C 1
ATOM 2585 O O . ALA A 1 344 ? 11.915 7.622 -2.660 1.00 83.31 344 ALA A O 1
ATOM 2586 N N . GLU A 1 345 ? 12.209 7.293 -0.459 1.00 87.75 345 GLU A N 1
ATOM 2587 C CA . GLU A 1 345 ? 13.625 6.947 -0.562 1.00 87.75 345 GLU A CA 1
ATOM 2588 C C . GLU A 1 345 ? 13.837 5.653 -1.358 1.00 87.75 345 GLU A C 1
ATOM 2590 O O . GLU A 1 345 ? 14.687 5.615 -2.255 1.00 87.75 345 GLU A O 1
ATOM 2595 N N . ALA A 1 346 ? 13.045 4.611 -1.083 1.00 84.19 346 ALA A N 1
ATOM 2596 C CA . ALA A 1 346 ? 13.110 3.343 -1.804 1.00 84.19 346 ALA A CA 1
ATOM 2597 C C . ALA A 1 346 ? 12.795 3.519 -3.299 1.00 84.19 346 ALA A C 1
ATOM 2599 O O . ALA A 1 346 ? 13.519 2.992 -4.150 1.00 84.19 346 ALA A O 1
ATOM 2600 N N . HIS A 1 347 ? 11.771 4.312 -3.629 1.00 83.19 347 HIS A N 1
ATOM 2601 C CA . HIS A 1 347 ? 11.428 4.645 -5.009 1.00 83.19 347 HIS A CA 1
ATOM 2602 C C . HIS A 1 347 ? 12.564 5.415 -5.695 1.00 83.19 347 HIS A C 1
ATOM 2604 O O . HIS A 1 347 ? 13.022 5.028 -6.772 1.00 83.19 347 HIS A O 1
ATOM 2610 N N . ALA A 1 348 ? 13.102 6.449 -5.044 1.00 87.88 348 ALA A N 1
ATOM 2611 C CA . ALA A 1 348 ? 14.224 7.215 -5.576 1.00 87.88 348 ALA A CA 1
ATOM 2612 C C . ALA A 1 348 ? 15.477 6.340 -5.775 1.00 87.88 348 ALA A C 1
ATOM 2614 O O . ALA A 1 348 ? 16.193 6.484 -6.766 1.00 87.88 348 ALA A O 1
ATOM 2615 N N . ALA A 1 349 ? 15.741 5.392 -4.872 1.00 87.50 349 ALA A N 1
ATOM 2616 C CA . ALA A 1 349 ? 16.827 4.428 -5.018 1.00 87.50 349 ALA A CA 1
ATOM 2617 C C . ALA A 1 349 ? 16.602 3.469 -6.198 1.00 87.50 349 ALA A C 1
ATOM 2619 O O . ALA A 1 349 ? 17.552 3.162 -6.922 1.00 87.50 349 ALA A O 1
ATOM 2620 N N . ALA A 1 350 ? 15.364 3.024 -6.427 1.00 85.62 350 ALA A N 1
ATOM 2621 C CA . ALA A 1 350 ? 15.007 2.191 -7.571 1.00 85.62 350 ALA A CA 1
ATOM 2622 C C . ALA A 1 350 ? 15.174 2.940 -8.904 1.00 85.62 350 ALA A C 1
ATOM 2624 O O . ALA A 1 350 ? 15.766 2.383 -9.831 1.00 85.62 350 ALA A O 1
ATOM 2625 N N . VAL A 1 351 ? 14.743 4.207 -8.977 1.00 87.62 351 VAL A N 1
ATOM 2626 C CA . VAL A 1 351 ? 14.961 5.085 -10.141 1.00 87.62 351 VAL A CA 1
ATOM 2627 C C . VAL A 1 351 ? 16.456 5.247 -10.408 1.00 87.62 351 VAL A C 1
ATOM 2629 O O . VAL A 1 351 ? 16.912 4.895 -11.492 1.00 87.62 351 VAL A O 1
ATOM 2632 N N . ARG A 1 352 ? 17.250 5.626 -9.395 1.00 91.00 352 ARG A N 1
ATOM 2633 C CA . ARG A 1 352 ? 18.715 5.737 -9.529 1.00 91.00 352 ARG A CA 1
ATOM 2634 C C . ARG A 1 352 ? 19.362 4.430 -9.985 1.00 91.00 352 ARG A C 1
ATOM 2636 O O . ARG A 1 352 ? 20.311 4.446 -10.763 1.00 91.00 352 ARG A O 1
ATOM 2643 N N . ARG A 1 353 ? 18.888 3.278 -9.496 1.00 90.81 353 ARG A N 1
ATOM 2644 C CA . ARG A 1 353 ? 19.392 1.963 -9.922 1.00 90.81 353 ARG A CA 1
ATOM 2645 C C . ARG A 1 353 ? 19.073 1.698 -11.392 1.00 90.81 353 ARG A C 1
ATOM 2647 O O . ARG A 1 353 ? 19.947 1.213 -12.104 1.00 90.81 353 ARG A O 1
ATOM 2654 N N . ARG A 1 354 ? 17.859 2.028 -11.841 1.00 89.25 354 ARG A N 1
ATOM 2655 C CA . ARG A 1 354 ? 17.446 1.906 -13.244 1.00 89.25 354 ARG A CA 1
ATOM 2656 C C . ARG A 1 354 ? 18.261 2.831 -14.146 1.00 89.25 354 ARG A C 1
ATOM 2658 O O . ARG A 1 354 ? 18.775 2.362 -15.150 1.00 89.25 354 ARG A O 1
ATOM 2665 N N . GLU A 1 355 ? 18.444 4.089 -13.759 1.00 89.56 355 GLU A N 1
ATOM 2666 C CA . GLU A 1 355 ? 19.266 5.059 -14.495 1.00 89.56 355 GLU A CA 1
ATOM 2667 C C . GLU A 1 355 ? 20.727 4.611 -14.589 1.00 89.56 355 GLU A C 1
ATOM 2669 O O . GLU A 1 355 ? 21.318 4.657 -15.661 1.00 89.56 355 GLU A O 1
ATOM 2674 N N . ARG A 1 356 ? 21.311 4.109 -13.491 1.00 90.94 356 ARG A N 1
ATOM 2675 C CA . ARG A 1 356 ? 22.673 3.547 -13.498 1.00 90.94 356 ARG A CA 1
ATOM 2676 C C . ARG A 1 356 ? 22.788 2.321 -14.402 1.00 90.94 356 ARG A C 1
ATOM 2678 O O . ARG A 1 356 ? 23.806 2.160 -15.069 1.00 90.94 356 ARG A O 1
ATOM 2685 N N . ALA A 1 357 ? 21.775 1.456 -14.411 1.00 89.69 357 ALA A N 1
ATOM 2686 C CA . ALA A 1 357 ? 21.738 0.298 -15.297 1.00 89.69 357 ALA A CA 1
ATOM 2687 C C . ALA A 1 357 ? 21.635 0.727 -16.770 1.00 89.69 357 ALA A C 1
ATOM 2689 O O . ALA A 1 357 ? 22.434 0.270 -17.582 1.00 89.69 357 ALA A O 1
ATOM 2690 N N . GLU A 1 358 ? 20.737 1.663 -17.094 1.00 91.12 358 GLU A N 1
ATOM 2691 C CA . GLU A 1 358 ? 20.591 2.209 -18.448 1.00 91.12 358 GLU A CA 1
ATOM 2692 C C . GLU A 1 358 ? 21.880 2.913 -18.896 1.00 91.12 358 GLU A C 1
ATOM 2694 O O . GLU A 1 358 ? 22.386 2.636 -19.979 1.00 91.12 358 GLU A O 1
ATOM 2699 N N . ALA A 1 359 ? 22.495 3.734 -18.041 1.00 91.81 359 ALA A N 1
ATOM 2700 C CA . ALA A 1 359 ? 23.774 4.371 -18.337 1.00 91.81 359 ALA A CA 1
ATOM 2701 C C . ALA A 1 359 ? 24.874 3.340 -18.631 1.00 91.81 359 ALA A C 1
ATOM 2703 O O . ALA A 1 359 ? 25.638 3.518 -19.575 1.00 91.81 359 ALA A O 1
ATOM 2704 N N . LYS A 1 360 ? 24.941 2.235 -17.876 1.00 90.00 360 LYS A N 1
ATOM 2705 C CA . LYS A 1 360 ? 25.904 1.152 -18.128 1.00 90.00 360 LYS A CA 1
ATOM 2706 C C . LYS A 1 360 ? 25.680 0.479 -19.486 1.00 90.00 360 LYS A C 1
ATOM 2708 O O . LYS A 1 360 ? 26.656 0.168 -20.159 1.00 90.00 360 LYS A O 1
ATOM 2713 N N . GLU A 1 361 ? 24.431 0.266 -19.895 1.00 88.69 361 GLU A N 1
ATOM 2714 C CA . GLU A 1 361 ? 24.100 -0.306 -21.210 1.00 88.69 361 GLU A CA 1
ATOM 2715 C C . GLU A 1 361 ? 24.436 0.624 -22.387 1.00 88.69 361 GLU A C 1
ATOM 2717 O O . GLU A 1 361 ? 24.624 0.152 -23.510 1.00 88.69 361 GLU A O 1
ATOM 2722 N N . TRP A 1 362 ? 24.522 1.929 -22.124 1.00 92.75 362 TRP A N 1
ATOM 2723 C CA . TRP A 1 362 ? 24.779 2.987 -23.101 1.00 92.75 362 TRP A CA 1
ATOM 2724 C C . TRP A 1 362 ? 26.190 3.587 -22.987 1.00 92.75 362 TRP A C 1
ATOM 2726 O O . TRP A 1 362 ? 26.402 4.750 -23.322 1.00 92.75 362 TRP A O 1
ATOM 2736 N N . GLY A 1 363 ? 27.176 2.815 -22.524 1.00 89.19 363 GLY A N 1
ATOM 2737 C CA . GLY A 1 363 ? 28.576 3.262 -22.507 1.00 89.19 363 GLY A CA 1
ATOM 2738 C C . GLY A 1 363 ? 28.901 4.313 -21.437 1.00 89.19 363 GLY A C 1
ATOM 2739 O O . GLY A 1 363 ? 29.807 5.120 -21.613 1.00 89.19 363 GLY A O 1
ATOM 2740 N N . GLY A 1 364 ? 28.165 4.323 -20.323 1.00 89.81 364 GLY A N 1
ATOM 2741 C CA . GLY A 1 364 ? 28.427 5.152 -19.139 1.00 89.81 364 GLY A CA 1
ATOM 2742 C C . GLY A 1 364 ? 27.522 6.377 -18.975 1.00 89.81 364 GLY A C 1
ATOM 2743 O O . GLY A 1 364 ? 27.568 7.012 -17.921 1.00 89.81 364 GLY A O 1
ATOM 2744 N N . ARG A 1 365 ? 26.672 6.701 -19.959 1.00 90.56 365 ARG A N 1
ATOM 2745 C CA . ARG A 1 365 ? 25.725 7.832 -19.912 1.00 90.56 365 ARG A CA 1
ATOM 2746 C C . ARG A 1 365 ? 24.334 7.395 -20.382 1.00 90.56 365 ARG A C 1
ATOM 2748 O O . ARG A 1 365 ? 24.256 6.632 -21.341 1.00 90.56 365 ARG A O 1
ATOM 2755 N N . PRO A 1 366 ? 23.239 7.849 -19.745 1.00 90.31 366 PRO A N 1
ATOM 2756 C CA . PRO A 1 366 ? 21.893 7.513 -20.200 1.00 90.31 366 PRO A CA 1
ATOM 2757 C C . PRO A 1 366 ? 21.612 8.131 -21.586 1.00 90.31 366 PRO A C 1
ATOM 2759 O O . PRO A 1 366 ? 22.137 9.205 -21.894 1.00 90.31 366 PRO A O 1
ATOM 2762 N N . PRO A 1 367 ? 20.794 7.480 -22.431 1.00 93.56 367 PRO A N 1
ATOM 2763 C CA . PRO A 1 367 ? 20.420 8.010 -23.735 1.00 93.56 367 PRO A CA 1
ATOM 2764 C C . PRO A 1 367 ? 19.441 9.184 -23.602 1.00 93.56 367 PRO A C 1
ATOM 2766 O O . PRO A 1 367 ? 18.659 9.270 -22.649 1.00 93.56 367 PRO A O 1
ATOM 2769 N N . THR A 1 368 ? 19.430 10.051 -24.613 1.00 91.75 368 THR A N 1
ATOM 2770 C CA . THR A 1 368 ? 18.354 11.031 -24.819 1.00 91.75 368 THR A CA 1
ATOM 2771 C C . THR A 1 368 ? 17.056 10.331 -25.234 1.00 91.75 368 THR A C 1
ATOM 2773 O O . THR A 1 368 ? 17.084 9.197 -25.718 1.00 91.75 368 THR A O 1
ATOM 2776 N N . ASP A 1 369 ? 15.906 11.003 -25.113 1.00 91.88 369 ASP A N 1
ATOM 2777 C CA . ASP A 1 369 ? 14.613 10.434 -25.534 1.00 91.88 369 ASP A CA 1
ATOM 2778 C C . ASP A 1 369 ? 14.602 10.028 -27.011 1.00 91.88 369 ASP A C 1
ATOM 2780 O O . ASP A 1 369 ? 14.050 8.989 -27.373 1.00 91.88 369 ASP A O 1
ATOM 2784 N N . ARG A 1 370 ? 15.298 10.797 -27.858 1.00 91.44 370 ARG A N 1
ATOM 2785 C CA . ARG A 1 370 ? 15.465 10.485 -29.279 1.00 91.44 370 ARG A CA 1
ATOM 2786 C C . ARG A 1 370 ? 16.222 9.175 -29.502 1.00 91.44 370 ARG A C 1
ATOM 2788 O O . ARG A 1 370 ? 15.772 8.358 -30.300 1.00 91.44 370 ARG A O 1
ATOM 2795 N N . LEU A 1 371 ? 17.333 8.961 -28.792 1.00 92.94 371 LEU A N 1
ATOM 2796 C CA . LEU A 1 371 ? 18.102 7.712 -28.857 1.00 92.94 371 LEU A CA 1
ATOM 2797 C C . LEU A 1 371 ? 17.322 6.532 -28.264 1.00 92.94 371 LEU A C 1
ATOM 2799 O O . LEU A 1 371 ? 17.404 5.424 -28.786 1.00 92.94 371 LEU A O 1
ATOM 2803 N N . ARG A 1 372 ? 16.533 6.770 -27.209 1.00 91.94 372 ARG A N 1
ATOM 2804 C CA . ARG A 1 372 ? 15.690 5.753 -26.565 1.00 91.94 372 ARG A CA 1
ATOM 2805 C C . ARG A 1 372 ? 14.545 5.284 -27.467 1.00 91.94 372 ARG A C 1
ATOM 2807 O O . ARG A 1 372 ? 14.212 4.104 -27.459 1.00 91.94 372 ARG A O 1
ATOM 2814 N N . ALA A 1 373 ? 13.952 6.192 -28.242 1.00 91.38 373 ALA A N 1
ATOM 2815 C CA . ALA A 1 373 ? 12.864 5.884 -29.170 1.00 91.38 373 ALA A CA 1
ATOM 2816 C C . ALA A 1 373 ? 13.340 5.240 -30.487 1.00 91.38 373 ALA A C 1
ATOM 2818 O O . ALA A 1 373 ? 12.533 4.666 -31.222 1.00 91.38 373 ALA A O 1
ATOM 2819 N N . LEU A 1 374 ? 14.634 5.339 -30.804 1.00 92.12 374 LEU A N 1
ATOM 2820 C CA . LEU A 1 374 ? 15.190 4.879 -32.070 1.00 92.12 374 LEU A CA 1
ATOM 2821 C C . LEU A 1 374 ? 15.347 3.353 -32.096 1.00 92.12 374 LEU A C 1
ATOM 2823 O O . LEU A 1 374 ? 16.112 2.776 -31.325 1.00 92.12 374 LEU A O 1
ATOM 2827 N N . ARG A 1 375 ? 14.673 2.690 -33.040 1.00 86.56 375 ARG A N 1
ATOM 2828 C CA . ARG A 1 375 ? 14.847 1.252 -33.299 1.00 86.56 375 ARG A CA 1
ATOM 2829 C C . ARG A 1 375 ? 16.087 1.011 -34.170 1.00 86.56 375 ARG A C 1
ATOM 2831 O O . ARG A 1 375 ? 15.947 0.745 -35.353 1.00 86.56 375 ARG A O 1
ATOM 2838 N N . SER A 1 376 ? 17.277 1.143 -33.585 1.00 91.19 376 SER A N 1
ATOM 2839 C CA . SER A 1 376 ? 18.571 0.954 -34.269 1.00 91.19 376 SER A CA 1
ATOM 2840 C C . SER A 1 376 ? 19.620 0.303 -33.356 1.00 91.19 376 SER A C 1
ATOM 2842 O O . SER A 1 376 ? 19.390 0.071 -32.165 1.00 91.19 376 SER A O 1
ATOM 2844 N N . ASN A 1 377 ? 20.816 0.079 -33.894 1.00 92.56 377 ASN A N 1
ATOM 2845 C CA . ASN A 1 377 ? 21.994 -0.431 -33.200 1.00 92.56 377 ASN A CA 1
ATOM 2846 C C . ASN A 1 377 ? 22.790 0.648 -32.434 1.00 92.56 377 ASN A C 1
ATOM 2848 O O . ASN A 1 377 ? 23.914 0.389 -31.996 1.00 92.56 377 ASN A O 1
ATOM 2852 N N . ALA A 1 378 ? 22.214 1.834 -32.194 1.00 93.94 378 ALA A N 1
ATOM 2853 C CA . ALA A 1 378 ? 22.853 2.924 -31.444 1.00 93.94 378 ALA A CA 1
ATOM 2854 C C . ALA A 1 378 ? 23.386 2.489 -30.065 1.00 93.94 378 ALA A C 1
ATOM 2856 O O . ALA A 1 378 ? 24.486 2.872 -29.672 1.00 93.94 378 ALA A O 1
ATOM 2857 N N . ARG A 1 379 ? 22.643 1.635 -29.343 1.00 92.56 379 ARG A N 1
ATOM 2858 C CA . ARG A 1 379 ? 23.083 1.081 -28.049 1.00 92.56 379 ARG A CA 1
ATOM 2859 C C . ARG A 1 379 ? 24.331 0.205 -28.192 1.00 92.56 379 ARG A C 1
ATOM 2861 O O . ARG A 1 379 ? 25.211 0.241 -27.338 1.00 92.56 379 ARG A O 1
ATOM 2868 N N . GLY A 1 380 ? 24.422 -0.578 -29.267 1.00 90.38 380 GLY A N 1
ATOM 2869 C CA . GLY A 1 380 ? 25.608 -1.377 -29.572 1.00 90.38 380 GLY A CA 1
ATOM 2870 C C . GLY A 1 380 ? 26.819 -0.483 -29.833 1.00 90.38 380 GLY A C 1
ATOM 2871 O O . GLY A 1 380 ? 27.854 -0.653 -29.193 1.00 90.38 380 GLY A O 1
ATOM 2872 N N . LEU A 1 381 ? 26.661 0.526 -30.695 1.00 93.38 381 LEU A N 1
ATOM 2873 C CA . LEU A 1 381 ? 27.717 1.499 -30.985 1.00 93.38 381 LEU A CA 1
ATOM 2874 C C . LEU A 1 381 ? 28.154 2.297 -29.754 1.00 93.38 381 LEU A C 1
ATOM 2876 O O . LEU A 1 381 ? 29.346 2.534 -29.593 1.00 93.38 381 LEU A O 1
ATOM 2880 N N . ALA A 1 382 ? 27.237 2.655 -28.853 1.00 93.94 382 ALA A N 1
ATOM 2881 C CA . ALA A 1 382 ? 27.573 3.378 -27.626 1.00 93.94 382 ALA A CA 1
ATOM 2882 C C . ALA A 1 382 ? 28.508 2.579 -26.701 1.00 93.94 382 ALA A C 1
ATOM 2884 O O . ALA A 1 382 ? 29.282 3.170 -25.955 1.00 93.94 382 ALA A O 1
ATOM 2885 N N . ASN A 1 383 ? 28.482 1.242 -26.773 1.00 90.31 383 ASN A N 1
ATOM 2886 C CA . ASN A 1 383 ? 29.435 0.395 -26.053 1.00 90.31 383 ASN A CA 1
ATOM 2887 C C . ASN A 1 383 ? 30.838 0.389 -26.688 1.00 90.31 383 ASN A C 1
ATOM 2889 O O . ASN A 1 383 ? 31.793 -0.011 -26.025 1.00 90.31 383 ASN A O 1
ATOM 2893 N N . TYR A 1 384 ? 30.976 0.821 -27.945 1.00 91.75 384 TYR A N 1
ATOM 2894 C CA . TYR A 1 384 ? 32.270 0.997 -28.610 1.00 91.75 384 TYR A CA 1
ATOM 2895 C C . TYR A 1 384 ? 32.793 2.420 -28.493 1.00 91.75 384 TYR A C 1
ATOM 2897 O O . TYR A 1 384 ? 33.968 2.609 -28.194 1.00 91.75 384 TYR A O 1
ATOM 2905 N N . ASP A 1 385 ? 31.930 3.402 -28.739 1.00 93.62 385 ASP A N 1
ATOM 2906 C CA . ASP A 1 385 ? 32.298 4.809 -28.782 1.00 93.62 385 ASP A CA 1
ATOM 2907 C C . ASP A 1 385 ? 31.075 5.689 -28.482 1.00 93.62 385 ASP A C 1
ATOM 2909 O O . ASP A 1 385 ? 30.324 6.102 -29.372 1.00 93.62 385 ASP A O 1
ATOM 2913 N N . ARG A 1 386 ? 30.843 5.947 -27.191 1.00 93.75 386 ARG A N 1
ATOM 2914 C CA . ARG A 1 386 ? 29.710 6.758 -26.733 1.00 93.75 386 ARG A CA 1
ATOM 2915 C C . ARG A 1 386 ? 29.816 8.219 -27.184 1.00 93.75 386 ARG A C 1
ATOM 2917 O O . ARG A 1 386 ? 28.791 8.820 -27.496 1.00 93.75 386 ARG A O 1
ATOM 2924 N N . ASP A 1 387 ? 31.020 8.777 -27.270 1.00 94.19 387 ASP A N 1
ATOM 2925 C CA . ASP A 1 387 ? 31.215 10.149 -27.748 1.00 94.19 387 ASP A CA 1
ATOM 2926 C C . ASP A 1 387 ? 30.836 10.283 -29.224 1.00 94.19 387 ASP A C 1
ATOM 2928 O O . ASP A 1 387 ? 30.163 11.241 -29.596 1.00 94.19 387 ASP A O 1
ATOM 2932 N N . LEU A 1 388 ? 31.190 9.296 -30.059 1.00 94.69 388 LEU A N 1
ATOM 2933 C CA . LEU A 1 388 ? 30.800 9.278 -31.471 1.00 94.69 388 LEU A CA 1
ATOM 2934 C C . LEU A 1 388 ? 29.276 9.221 -31.638 1.00 94.69 388 LEU A C 1
ATOM 2936 O O . LEU A 1 388 ? 28.719 9.908 -32.490 1.00 94.69 388 LEU A O 1
ATOM 2940 N N . VAL A 1 389 ? 28.595 8.417 -30.817 1.00 95.75 389 VAL A N 1
ATOM 2941 C CA . VAL A 1 389 ? 27.128 8.335 -30.839 1.00 95.75 389 VAL A CA 1
ATOM 2942 C C . VAL A 1 389 ? 26.490 9.685 -30.515 1.00 95.75 389 VAL A C 1
ATOM 2944 O O . VAL A 1 389 ? 25.552 10.088 -31.201 1.00 95.75 389 VAL A O 1
ATOM 2947 N N . ASP A 1 390 ? 27.005 10.391 -29.508 1.00 94.19 390 ASP A N 1
ATOM 2948 C CA . ASP A 1 390 ? 26.461 11.683 -29.085 1.00 94.19 390 ASP A CA 1
ATOM 2949 C C . ASP A 1 390 ? 26.639 12.767 -30.158 1.00 94.19 390 ASP A C 1
ATOM 2951 O O . ASP A 1 390 ? 25.675 13.466 -30.478 1.00 94.19 390 ASP A O 1
ATOM 2955 N N . VAL A 1 391 ? 27.819 12.863 -30.782 1.00 95.31 391 VAL A N 1
ATOM 2956 C CA . VAL A 1 391 ? 28.054 13.859 -31.846 1.00 95.31 391 VAL A CA 1
ATOM 2957 C C . VAL A 1 391 ? 27.243 13.565 -33.112 1.00 95.31 391 VAL A C 1
ATOM 2959 O O . VAL A 1 391 ? 26.731 14.489 -33.735 1.00 95.31 391 VAL A O 1
ATOM 2962 N N . ILE A 1 392 ? 27.039 12.291 -33.474 1.00 96.19 392 ILE A N 1
ATOM 2963 C CA . ILE A 1 392 ? 26.183 11.920 -34.617 1.00 96.19 392 ILE A CA 1
ATOM 2964 C C . ILE A 1 392 ? 24.708 12.211 -34.316 1.00 96.19 392 ILE A C 1
ATOM 2966 O O . ILE A 1 392 ? 23.978 12.674 -35.192 1.00 96.19 392 ILE A O 1
ATOM 2970 N N . ALA A 1 393 ? 24.259 11.973 -33.081 1.00 95.38 393 ALA A N 1
ATOM 2971 C CA . ALA A 1 393 ? 22.893 12.285 -32.670 1.00 95.38 393 ALA A CA 1
ATOM 2972 C C . ALA A 1 393 ? 22.592 13.791 -32.700 1.00 95.38 393 ALA A C 1
ATOM 2974 O O . ALA A 1 393 ? 21.450 14.168 -32.962 1.00 95.38 393 ALA A O 1
ATOM 2975 N N . ALA A 1 394 ? 23.599 14.632 -32.442 1.00 94.19 394 ALA A N 1
ATOM 2976 C CA . ALA A 1 394 ? 23.496 16.088 -32.513 1.00 94.19 394 ALA A CA 1
ATOM 2977 C C . ALA A 1 394 ? 23.675 16.656 -33.935 1.00 94.19 394 ALA A C 1
ATOM 2979 O O . ALA A 1 394 ? 23.259 17.786 -34.190 1.00 94.19 394 ALA A O 1
ATOM 2980 N N . ALA A 1 395 ? 24.277 15.892 -34.852 1.00 95.81 395 ALA A N 1
ATOM 2981 C CA . ALA A 1 395 ? 24.471 16.296 -36.240 1.00 95.81 395 ALA A CA 1
ATOM 2982 C C . ALA A 1 395 ? 23.140 16.517 -36.974 1.00 95.81 395 ALA A C 1
ATOM 2984 O O . ALA A 1 395 ? 22.116 15.907 -36.653 1.00 95.81 395 ALA A O 1
ATOM 2985 N N . ASP A 1 396 ? 23.157 17.363 -38.003 1.00 96.06 396 ASP A N 1
ATOM 2986 C CA . ASP A 1 396 ? 21.986 17.554 -38.846 1.00 96.06 396 ASP A CA 1
ATOM 2987 C C . ASP A 1 396 ? 21.665 16.284 -39.672 1.00 96.06 396 ASP A C 1
ATOM 2989 O O . ASP A 1 396 ? 22.548 15.463 -39.954 1.00 96.06 396 ASP A O 1
ATOM 2993 N N . PRO A 1 397 ? 20.400 16.111 -40.099 1.00 96.69 397 PRO A N 1
ATOM 2994 C CA . PRO A 1 397 ? 19.974 14.979 -40.921 1.00 96.69 397 PRO A CA 1
ATOM 2995 C C . PRO A 1 397 ? 20.799 14.729 -42.190 1.00 96.69 397 PRO A C 1
ATOM 2997 O O . PRO A 1 397 ? 20.929 13.579 -42.610 1.00 96.69 397 PRO A O 1
ATOM 3000 N N . GLY A 1 398 ? 21.333 15.780 -42.822 1.00 96.06 398 GLY A N 1
ATOM 3001 C CA . GLY A 1 398 ? 22.143 15.664 -44.033 1.00 96.06 398 GLY A CA 1
ATOM 3002 C C . GLY A 1 398 ? 23.475 14.985 -43.737 1.00 96.06 398 GLY A C 1
ATOM 3003 O O . GLY A 1 398 ? 23.805 13.976 -44.362 1.00 96.06 398 GLY A O 1
ATOM 3004 N N . LEU A 1 399 ? 24.177 15.458 -42.705 1.00 96.38 399 LEU A N 1
ATOM 3005 C CA . LEU A 1 399 ? 25.428 14.849 -42.256 1.00 96.38 399 LEU A CA 1
ATOM 3006 C C . LEU A 1 399 ? 25.232 13.388 -41.814 1.00 96.38 399 LEU A C 1
ATOM 3008 O O . LEU A 1 399 ? 26.037 12.524 -42.161 1.00 96.38 399 LEU A O 1
ATOM 3012 N N . GLN A 1 400 ? 24.132 13.073 -41.124 1.00 97.62 400 GLN A N 1
ATOM 3013 C CA . GLN A 1 400 ? 23.787 11.691 -40.758 1.00 97.62 400 GLN A CA 1
ATOM 3014 C C . GLN A 1 400 ? 23.636 10.780 -41.994 1.00 97.62 400 GLN A C 1
ATOM 3016 O O . GLN A 1 400 ? 24.151 9.658 -42.009 1.00 97.62 400 GLN A O 1
ATOM 3021 N N . ARG A 1 401 ? 22.994 11.262 -43.069 1.00 97.00 401 ARG A N 1
ATOM 3022 C CA . ARG A 1 401 ? 22.877 10.518 -44.338 1.00 97.00 401 ARG A CA 1
ATOM 3023 C C . ARG A 1 401 ? 24.221 10.298 -45.015 1.00 97.00 401 ARG A C 1
ATOM 3025 O O . ARG A 1 401 ? 24.468 9.207 -45.531 1.00 97.00 401 ARG A O 1
ATOM 3032 N N . ASP A 1 402 ? 25.082 11.306 -45.010 1.00 96.88 402 ASP A N 1
ATOM 3033 C CA . ASP A 1 402 ? 26.402 11.200 -45.624 1.00 96.88 402 ASP A CA 1
ATOM 3034 C C . ASP A 1 402 ? 27.290 10.207 -44.870 1.00 96.88 402 ASP A C 1
ATOM 3036 O O . ASP A 1 402 ? 27.949 9.375 -45.499 1.00 96.88 402 ASP A O 1
ATOM 3040 N N . ILE A 1 403 ? 27.214 10.198 -43.536 1.00 98.00 403 ILE A N 1
ATOM 3041 C CA . ILE A 1 403 ? 27.854 9.184 -42.687 1.00 98.00 403 ILE A CA 1
ATOM 3042 C C . ILE A 1 403 ? 27.340 7.784 -43.032 1.00 98.00 403 ILE A C 1
ATOM 3044 O O . ILE A 1 403 ? 28.146 6.872 -43.218 1.00 98.00 403 ILE A O 1
ATOM 3048 N N . ALA A 1 404 ? 26.022 7.606 -43.169 1.00 98.00 404 ALA A N 1
ATOM 3049 C CA . ALA A 1 404 ? 25.428 6.313 -43.500 1.00 98.00 404 ALA A CA 1
ATOM 3050 C C . ALA A 1 404 ? 25.928 5.773 -44.854 1.00 98.00 404 ALA A C 1
ATOM 3052 O O . ALA A 1 404 ? 26.379 4.630 -44.955 1.00 98.00 404 ALA A O 1
ATOM 3053 N N . ARG A 1 405 ? 25.920 6.617 -45.895 1.00 97.38 405 ARG A N 1
ATOM 3054 C CA . ARG A 1 405 ? 26.420 6.266 -47.237 1.00 97.38 405 ARG A CA 1
ATOM 3055 C C . ARG A 1 405 ? 27.913 5.957 -47.227 1.00 97.38 405 ARG A C 1
ATOM 3057 O O . ARG A 1 405 ? 28.351 4.991 -47.853 1.00 97.38 405 ARG A O 1
ATOM 3064 N N . TRP A 1 406 ? 28.701 6.763 -46.519 1.00 97.75 406 TRP A N 1
ATOM 3065 C CA . TRP A 1 406 ? 30.135 6.536 -46.364 1.00 97.75 406 TRP A CA 1
ATOM 3066 C C . TRP A 1 406 ? 30.416 5.203 -45.660 1.00 97.75 406 TRP A C 1
ATOM 3068 O O . TRP A 1 406 ? 31.245 4.424 -46.135 1.00 97.75 406 TRP A O 1
ATOM 3078 N N . ALA A 1 407 ? 29.676 4.895 -44.591 1.00 98.19 407 ALA A N 1
ATOM 3079 C CA . ALA A 1 407 ? 29.802 3.644 -43.851 1.00 98.19 407 ALA A CA 1
ATOM 3080 C C . ALA A 1 407 ? 29.454 2.432 -44.726 1.00 98.19 407 ALA A C 1
ATOM 3082 O O . ALA A 1 407 ? 30.207 1.459 -44.733 1.00 98.19 407 ALA A O 1
ATOM 3083 N N . ALA A 1 408 ? 28.392 2.513 -45.535 1.00 98.00 408 ALA A N 1
ATOM 3084 C CA . ALA A 1 408 ? 28.015 1.464 -46.485 1.00 98.00 408 ALA A CA 1
ATOM 3085 C C . ALA A 1 408 ? 29.117 1.176 -47.517 1.00 98.00 408 ALA A C 1
ATOM 3087 O O . ALA A 1 408 ? 29.496 0.018 -47.721 1.00 98.00 408 ALA A O 1
ATOM 3088 N N . ARG A 1 409 ? 29.695 2.224 -48.126 1.00 97.19 409 ARG A N 1
ATOM 3089 C CA . ARG A 1 409 ? 30.832 2.062 -49.048 1.00 97.19 409 ARG A CA 1
ATOM 3090 C C . ARG A 1 409 ? 32.035 1.450 -48.344 1.00 97.19 409 ARG A C 1
ATOM 3092 O O . ARG A 1 409 ? 32.676 0.552 -48.885 1.00 97.19 409 ARG A O 1
ATOM 3099 N N . ARG A 1 410 ? 32.347 1.923 -47.134 1.00 97.56 410 ARG A N 1
ATOM 3100 C CA . ARG A 1 410 ? 33.504 1.449 -46.376 1.00 97.56 410 ARG A CA 1
ATOM 3101 C C . ARG A 1 410 ? 33.343 -0.013 -45.959 1.00 97.56 410 ARG A C 1
ATOM 3103 O O . ARG A 1 410 ? 34.300 -0.767 -46.102 1.00 97.56 410 ARG A O 1
ATOM 3110 N N . ALA A 1 411 ? 32.148 -0.427 -45.539 1.00 97.56 411 ALA A N 1
ATOM 3111 C CA . ALA A 1 411 ? 31.821 -1.822 -45.249 1.00 97.56 411 ALA A CA 1
ATOM 3112 C C . ALA A 1 411 ? 32.031 -2.721 -46.476 1.00 97.56 411 ALA A C 1
ATOM 3114 O O . ALA A 1 411 ? 32.656 -3.780 -46.377 1.00 97.56 411 ALA A O 1
ATOM 3115 N N . CYS A 1 412 ? 31.559 -2.280 -47.647 1.00 97.62 412 CYS A N 1
ATOM 3116 C CA . CYS A 1 412 ? 31.723 -3.028 -48.892 1.00 97.62 412 CYS A CA 1
ATOM 3117 C C . CYS A 1 412 ? 33.191 -3.123 -49.316 1.00 97.62 412 CYS A C 1
ATOM 3119 O O . CYS A 1 412 ? 33.640 -4.208 -49.662 1.00 97.62 412 CYS A O 1
ATOM 3121 N N . ALA A 1 413 ? 33.956 -2.036 -49.206 1.00 97.06 413 ALA A N 1
ATOM 3122 C CA . ALA A 1 413 ? 35.387 -2.041 -49.507 1.00 97.06 413 ALA A CA 1
ATOM 3123 C C . ALA A 1 413 ? 36.186 -2.961 -48.564 1.00 97.06 413 ALA A C 1
ATOM 3125 O O . ALA A 1 413 ? 37.054 -3.707 -49.005 1.00 97.06 413 ALA A O 1
ATOM 3126 N N . ILE A 1 414 ? 35.878 -2.954 -47.261 1.00 96.31 414 ILE A N 1
ATOM 3127 C CA . ILE A 1 414 ? 36.547 -3.810 -46.262 1.00 96.31 414 ILE A CA 1
ATOM 3128 C C . ILE A 1 414 ? 36.262 -5.300 -46.507 1.00 96.31 414 ILE A C 1
ATOM 3130 O O . ILE A 1 414 ? 37.125 -6.141 -46.263 1.00 96.31 414 ILE A O 1
ATOM 3134 N N . SER A 1 415 ? 35.064 -5.626 -46.993 1.00 96.62 415 SER A N 1
ATOM 3135 C CA . SER A 1 415 ? 34.627 -7.003 -47.266 1.00 96.62 415 SER A CA 1
ATOM 3136 C C . SER A 1 415 ? 34.852 -7.458 -48.716 1.00 96.62 415 SER A C 1
ATOM 3138 O O . SER A 1 415 ? 34.558 -8.611 -49.041 1.00 96.62 415 SER A O 1
ATOM 3140 N N . GLY A 1 416 ? 35.353 -6.576 -49.590 1.00 96.44 416 GLY A N 1
ATOM 3141 C CA . GLY A 1 416 ? 35.534 -6.812 -51.028 1.00 96.44 416 GLY A CA 1
ATOM 3142 C C . GLY A 1 416 ? 34.234 -6.886 -51.842 1.00 96.44 416 GLY A C 1
ATOM 3143 O O . GLY A 1 416 ? 34.262 -7.279 -53.010 1.00 96.44 416 GLY A O 1
ATOM 3144 N N . LEU A 1 417 ? 33.088 -6.536 -51.248 1.00 96.75 417 LEU A N 1
ATOM 3145 C CA . LEU A 1 417 ? 31.787 -6.536 -51.924 1.00 96.75 417 LEU A CA 1
ATOM 3146 C C . LEU A 1 417 ? 31.657 -5.426 -52.974 1.00 96.75 417 LEU A C 1
ATOM 3148 O O . LEU A 1 417 ? 30.837 -5.537 -53.880 1.00 96.75 417 LEU A O 1
ATOM 3152 N N . ASP A 1 418 ? 32.482 -4.386 -52.901 1.00 94.75 418 ASP A N 1
ATOM 3153 C CA . ASP A 1 418 ? 32.566 -3.326 -53.910 1.00 94.75 418 ASP A CA 1
ATOM 3154 C C . ASP A 1 418 ? 33.053 -3.826 -55.284 1.00 94.75 418 ASP A C 1
ATOM 3156 O O . ASP A 1 418 ? 32.738 -3.225 -56.309 1.00 94.75 418 ASP A O 1
ATOM 3160 N N . THR A 1 419 ? 33.753 -4.963 -55.334 1.00 93.69 419 THR A N 1
ATOM 3161 C CA . THR A 1 419 ? 34.159 -5.620 -56.592 1.00 93.69 419 THR A CA 1
ATOM 3162 C C . THR A 1 419 ? 33.034 -6.431 -57.251 1.00 93.69 419 THR A C 1
ATOM 3164 O O . THR A 1 419 ? 33.136 -6.823 -58.418 1.00 93.69 419 THR A O 1
ATOM 3167 N N . VAL A 1 420 ? 31.929 -6.669 -56.536 1.00 96.06 420 VAL A N 1
ATOM 3168 C CA . VAL A 1 420 ? 30.768 -7.409 -57.038 1.00 96.06 420 VAL A CA 1
ATOM 3169 C C . VAL A 1 420 ? 29.839 -6.438 -57.766 1.00 96.06 420 VAL A C 1
ATOM 3171 O O . VAL A 1 420 ? 29.168 -5.612 -57.153 1.00 96.06 420 VAL A O 1
ATOM 3174 N N . GLY A 1 421 ? 29.762 -6.555 -59.095 1.00 94.81 421 GLY A N 1
ATOM 3175 C CA . GLY A 1 421 ? 29.145 -5.527 -59.948 1.00 94.81 421 GLY A CA 1
ATOM 3176 C C . GLY A 1 421 ? 27.702 -5.128 -59.602 1.00 94.81 421 GLY A C 1
ATOM 3177 O O . GLY A 1 421 ? 27.343 -3.966 -59.762 1.00 94.81 421 GLY A O 1
ATOM 3178 N N . TRP A 1 422 ? 26.874 -6.048 -59.094 1.00 94.94 422 TRP A N 1
ATOM 3179 C CA . TRP A 1 422 ? 25.502 -5.710 -58.693 1.00 94.94 422 TRP A CA 1
ATOM 3180 C C . TRP A 1 422 ? 25.439 -4.962 -57.350 1.00 94.94 422 TRP A C 1
ATOM 3182 O O . TRP A 1 422 ? 24.570 -4.113 -57.178 1.00 94.94 422 TRP A O 1
ATOM 3192 N N . ILE A 1 423 ? 26.385 -5.206 -56.434 1.00 95.25 423 ILE A N 1
ATOM 3193 C CA . ILE A 1 423 ? 26.512 -4.451 -55.178 1.00 95.25 423 ILE A CA 1
ATOM 3194 C C . ILE A 1 423 ? 27.083 -3.064 -55.462 1.00 95.25 423 ILE A C 1
ATOM 3196 O O . ILE A 1 423 ? 26.568 -2.076 -54.945 1.00 95.25 423 ILE A O 1
ATOM 3200 N N . ALA A 1 424 ? 28.082 -2.970 -56.346 1.00 94.50 424 ALA A N 1
ATOM 3201 C CA . ALA A 1 424 ? 28.620 -1.693 -56.809 1.00 94.50 424 ALA A CA 1
ATOM 3202 C C . ALA A 1 424 ? 27.523 -0.796 -57.416 1.00 94.50 424 ALA A C 1
ATOM 3204 O O . ALA A 1 424 ? 27.441 0.387 -57.090 1.00 94.50 424 ALA A O 1
ATOM 3205 N N . ALA A 1 425 ? 26.626 -1.367 -58.228 1.00 94.44 425 ALA A N 1
ATOM 3206 C CA . ALA A 1 425 ? 25.471 -0.648 -58.769 1.00 94.44 425 ALA A CA 1
ATOM 3207 C C . ALA A 1 425 ? 24.480 -0.196 -57.676 1.00 94.44 425 ALA A C 1
ATOM 3209 O O . ALA A 1 425 ? 23.970 0.927 -57.735 1.00 94.44 425 ALA A O 1
ATOM 3210 N N . GLY A 1 426 ? 24.238 -1.030 -56.657 1.00 94.56 426 GLY A N 1
ATOM 3211 C CA . GLY A 1 426 ? 23.426 -0.666 -55.490 1.00 94.56 426 GLY A CA 1
ATOM 3212 C C . GLY A 1 426 ? 24.026 0.507 -54.706 1.00 94.56 426 GLY A C 1
ATOM 3213 O O . GLY A 1 426 ? 23.326 1.473 -54.406 1.00 94.56 426 GLY A O 1
ATOM 3214 N N . LEU A 1 427 ? 25.344 0.492 -54.467 1.00 94.75 427 LEU A N 1
ATOM 3215 C CA . LEU A 1 427 ? 26.062 1.612 -53.846 1.00 94.75 427 LEU A CA 1
ATOM 3216 C C . LEU A 1 427 ? 25.914 2.898 -54.666 1.00 94.75 427 LEU A C 1
ATOM 3218 O O . LEU A 1 427 ? 25.553 3.924 -54.103 1.00 94.75 427 LEU A O 1
ATOM 3222 N N . SER A 1 428 ? 26.095 2.846 -55.990 1.00 94.25 428 SER A N 1
ATOM 3223 C CA . SER A 1 428 ? 25.882 4.019 -56.852 1.00 94.25 428 SER A CA 1
ATOM 3224 C C . SER A 1 428 ? 24.444 4.547 -56.812 1.00 94.25 428 SER A C 1
ATOM 3226 O O . SER A 1 428 ? 24.227 5.739 -57.015 1.00 94.25 428 SER A O 1
ATOM 3228 N N . SER A 1 429 ? 23.458 3.688 -56.551 1.00 93.19 429 SER A N 1
ATOM 3229 C CA . SER A 1 429 ? 22.054 4.094 -56.403 1.00 93.19 429 SER A CA 1
ATOM 3230 C C . SER A 1 429 ? 21.826 4.834 -55.079 1.00 93.19 429 SER A C 1
ATOM 3232 O O . SER A 1 429 ? 21.233 5.912 -55.084 1.00 93.19 429 SER A O 1
ATOM 3234 N N . LEU A 1 430 ? 22.434 4.379 -53.975 1.00 91.75 430 LEU A N 1
ATOM 3235 C CA . LEU A 1 430 ? 22.430 5.115 -52.698 1.00 91.75 430 LEU A CA 1
ATOM 3236 C C . LEU A 1 430 ? 23.018 6.529 -52.812 1.00 91.75 430 LEU A C 1
ATOM 3238 O O . LEU A 1 430 ? 22.555 7.450 -52.133 1.00 91.75 430 LEU A O 1
ATOM 3242 N N . GLU A 1 431 ? 24.036 6.713 -53.657 1.00 88.44 431 GLU A N 1
ATOM 3243 C CA . GLU A 1 431 ? 24.659 8.022 -53.910 1.00 88.44 431 GLU A CA 1
ATOM 3244 C C . GLU A 1 431 ? 23.705 9.002 -54.583 1.00 88.44 431 GLU A C 1
ATOM 3246 O O . GLU A 1 431 ? 23.742 10.196 -54.296 1.00 88.44 431 GLU A O 1
ATOM 3251 N N . ARG A 1 432 ? 22.820 8.488 -55.441 1.00 89.38 432 ARG A N 1
ATOM 3252 C CA . ARG A 1 432 ? 21.748 9.266 -56.071 1.00 89.38 432 ARG A CA 1
ATOM 3253 C C . ARG A 1 432 ? 20.526 9.437 -55.163 1.00 89.38 432 ARG A C 1
ATOM 3255 O O . ARG A 1 432 ? 19.586 10.123 -55.544 1.00 89.38 432 ARG A O 1
ATOM 3262 N N . GLY A 1 433 ? 20.541 8.850 -53.963 1.00 85.75 433 GLY A N 1
ATOM 3263 C CA . GLY A 1 433 ? 19.399 8.841 -53.046 1.00 85.75 433 GLY A CA 1
ATOM 3264 C C . GLY A 1 433 ? 18.293 7.863 -53.450 1.00 85.75 433 GLY A C 1
ATOM 3265 O O . GLY A 1 433 ? 17.171 7.990 -52.973 1.00 85.75 433 GLY A O 1
ATOM 3266 N N . GLU A 1 434 ? 18.605 6.905 -54.320 1.00 88.81 434 GLU A N 1
ATOM 3267 C CA . GLU A 1 434 ? 17.698 5.853 -54.771 1.00 88.81 434 GLU A CA 1
ATOM 3268 C C . GLU A 1 434 ? 17.830 4.608 -53.878 1.00 88.81 434 GLU A C 1
ATOM 3270 O O . GLU A 1 434 ? 18.856 4.385 -53.226 1.00 88.81 434 GLU A O 1
ATOM 3275 N N . GLN A 1 435 ? 16.793 3.769 -53.863 1.00 87.31 435 GLN A N 1
ATOM 3276 C CA . GLN A 1 435 ? 16.824 2.494 -53.153 1.00 87.31 435 GLN A CA 1
ATOM 3277 C C . GLN A 1 435 ? 17.847 1.547 -53.821 1.00 87.31 435 GLN A C 1
ATOM 3279 O O . GLN A 1 435 ? 17.768 1.337 -55.031 1.00 87.31 435 GLN A O 1
ATOM 3284 N N . PRO A 1 436 ? 18.811 0.964 -53.075 1.00 90.00 436 PRO A N 1
ATOM 3285 C CA . PRO A 1 436 ? 19.879 0.155 -53.669 1.00 90.00 436 PRO A CA 1
ATOM 3286 C C . PRO A 1 436 ? 19.380 -1.168 -54.249 1.00 90.00 436 PRO A C 1
ATOM 3288 O O . PRO A 1 436 ? 19.907 -1.626 -55.261 1.00 90.00 436 PRO A O 1
ATOM 3291 N N . PHE A 1 437 ? 18.392 -1.782 -53.592 1.00 91.00 437 PHE A N 1
ATOM 3292 C CA . PHE A 1 437 ? 17.837 -3.086 -53.940 1.00 91.00 437 PHE A CA 1
ATOM 3293 C C . PHE A 1 437 ? 16.337 -3.116 -53.636 1.00 91.00 437 PHE A C 1
ATOM 3295 O O . PHE A 1 437 ? 15.907 -2.587 -52.612 1.00 91.00 437 PHE A O 1
ATOM 3302 N N . GLU A 1 438 ? 15.555 -3.752 -54.505 1.00 83.88 438 GLU A N 1
ATOM 3303 C CA . GLU A 1 438 ? 14.094 -3.841 -54.364 1.00 83.88 438 GLU A CA 1
ATOM 3304 C C . GLU A 1 438 ? 13.660 -4.839 -53.277 1.00 83.88 438 GLU A C 1
ATOM 3306 O O . GLU A 1 438 ? 12.695 -4.581 -52.563 1.00 83.88 438 GLU A O 1
ATOM 3311 N N . ASP A 1 439 ? 14.391 -5.950 -53.122 1.00 88.56 439 ASP A N 1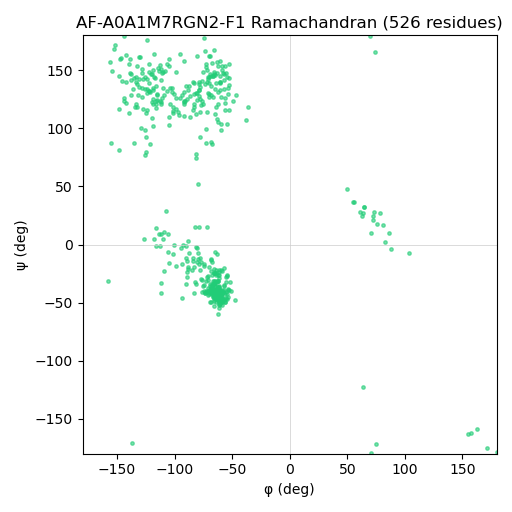
ATOM 3312 C CA . ASP A 1 439 ? 14.071 -7.043 -52.195 1.00 88.56 439 ASP A CA 1
ATOM 3313 C C . ASP A 1 439 ? 15.324 -7.486 -51.416 1.00 88.56 439 ASP A C 1
ATOM 3315 O O . ASP A 1 439 ? 16.317 -7.949 -51.991 1.00 88.56 439 ASP A O 1
ATOM 3319 N N . GLU A 1 440 ? 15.281 -7.340 -50.090 1.00 87.25 440 GLU A N 1
ATOM 3320 C CA . GLU A 1 440 ? 16.366 -7.727 -49.185 1.00 87.25 440 GLU A CA 1
ATOM 3321 C C . GLU A 1 440 ? 16.593 -9.249 -49.151 1.00 87.25 440 GLU A C 1
ATOM 3323 O O . GLU A 1 440 ? 17.742 -9.696 -49.183 1.00 87.25 440 GLU A O 1
ATOM 3328 N N . ALA A 1 441 ? 15.533 -10.063 -49.147 1.00 89.75 441 ALA A N 1
ATOM 3329 C CA . ALA A 1 441 ? 15.647 -11.521 -49.093 1.00 89.75 441 ALA A CA 1
ATOM 3330 C C . ALA A 1 441 ? 16.290 -12.071 -50.373 1.00 89.75 441 ALA A C 1
ATOM 3332 O O . ALA A 1 441 ? 17.250 -12.843 -50.312 1.00 89.75 441 ALA A O 1
ATOM 3333 N N . ALA A 1 442 ? 15.847 -11.581 -51.534 1.00 91.94 442 ALA A N 1
ATOM 3334 C CA . ALA A 1 442 ? 16.459 -11.934 -52.814 1.00 91.94 442 ALA A CA 1
ATOM 3335 C C . ALA A 1 442 ? 17.932 -11.491 -52.894 1.00 91.94 442 ALA A C 1
ATOM 3337 O O . ALA A 1 442 ? 18.763 -12.150 -53.527 1.00 91.94 442 ALA A O 1
ATOM 3338 N N . THR A 1 443 ? 18.278 -10.383 -52.231 1.00 93.69 443 THR A N 1
ATOM 3339 C CA . THR A 1 443 ? 19.655 -9.884 -52.157 1.00 93.69 443 THR A CA 1
ATOM 3340 C C . THR A 1 443 ? 20.555 -10.819 -51.344 1.00 93.69 443 THR A C 1
ATOM 3342 O O . THR A 1 443 ? 21.688 -11.089 -51.755 1.00 93.69 443 THR A O 1
ATOM 3345 N N . TRP A 1 444 ? 20.054 -11.373 -50.237 1.00 94.69 444 TRP A N 1
ATOM 3346 C CA . TRP A 1 444 ? 20.765 -12.385 -49.451 1.00 94.69 444 TRP A CA 1
ATOM 3347 C C . TRP A 1 444 ? 20.996 -13.680 -50.231 1.00 94.69 444 TRP A C 1
ATOM 3349 O O . TRP A 1 444 ? 22.128 -14.168 -50.282 1.00 94.69 444 TRP A O 1
ATOM 3359 N N . ASP A 1 445 ? 19.968 -14.204 -50.898 1.00 94.81 445 ASP A N 1
ATOM 3360 C CA . ASP A 1 445 ? 20.089 -15.412 -51.725 1.00 94.81 445 ASP A CA 1
ATOM 3361 C C . ASP A 1 445 ? 21.117 -15.226 -52.846 1.00 94.81 445 ASP A C 1
ATOM 3363 O O . ASP A 1 445 ? 21.940 -16.106 -53.135 1.00 94.81 445 ASP A O 1
ATOM 3367 N N . ARG A 1 446 ? 21.122 -14.036 -53.453 1.00 95.00 446 ARG A N 1
ATOM 3368 C CA . ARG A 1 446 ? 22.095 -13.663 -54.476 1.00 95.00 446 ARG A CA 1
ATOM 3369 C C . ARG A 1 446 ? 23.512 -13.560 -53.919 1.00 95.00 446 ARG A C 1
ATOM 3371 O O . ARG A 1 446 ? 24.435 -14.037 -54.575 1.00 95.00 446 ARG A O 1
ATOM 3378 N N . LEU A 1 447 ? 23.705 -12.985 -52.728 1.00 94.94 447 LEU A N 1
ATOM 3379 C CA . LEU A 1 447 ? 25.021 -12.921 -52.083 1.00 94.94 447 LEU A CA 1
ATOM 3380 C C . LEU A 1 447 ? 25.592 -14.326 -51.846 1.00 94.94 447 LEU A C 1
ATOM 3382 O O . LEU A 1 447 ? 26.767 -14.567 -52.121 1.00 94.94 447 LEU A O 1
ATOM 3386 N N . TRP A 1 448 ? 24.773 -15.261 -51.360 1.00 94.19 448 TRP A N 1
ATOM 3387 C CA . TRP A 1 448 ? 25.242 -16.607 -51.026 1.00 94.19 448 TRP A CA 1
ATOM 3388 C C . TRP A 1 448 ? 25.543 -17.482 -52.244 1.00 94.19 448 TRP A C 1
ATOM 3390 O O . TRP A 1 448 ? 26.450 -18.326 -52.193 1.00 94.19 448 TRP A O 1
ATOM 3400 N N . SER A 1 449 ? 24.813 -17.264 -53.338 1.00 94.75 449 SER A N 1
ATOM 3401 C CA . SER A 1 449 ? 24.940 -18.033 -54.577 1.00 94.75 449 SER A CA 1
ATOM 3402 C C . SER A 1 449 ? 25.968 -17.476 -55.570 1.00 94.75 449 SER A C 1
ATOM 3404 O O . SER A 1 449 ? 26.479 -18.253 -56.377 1.00 94.75 449 SER A O 1
ATOM 3406 N N . ASP A 1 450 ? 26.312 -16.181 -55.526 1.00 95.06 450 ASP A N 1
ATOM 3407 C CA . ASP A 1 450 ? 27.253 -15.575 -56.481 1.00 95.06 450 ASP A CA 1
ATOM 3408 C C . ASP A 1 450 ? 28.701 -16.041 -56.212 1.00 95.06 450 ASP A C 1
ATOM 3410 O O . ASP A 1 450 ? 29.287 -15.687 -55.186 1.00 95.06 450 ASP A O 1
ATOM 3414 N N . PRO A 1 451 ? 29.337 -16.796 -57.131 1.00 92.38 451 PRO A N 1
ATOM 3415 C CA . PRO A 1 451 ? 30.698 -17.293 -56.932 1.00 92.38 451 PRO A CA 1
ATOM 3416 C C . PRO A 1 451 ? 31.757 -16.183 -56.940 1.00 92.38 451 PRO A C 1
ATOM 3418 O O . PRO A 1 451 ? 32.902 -16.435 -56.571 1.00 92.38 451 PRO A O 1
ATOM 3421 N N . ARG A 1 452 ? 31.404 -14.968 -57.378 1.00 93.19 452 ARG A N 1
ATOM 3422 C CA . ARG A 1 452 ? 32.300 -13.804 -57.372 1.00 93.19 452 ARG A CA 1
ATOM 3423 C C . ARG A 1 452 ? 32.310 -13.086 -56.024 1.00 93.19 452 ARG A C 1
ATOM 3425 O O . ARG A 1 452 ? 33.189 -12.258 -55.810 1.00 93.19 452 ARG A O 1
ATOM 3432 N N . ALA A 1 453 ? 31.352 -13.367 -55.136 1.00 93.75 453 ALA A N 1
ATOM 3433 C CA . ALA A 1 453 ? 31.338 -12.790 -53.799 1.00 93.75 453 ALA A CA 1
ATOM 3434 C C . ALA A 1 453 ? 32.481 -13.393 -52.958 1.00 93.75 453 ALA A C 1
ATOM 3436 O O . ALA A 1 453 ? 32.576 -14.622 -52.851 1.00 93.75 453 ALA A O 1
ATOM 3437 N N . PRO A 1 454 ? 33.350 -12.568 -52.345 1.00 93.38 454 PRO A N 1
ATOM 3438 C CA . PRO A 1 454 ? 34.382 -13.073 -51.451 1.00 93.38 454 PRO A CA 1
ATOM 3439 C C . PRO A 1 454 ? 33.773 -13.848 -50.275 1.00 93.38 454 PRO A C 1
ATOM 3441 O O . PRO A 1 454 ? 32.664 -13.564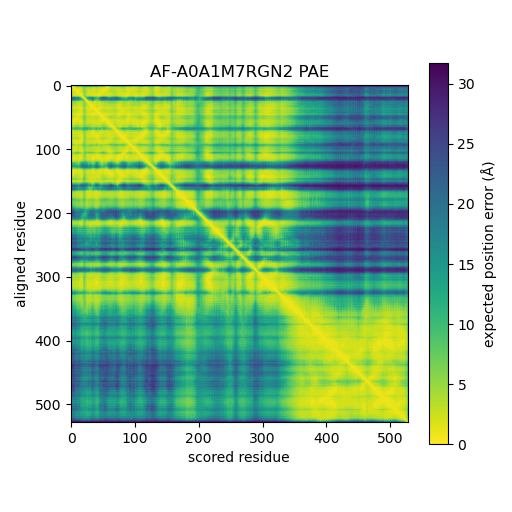 -49.830 1.00 93.38 454 PRO A O 1
ATOM 3444 N N . ARG A 1 455 ? 34.507 -14.838 -49.761 1.00 93.56 455 ARG A N 1
ATOM 3445 C CA . ARG A 1 455 ? 34.100 -15.644 -48.600 1.00 93.56 455 ARG A CA 1
ATOM 3446 C C . ARG A 1 455 ? 35.185 -15.586 -47.542 1.00 93.56 455 ARG A C 1
ATOM 3448 O O . ARG A 1 455 ? 36.010 -16.490 -47.433 1.00 93.56 455 ARG A O 1
ATOM 3455 N N . THR A 1 456 ? 35.203 -14.490 -46.799 1.00 95.00 456 THR A N 1
ATOM 3456 C CA . THR A 1 456 ? 36.146 -14.275 -45.700 1.00 95.00 456 THR A CA 1
ATOM 3457 C C . THR A 1 456 ? 35.418 -14.374 -44.368 1.00 95.00 456 THR A C 1
ATOM 3459 O O . THR A 1 456 ? 34.224 -14.075 -44.258 1.00 95.00 456 THR A O 1
ATOM 3462 N N . VAL A 1 457 ? 36.138 -14.828 -43.344 1.00 95.88 457 VAL A N 1
ATOM 3463 C CA . VAL A 1 457 ? 35.625 -14.880 -41.976 1.00 95.88 457 VAL A CA 1
ATOM 3464 C C . VAL A 1 457 ? 36.452 -13.997 -41.056 1.00 95.88 457 VAL A C 1
ATOM 3466 O O . VAL A 1 457 ? 37.667 -13.897 -41.214 1.00 95.88 457 VAL A O 1
ATOM 3469 N N . VAL A 1 458 ? 35.786 -13.373 -40.091 1.00 95.81 458 VAL A N 1
ATOM 3470 C CA . VAL A 1 458 ? 36.395 -12.528 -39.060 1.00 95.81 458 VAL A CA 1
ATOM 3471 C C . VAL A 1 458 ? 35.898 -12.940 -37.677 1.00 95.81 458 VAL A C 1
ATOM 3473 O O . VAL A 1 458 ? 34.863 -13.595 -37.534 1.00 95.81 458 VAL A O 1
ATOM 3476 N N . THR A 1 459 ? 36.630 -12.547 -36.640 1.00 96.00 459 THR A N 1
ATOM 3477 C CA . THR A 1 459 ? 36.098 -12.537 -35.274 1.00 96.00 459 THR A CA 1
ATOM 3478 C C . THR A 1 459 ? 35.264 -11.275 -35.102 1.00 96.00 459 THR A C 1
ATOM 3480 O O . THR A 1 459 ? 35.727 -10.190 -35.455 1.00 96.00 459 THR A O 1
ATOM 3483 N N . SER A 1 460 ? 34.041 -11.396 -34.586 1.00 92.75 460 SER A N 1
ATOM 3484 C CA . SER A 1 460 ? 33.188 -10.234 -34.322 1.00 92.75 460 SER A CA 1
ATOM 3485 C C . SER A 1 460 ? 33.870 -9.261 -33.349 1.00 92.75 460 SER A C 1
ATOM 3487 O O . SER A 1 460 ? 34.636 -9.711 -32.492 1.00 92.75 460 SER A O 1
ATOM 3489 N N . PRO A 1 461 ? 33.543 -7.960 -33.385 1.00 93.31 461 PRO A N 1
ATOM 3490 C CA . PRO A 1 461 ? 33.932 -7.040 -32.321 1.00 93.31 461 PRO A CA 1
ATOM 3491 C C . PRO A 1 461 ? 33.515 -7.552 -30.924 1.00 93.31 461 PRO A C 1
ATOM 3493 O O . PRO A 1 461 ? 32.572 -8.354 -30.813 1.00 93.31 461 PRO A O 1
ATOM 3496 N N . PRO A 1 462 ? 34.210 -7.125 -29.852 1.00 90.25 462 PRO A N 1
ATOM 3497 C CA . PRO A 1 462 ? 33.876 -7.521 -28.488 1.00 90.25 462 PRO A CA 1
ATOM 3498 C C . PRO A 1 462 ? 32.456 -7.078 -28.115 1.00 90.25 462 PRO A C 1
ATOM 3500 O O . PRO A 1 462 ? 31.892 -6.153 -28.690 1.00 90.25 462 PRO A O 1
ATOM 3503 N N . SER A 1 463 ? 31.852 -7.726 -27.125 1.00 86.69 463 SER A N 1
ATOM 3504 C CA . SER A 1 463 ? 30.594 -7.271 -26.521 1.00 86.69 463 SER A CA 1
ATOM 3505 C C . SER A 1 463 ? 30.613 -7.526 -25.014 1.00 86.69 463 SER A C 1
ATOM 3507 O O . SER A 1 463 ? 31.393 -8.370 -24.563 1.00 86.69 463 SER A O 1
ATOM 3509 N N . PRO A 1 464 ? 29.735 -6.884 -24.220 1.00 80.50 464 PRO A N 1
ATOM 3510 C CA . PRO A 1 464 ? 29.661 -7.137 -22.779 1.00 80.50 464 PRO A CA 1
ATOM 3511 C C . PRO A 1 464 ? 29.444 -8.616 -22.413 1.00 80.50 464 PRO A C 1
ATOM 3513 O O . PRO A 1 464 ? 29.875 -9.054 -21.351 1.00 80.50 464 PRO A O 1
ATOM 3516 N N . VAL A 1 465 ? 28.793 -9.389 -23.292 1.00 82.56 465 VAL A N 1
ATOM 3517 C CA . VAL A 1 465 ? 28.504 -10.820 -23.084 1.00 82.56 465 VAL A CA 1
ATOM 3518 C C . VAL A 1 465 ? 29.630 -11.721 -23.611 1.00 82.56 465 VAL A C 1
ATOM 3520 O O . VAL A 1 465 ? 29.836 -12.815 -23.090 1.00 82.56 465 VAL A O 1
ATOM 3523 N N . ARG A 1 466 ? 30.384 -11.277 -24.628 1.00 87.19 466 ARG A N 1
ATOM 3524 C CA . ARG A 1 466 ? 31.550 -11.991 -25.181 1.00 87.19 466 ARG A CA 1
ATOM 3525 C C . ARG A 1 466 ? 32.727 -11.033 -25.403 1.00 87.19 466 ARG A C 1
ATOM 3527 O O . ARG A 1 466 ? 32.886 -10.514 -26.512 1.00 87.19 466 ARG A O 1
ATOM 3534 N N . PRO A 1 467 ? 33.571 -10.811 -24.379 1.00 89.25 467 PRO A N 1
ATOM 3535 C CA . PRO A 1 467 ? 34.697 -9.879 -24.461 1.00 89.25 467 PRO A CA 1
ATOM 3536 C C . PRO A 1 467 ? 35.767 -10.267 -25.488 1.00 89.25 467 PRO A C 1
ATOM 3538 O O . PRO A 1 467 ? 36.478 -9.399 -25.971 1.00 89.25 467 PRO A O 1
ATOM 3541 N N . GLN A 1 468 ? 35.882 -11.551 -25.841 1.00 91.06 468 GLN A N 1
ATOM 3542 C CA . GLN A 1 468 ? 36.840 -12.042 -26.842 1.00 91.06 468 GLN A CA 1
ATOM 3543 C C . GLN A 1 468 ? 36.285 -12.018 -28.280 1.00 91.06 468 GLN A C 1
ATOM 3545 O O . GLN A 1 468 ? 36.946 -12.491 -29.200 1.00 91.06 468 GLN A O 1
ATOM 3550 N N . GLY A 1 469 ? 35.064 -11.509 -28.479 1.00 90.81 469 GLY A N 1
ATOM 3551 C CA . GLY A 1 469 ? 34.349 -11.639 -29.747 1.00 90.81 469 GLY A CA 1
ATOM 3552 C C . GLY A 1 469 ? 33.903 -13.079 -30.026 1.00 90.81 469 GLY A C 1
ATOM 3553 O O . GLY A 1 469 ? 34.114 -13.995 -29.227 1.00 90.81 469 GLY A O 1
ATOM 3554 N N . THR A 1 470 ? 33.238 -13.284 -31.161 1.00 90.94 470 THR A N 1
ATOM 3555 C CA . THR A 1 470 ? 32.833 -14.615 -31.633 1.00 90.94 470 THR A CA 1
ATOM 3556 C C . THR A 1 470 ? 33.554 -14.920 -32.945 1.00 90.94 470 THR A C 1
ATOM 3558 O O . THR A 1 470 ? 33.446 -14.119 -33.875 1.00 90.94 470 THR A O 1
ATOM 3561 N N . PRO A 1 471 ? 34.307 -16.031 -33.046 1.00 93.62 471 PRO A N 1
ATOM 3562 C CA . PRO A 1 471 ? 35.054 -16.357 -34.258 1.00 93.62 471 PRO A CA 1
ATOM 3563 C C . PRO A 1 471 ? 34.131 -16.830 -35.392 1.00 93.62 471 PRO A C 1
ATOM 3565 O O . PRO A 1 471 ? 32.986 -17.215 -35.156 1.00 93.62 471 PRO A O 1
ATOM 3568 N N . ASN A 1 472 ? 34.675 -16.880 -36.611 1.00 93.00 472 ASN A N 1
ATOM 3569 C CA . ASN A 1 472 ? 34.051 -17.463 -37.808 1.00 93.00 472 ASN A CA 1
ATOM 3570 C C . ASN A 1 472 ? 32.772 -16.759 -38.309 1.00 93.00 472 ASN A C 1
ATOM 3572 O O . ASN A 1 472 ? 31.900 -17.404 -38.891 1.00 93.00 472 ASN A O 1
ATOM 3576 N N . PHE A 1 473 ? 32.656 -15.440 -38.132 1.00 92.38 473 PHE A N 1
ATOM 3577 C CA . PHE A 1 473 ? 31.583 -14.649 -38.745 1.00 92.38 473 PHE A CA 1
ATOM 3578 C C . PHE A 1 473 ? 31.892 -14.367 -40.213 1.00 92.38 473 PHE A C 1
ATOM 3580 O O . PHE A 1 473 ? 32.994 -13.922 -40.520 1.00 92.38 473 PHE A O 1
ATOM 3587 N N . SER A 1 474 ? 30.927 -14.565 -41.118 1.00 96.06 474 SER A N 1
ATOM 3588 C CA . SER A 1 474 ? 31.081 -14.138 -42.516 1.00 96.06 474 SER A CA 1
ATOM 3589 C C . SER A 1 474 ? 31.204 -12.617 -42.583 1.00 96.06 474 SER A C 1
ATOM 3591 O O . SER A 1 474 ? 30.283 -11.891 -42.206 1.00 96.06 474 SER A O 1
ATOM 3593 N N . GLN A 1 475 ? 32.338 -12.135 -43.087 1.00 96.25 475 GLN A N 1
ATOM 3594 C CA . GLN A 1 475 ? 32.620 -10.706 -43.177 1.00 96.25 475 GLN A CA 1
ATOM 3595 C C . GLN A 1 475 ? 31.632 -9.998 -44.116 1.00 96.25 475 GLN A C 1
ATOM 3597 O O . GLN A 1 475 ? 31.179 -8.892 -43.833 1.00 96.25 475 GLN A O 1
ATOM 3602 N N . GLN A 1 476 ? 31.251 -10.664 -45.209 1.00 96.75 476 GLN A N 1
ATOM 3603 C CA . GLN A 1 476 ? 30.297 -10.159 -46.195 1.00 96.75 476 GLN A CA 1
ATOM 3604 C C . GLN A 1 476 ? 28.886 -10.049 -45.615 1.00 96.75 476 GLN A C 1
ATOM 3606 O O . GLN A 1 476 ? 28.221 -9.039 -45.830 1.00 96.75 476 GLN A O 1
ATOM 3611 N N . ALA A 1 477 ? 28.450 -11.034 -44.822 1.00 94.69 477 ALA A N 1
ATOM 3612 C CA . ALA A 1 477 ? 27.164 -10.955 -44.130 1.00 94.69 477 ALA A CA 1
ATOM 3613 C C . ALA A 1 477 ? 27.128 -9.868 -43.050 1.00 94.69 477 ALA A C 1
ATOM 3615 O O . ALA A 1 477 ? 26.068 -9.331 -42.754 1.00 94.69 477 ALA A O 1
ATOM 3616 N N . MET A 1 478 ? 28.273 -9.503 -42.475 1.00 94.94 478 MET A N 1
ATOM 3617 C CA . MET A 1 478 ? 28.338 -8.345 -41.580 1.00 94.94 478 MET A CA 1
ATOM 3618 C C . MET A 1 478 ? 28.306 -7.016 -42.345 1.00 94.94 478 MET A C 1
ATOM 3620 O O . MET A 1 478 ? 27.793 -6.031 -41.826 1.00 94.94 478 MET A O 1
ATOM 3624 N N . ALA A 1 479 ? 28.832 -6.980 -43.573 1.00 97.38 479 ALA A N 1
ATOM 3625 C CA . ALA A 1 479 ? 28.954 -5.761 -44.369 1.00 97.38 479 ALA A CA 1
ATOM 3626 C C . ALA A 1 479 ? 27.678 -5.388 -45.136 1.00 97.38 479 ALA A C 1
ATOM 3628 O O . ALA A 1 479 ? 27.323 -4.212 -45.181 1.00 97.38 479 ALA A O 1
ATOM 3629 N N . LEU A 1 480 ? 26.993 -6.369 -45.734 1.00 96.31 480 LEU A N 1
ATOM 3630 C CA . LEU A 1 480 ? 25.818 -6.136 -46.580 1.00 96.31 480 LEU A CA 1
ATOM 3631 C C . LEU A 1 480 ? 24.701 -5.329 -45.879 1.00 96.31 480 LEU A C 1
ATOM 3633 O O . LEU A 1 480 ? 24.183 -4.405 -46.512 1.00 96.31 480 LEU A O 1
ATOM 3637 N N . PRO A 1 481 ? 24.375 -5.564 -44.588 1.00 96.44 481 PRO A N 1
ATOM 3638 C CA . PRO A 1 481 ? 23.386 -4.761 -43.872 1.00 96.44 481 PRO A CA 1
ATOM 3639 C C . PRO A 1 481 ? 23.655 -3.255 -43.889 1.00 96.44 481 PRO A C 1
ATOM 3641 O O . PRO A 1 481 ? 22.705 -2.480 -43.837 1.00 96.44 481 PRO A O 1
ATOM 3644 N N . ALA A 1 482 ? 24.913 -2.816 -44.021 1.00 97.19 482 ALA A N 1
ATOM 3645 C CA . ALA A 1 482 ? 25.230 -1.392 -44.093 1.00 97.19 482 ALA A CA 1
ATOM 3646 C C . ALA A 1 482 ? 24.594 -0.711 -45.317 1.00 97.19 482 ALA A C 1
ATOM 3648 O O . ALA A 1 482 ? 24.233 0.463 -45.257 1.00 97.19 482 ALA A O 1
ATOM 3649 N N . VAL A 1 483 ? 24.430 -1.453 -46.417 1.00 96.19 483 VAL A N 1
ATOM 3650 C CA . VAL A 1 483 ? 23.833 -0.961 -47.665 1.00 96.19 483 VAL A CA 1
ATOM 3651 C C . VAL A 1 483 ? 22.320 -0.790 -47.512 1.00 96.19 483 VAL A C 1
ATOM 3653 O O . VAL A 1 483 ? 21.782 0.234 -47.927 1.00 96.19 483 VAL A O 1
ATOM 3656 N N . PHE A 1 484 ? 21.639 -1.740 -46.862 1.00 94.56 484 PHE A N 1
ATOM 3657 C CA . PHE A 1 484 ? 20.212 -1.608 -46.541 1.00 94.56 484 PHE A CA 1
ATOM 3658 C C . PHE A 1 484 ? 19.973 -0.488 -45.523 1.00 94.56 484 PHE A C 1
ATOM 3660 O O . PHE A 1 484 ? 19.097 0.354 -45.715 1.00 94.56 484 PHE A O 1
ATOM 3667 N N . ALA A 1 485 ? 20.803 -0.433 -44.478 1.00 95.38 485 ALA A N 1
ATOM 3668 C CA . ALA A 1 485 ? 20.709 0.562 -43.419 1.00 95.38 485 ALA A CA 1
ATOM 3669 C C . ALA A 1 485 ? 20.842 1.995 -43.943 1.00 95.38 485 ALA A C 1
ATOM 3671 O O . ALA A 1 485 ? 20.059 2.866 -43.572 1.00 95.38 485 ALA A O 1
ATOM 3672 N N . ALA A 1 486 ? 21.775 2.246 -44.867 1.00 96.31 486 ALA A N 1
ATOM 3673 C CA . ALA A 1 486 ? 21.956 3.571 -45.460 1.00 96.31 486 ALA A CA 1
ATOM 3674 C C . ALA A 1 486 ? 20.701 4.105 -46.186 1.00 96.31 486 ALA A C 1
ATOM 3676 O O . ALA A 1 486 ? 20.553 5.322 -46.341 1.00 96.31 486 ALA A O 1
ATOM 3677 N N . ALA A 1 487 ? 19.788 3.216 -46.592 1.00 93.50 487 ALA A N 1
ATOM 3678 C CA . ALA A 1 487 ? 18.518 3.562 -47.222 1.00 93.50 487 ALA A CA 1
ATOM 3679 C C . ALA A 1 487 ? 17.369 3.826 -46.228 1.00 93.50 487 ALA A C 1
ATOM 3681 O O . ALA A 1 487 ? 16.313 4.276 -46.666 1.00 93.50 487 ALA A O 1
ATOM 3682 N N . HIS A 1 488 ? 17.535 3.590 -44.918 1.00 93.25 488 HIS A N 1
ATOM 3683 C CA . HIS A 1 488 ? 16.472 3.808 -43.923 1.00 93.25 488 HIS A CA 1
ATOM 3684 C C . HIS A 1 488 ? 15.883 5.220 -44.003 1.00 93.25 488 HIS A C 1
ATOM 3686 O O . HIS A 1 488 ? 16.610 6.174 -44.249 1.00 93.25 488 HIS A O 1
ATOM 3692 N N . GLU A 1 489 ? 14.575 5.382 -43.791 1.00 93.19 489 GLU A N 1
ATOM 3693 C CA . GLU A 1 489 ? 13.904 6.693 -43.857 1.00 93.19 489 GLU A CA 1
ATOM 3694 C C . GLU A 1 489 ? 14.413 7.665 -42.784 1.00 93.19 489 GLU A C 1
ATOM 3696 O O . GLU A 1 489 ? 14.636 8.848 -43.055 1.00 93.19 489 GLU A O 1
ATOM 3701 N N . ASP A 1 490 ? 14.659 7.150 -41.580 1.00 95.75 490 ASP A N 1
ATOM 3702 C CA . ASP A 1 490 ? 15.231 7.912 -40.480 1.00 95.75 490 ASP A CA 1
ATOM 3703 C C . ASP A 1 490 ? 16.758 8.058 -40.681 1.00 95.75 490 ASP A C 1
ATOM 3705 O O . ASP A 1 490 ? 17.481 7.059 -40.627 1.00 95.75 490 ASP A O 1
ATOM 3709 N N . PRO A 1 491 ? 17.275 9.282 -40.904 1.00 96.56 491 PRO A N 1
ATOM 3710 C CA . PRO A 1 491 ? 18.692 9.518 -41.181 1.00 96.56 491 PRO A CA 1
ATOM 3711 C C . PRO A 1 491 ? 19.605 9.120 -40.014 1.00 96.56 491 PRO A C 1
ATOM 3713 O O . PRO A 1 491 ? 20.716 8.642 -40.242 1.00 96.56 491 PRO A O 1
ATOM 3716 N N . LEU A 1 492 ? 19.129 9.251 -38.773 1.00 96.81 492 LEU A N 1
ATOM 3717 C CA . LEU A 1 492 ? 19.897 8.891 -37.586 1.00 96.81 492 LEU A CA 1
ATOM 3718 C C . LEU A 1 492 ? 19.979 7.368 -37.426 1.00 96.81 492 LEU A C 1
ATOM 3720 O O . LEU A 1 492 ? 21.044 6.841 -37.106 1.00 96.81 492 LEU A O 1
ATOM 3724 N N . ALA A 1 493 ? 18.877 6.654 -37.695 1.00 97.06 493 ALA A N 1
ATOM 3725 C CA . ALA A 1 493 ? 18.895 5.189 -37.759 1.00 97.06 493 ALA A CA 1
ATOM 3726 C C . ALA A 1 493 ? 19.851 4.709 -38.855 1.00 97.06 493 ALA A C 1
ATOM 3728 O O . ALA A 1 493 ? 20.704 3.863 -38.595 1.00 97.06 493 ALA A O 1
ATOM 3729 N N . ALA A 1 494 ? 19.765 5.314 -40.047 1.00 96.88 494 ALA A N 1
ATOM 3730 C CA . ALA A 1 494 ? 20.617 4.978 -41.182 1.00 96.88 494 ALA A CA 1
ATOM 3731 C C . ALA A 1 494 ? 22.107 5.083 -40.828 1.00 96.88 494 ALA A C 1
ATOM 3733 O O . ALA A 1 494 ? 22.878 4.168 -41.116 1.00 96.88 494 ALA A O 1
ATOM 3734 N N . ALA A 1 495 ? 22.509 6.175 -40.167 1.00 98.06 495 ALA A N 1
ATOM 3735 C CA . ALA A 1 495 ? 23.887 6.386 -39.740 1.00 98.06 495 ALA A CA 1
ATOM 3736 C C . ALA A 1 495 ? 24.354 5.302 -38.759 1.00 98.06 495 ALA A C 1
ATOM 3738 O O . ALA A 1 495 ? 25.396 4.681 -38.976 1.00 98.06 495 ALA A O 1
ATOM 3739 N N . PHE A 1 496 ? 23.588 5.047 -37.694 1.00 98.12 496 PHE A N 1
ATOM 3740 C CA . PHE A 1 496 ? 23.986 4.082 -36.670 1.00 98.12 496 PHE A CA 1
ATOM 3741 C C . PHE A 1 496 ? 23.986 2.642 -37.168 1.00 98.12 496 PHE A C 1
ATOM 3743 O O . PHE A 1 496 ? 24.924 1.904 -36.878 1.00 98.12 496 PHE A O 1
ATOM 3750 N N . ASP A 1 497 ? 22.985 2.232 -37.938 1.00 97.75 497 ASP A N 1
ATOM 3751 C CA . ASP A 1 497 ? 22.904 0.858 -38.427 1.00 97.75 497 ASP A CA 1
ATOM 3752 C C . ASP A 1 497 ? 23.967 0.578 -39.496 1.00 97.75 497 ASP A C 1
ATOM 3754 O O . ASP A 1 497 ? 24.606 -0.479 -39.468 1.00 97.75 497 ASP A O 1
ATOM 3758 N N . ALA A 1 498 ? 24.262 1.555 -40.363 1.00 97.94 498 ALA A N 1
ATOM 3759 C CA . ALA A 1 498 ? 25.342 1.426 -41.337 1.00 97.94 498 ALA A CA 1
ATOM 3760 C C . ALA A 1 498 ? 26.726 1.393 -40.670 1.00 97.94 498 ALA A C 1
ATOM 3762 O O . ALA A 1 498 ? 27.562 0.560 -41.028 1.00 97.94 498 ALA A O 1
ATOM 3763 N N . LEU A 1 499 ? 26.968 2.247 -39.669 1.00 98.19 499 LEU A N 1
ATOM 3764 C CA . LEU A 1 499 ? 28.213 2.237 -38.894 1.00 98.19 499 LEU A CA 1
ATOM 3765 C C . LEU A 1 499 ? 28.380 0.954 -38.078 1.00 98.19 499 LEU A C 1
ATOM 3767 O O . LEU A 1 499 ? 29.486 0.423 -38.006 1.00 98.19 499 LEU A O 1
ATOM 3771 N N . TRP A 1 500 ? 27.304 0.439 -37.485 1.00 97.06 500 TRP A N 1
ATOM 3772 C CA . TRP A 1 500 ? 27.324 -0.816 -36.738 1.00 97.06 500 TRP A CA 1
ATOM 3773 C C . TRP A 1 500 ? 27.710 -1.997 -37.632 1.00 97.06 500 TRP A C 1
ATOM 3775 O O . TRP A 1 500 ? 28.625 -2.753 -37.300 1.00 97.06 500 TRP A O 1
ATOM 3785 N N . ALA A 1 501 ? 27.067 -2.120 -38.793 1.00 97.12 501 ALA A N 1
ATOM 3786 C CA . ALA A 1 501 ? 27.379 -3.153 -39.774 1.00 97.12 501 ALA A CA 1
ATOM 3787 C C . ALA A 1 501 ? 28.829 -3.035 -40.284 1.00 97.12 501 ALA A C 1
ATOM 3789 O O . ALA A 1 501 ? 29.573 -4.017 -40.299 1.00 97.12 501 ALA A O 1
ATOM 3790 N N . ALA A 1 502 ? 29.283 -1.820 -40.604 1.00 97.56 502 ALA A N 1
ATOM 3791 C CA . ALA A 1 502 ? 30.653 -1.560 -41.042 1.00 97.56 502 ALA A CA 1
ATOM 3792 C C . ALA A 1 502 ? 31.708 -1.879 -39.963 1.00 97.56 502 ALA A C 1
ATOM 3794 O O . ALA A 1 502 ? 32.738 -2.493 -40.261 1.00 97.56 502 ALA A O 1
ATOM 3795 N N . ALA A 1 503 ? 31.442 -1.534 -38.699 1.00 96.62 503 ALA A N 1
ATOM 3796 C CA . ALA A 1 503 ? 32.280 -1.915 -37.565 1.00 96.62 503 ALA A CA 1
ATOM 3797 C C . ALA A 1 503 ? 32.324 -3.444 -37.400 1.00 96.62 503 ALA A C 1
ATOM 3799 O O . ALA A 1 503 ? 33.398 -4.018 -37.230 1.00 96.62 503 ALA A O 1
ATOM 3800 N N . GLY A 1 504 ? 31.178 -4.117 -37.544 1.00 95.75 504 GLY A N 1
ATOM 3801 C CA . GLY A 1 504 ? 31.083 -5.576 -37.553 1.00 95.75 504 GLY A CA 1
ATOM 3802 C C . GLY A 1 504 ? 31.923 -6.231 -38.653 1.00 95.75 504 GLY A C 1
ATOM 3803 O O . GLY A 1 504 ? 32.681 -7.160 -38.375 1.00 95.75 504 GLY A O 1
ATOM 3804 N N . ALA A 1 505 ? 31.849 -5.714 -39.881 1.00 96.69 505 ALA A N 1
ATOM 3805 C CA . ALA A 1 505 ? 32.635 -6.183 -41.025 1.00 96.69 505 ALA A CA 1
ATOM 3806 C C . ALA A 1 505 ? 34.143 -5.929 -40.872 1.00 96.69 505 ALA A C 1
ATOM 3808 O O . ALA A 1 505 ? 34.957 -6.637 -41.465 1.00 96.69 505 ALA A O 1
ATOM 3809 N N . SER A 1 506 ? 34.524 -4.936 -40.068 1.00 95.88 506 SER A N 1
ATOM 3810 C CA . SER A 1 506 ? 35.926 -4.637 -39.757 1.00 95.88 506 SER A CA 1
ATOM 3811 C C . SER A 1 506 ? 36.543 -5.653 -38.787 1.00 95.88 506 SER A C 1
ATOM 3813 O O . SER A 1 506 ? 37.764 -5.773 -38.726 1.00 95.88 506 SER A O 1
ATOM 3815 N N . GLY A 1 507 ? 35.716 -6.414 -38.061 1.00 94.56 507 GLY A N 1
ATOM 3816 C CA . GLY A 1 507 ? 36.155 -7.453 -37.132 1.00 94.56 507 GLY A CA 1
ATOM 3817 C C . GLY A 1 507 ? 36.828 -6.926 -35.857 1.00 94.56 507 GLY A C 1
ATOM 3818 O O . GLY A 1 507 ? 36.957 -5.721 -35.641 1.00 94.56 507 GLY A O 1
ATOM 3819 N N . PHE A 1 508 ? 37.247 -7.858 -34.997 1.00 94.69 508 PHE A N 1
ATOM 3820 C CA . PHE A 1 508 ? 37.761 -7.598 -33.646 1.00 94.69 508 PHE A CA 1
ATOM 3821 C C . PHE A 1 508 ? 38.933 -6.608 -33.597 1.00 94.69 508 PHE A C 1
ATOM 3823 O O . PHE A 1 508 ? 38.927 -5.712 -32.761 1.00 94.69 508 PHE A O 1
ATOM 3830 N N . ASP A 1 509 ? 39.900 -6.720 -34.509 1.00 92.81 509 ASP A N 1
ATOM 3831 C CA . ASP A 1 509 ? 41.068 -5.827 -34.530 1.00 92.81 509 ASP A CA 1
ATOM 3832 C C . ASP A 1 509 ? 40.826 -4.546 -35.352 1.00 92.81 509 ASP A C 1
ATOM 3834 O O . ASP A 1 509 ? 41.532 -3.550 -35.195 1.00 92.81 509 ASP A O 1
ATOM 3838 N N . GLY A 1 510 ? 39.829 -4.551 -36.246 1.00 94.19 510 GLY A N 1
ATOM 3839 C CA . GLY A 1 510 ? 39.600 -3.473 -37.211 1.00 94.19 510 GLY A CA 1
ATOM 3840 C C . GLY A 1 510 ? 38.515 -2.469 -36.822 1.00 94.19 510 GLY A C 1
ATOM 3841 O O . GLY A 1 510 ? 38.498 -1.365 -37.369 1.00 94.19 510 GLY A O 1
ATOM 3842 N N . TYR A 1 511 ? 37.615 -2.805 -35.891 1.00 94.94 511 TYR A N 1
ATOM 3843 C CA . TYR A 1 511 ? 36.469 -1.941 -35.579 1.00 94.94 511 TYR A CA 1
ATOM 3844 C C . TYR A 1 511 ? 36.873 -0.602 -34.941 1.00 94.94 511 TYR A C 1
ATOM 3846 O O . TYR A 1 511 ? 36.301 0.426 -35.297 1.00 94.94 511 TYR A O 1
ATOM 3854 N N . GLN A 1 512 ? 37.871 -0.575 -34.048 1.00 94.38 512 GLN A N 1
ATOM 3855 C CA . GLN A 1 512 ? 38.338 0.678 -33.436 1.00 94.38 512 GLN A CA 1
ATOM 3856 C C . GLN A 1 512 ? 38.979 1.618 -34.471 1.00 94.38 512 GLN A C 1
ATOM 3858 O O . GLN A 1 512 ? 38.503 2.749 -34.588 1.00 94.38 512 GLN A O 1
ATOM 3863 N N . PRO A 1 513 ? 39.968 1.179 -35.287 1.00 95.56 513 PRO A N 1
ATOM 3864 C CA . PRO A 1 513 ? 40.485 1.998 -36.384 1.00 95.56 513 PRO A CA 1
ATOM 3865 C C . PRO A 1 513 ? 39.392 2.498 -37.336 1.00 95.56 513 PRO A C 1
ATOM 3867 O O . PRO A 1 513 ? 39.438 3.646 -37.785 1.00 95.56 513 PRO A O 1
ATOM 3870 N N . PHE A 1 514 ? 38.388 1.662 -37.626 1.00 96.06 514 PHE A N 1
ATOM 3871 C CA . PHE A 1 514 ? 37.242 2.059 -38.438 1.00 96.06 514 PHE A CA 1
ATOM 3872 C C . PHE A 1 514 ? 36.454 3.211 -37.796 1.00 96.06 514 PHE A C 1
ATOM 3874 O O . PHE A 1 514 ? 36.264 4.239 -38.447 1.00 96.06 514 PHE A O 1
ATOM 3881 N N . LEU A 1 515 ? 36.054 3.100 -36.526 1.00 94.75 515 LEU A N 1
ATOM 3882 C CA . LEU A 1 515 ? 35.307 4.160 -35.836 1.00 94.75 515 LEU A CA 1
ATOM 3883 C C . LEU A 1 515 ? 36.119 5.459 -35.717 1.00 94.75 515 LEU A C 1
ATOM 3885 O O . LEU A 1 515 ? 35.572 6.547 -35.897 1.00 94.75 515 LEU A O 1
ATOM 3889 N N . THR A 1 516 ? 37.437 5.375 -35.511 1.00 93.56 516 THR A N 1
ATOM 3890 C CA . THR A 1 516 ? 38.319 6.554 -35.555 1.00 93.56 516 THR A CA 1
ATOM 3891 C C . THR A 1 516 ? 38.299 7.226 -36.930 1.00 93.56 516 THR A C 1
ATOM 3893 O O . THR A 1 516 ? 38.244 8.453 -37.016 1.00 93.56 516 THR A O 1
ATOM 3896 N N . SER A 1 517 ? 38.280 6.445 -38.015 1.00 95.00 517 SER A N 1
ATOM 3897 C CA . SER A 1 517 ? 38.257 6.990 -39.378 1.00 95.00 517 SER A CA 1
ATOM 3898 C C . SER A 1 517 ? 36.975 7.759 -39.718 1.00 95.00 517 SER A C 1
ATOM 3900 O O . SER A 1 517 ? 37.022 8.630 -40.584 1.00 95.00 517 SER A O 1
ATOM 3902 N N . VAL A 1 518 ? 35.869 7.530 -38.996 1.00 95.69 518 VAL A N 1
ATOM 3903 C CA . VAL A 1 518 ? 34.629 8.315 -39.142 1.00 95.69 518 VAL A CA 1
ATOM 3904 C C . VAL A 1 518 ? 34.893 9.792 -38.845 1.00 95.69 518 VAL A C 1
ATOM 3906 O O . VAL A 1 518 ? 34.538 10.655 -39.640 1.00 95.69 518 VAL A O 1
ATOM 3909 N N . ARG A 1 519 ? 35.584 10.097 -37.739 1.00 92.19 519 ARG A N 1
ATOM 3910 C CA . ARG A 1 519 ? 35.908 11.484 -37.356 1.00 92.19 519 ARG A CA 1
ATOM 3911 C C . ARG A 1 519 ? 36.871 12.153 -38.336 1.00 92.19 519 ARG A C 1
ATOM 3913 O O . ARG A 1 519 ? 36.790 13.355 -38.550 1.00 92.19 519 ARG A O 1
ATOM 3920 N N . VAL A 1 520 ? 37.755 11.371 -38.957 1.00 92.81 520 VAL A N 1
ATOM 3921 C CA . VAL A 1 520 ? 38.664 11.863 -40.005 1.00 92.81 520 VAL A CA 1
ATOM 3922 C C . VAL A 1 520 ? 37.895 12.186 -41.288 1.00 92.81 520 VAL A C 1
ATOM 3924 O O . VAL A 1 520 ? 38.168 13.197 -41.927 1.00 92.81 520 VAL A O 1
ATOM 3927 N N . ALA A 1 521 ? 36.932 11.340 -41.662 1.00 93.88 521 ALA A N 1
ATOM 3928 C CA . ALA A 1 521 ? 36.112 11.537 -42.854 1.00 93.88 521 ALA A CA 1
ATOM 3929 C C . ALA A 1 521 ? 35.114 12.695 -42.693 1.00 93.88 521 ALA A C 1
ATOM 3931 O O . ALA A 1 521 ? 34.806 13.381 -43.666 1.00 93.88 521 ALA A O 1
ATOM 3932 N N . PHE A 1 522 ? 34.654 12.935 -41.463 1.00 94.88 522 PHE A N 1
ATOM 3933 C CA . PHE A 1 522 ? 33.685 13.971 -41.122 1.00 94.88 522 PHE A CA 1
ATOM 3934 C C . PHE A 1 522 ? 34.220 14.883 -40.008 1.00 94.88 522 PHE A C 1
ATOM 3936 O O . PHE A 1 522 ? 33.778 14.775 -38.862 1.00 94.88 522 PHE A O 1
ATOM 3943 N N . PRO A 1 523 ? 35.132 15.828 -40.323 1.00 88.06 523 PRO A N 1
ATOM 3944 C CA . PRO A 1 523 ? 35.683 16.759 -39.334 1.00 88.06 523 PRO A CA 1
ATOM 3945 C C . PRO A 1 523 ? 34.622 17.616 -38.633 1.00 88.06 523 PRO A C 1
ATOM 3947 O O . PRO A 1 523 ? 34.837 18.061 -37.510 1.00 88.06 523 PRO A O 1
ATOM 3950 N N . ALA A 1 524 ? 33.450 17.803 -39.250 1.00 85.06 524 ALA A N 1
ATOM 3951 C CA . ALA A 1 524 ? 32.300 18.462 -38.628 1.00 85.06 524 ALA A CA 1
ATOM 3952 C C . ALA A 1 524 ? 31.842 17.790 -37.314 1.00 85.06 524 ALA A C 1
ATOM 3954 O O . ALA A 1 524 ? 31.219 18.445 -36.491 1.00 85.06 524 ALA A O 1
ATOM 3955 N N . LEU A 1 525 ? 32.196 16.518 -37.079 1.00 84.06 525 LEU A N 1
ATOM 3956 C CA . LEU A 1 525 ? 31.942 15.800 -35.821 1.00 84.06 525 LEU A CA 1
ATOM 3957 C C . LEU A 1 525 ? 32.961 16.111 -34.708 1.00 84.06 525 LEU A C 1
ATOM 3959 O O . LEU A 1 525 ? 32.854 15.558 -33.617 1.00 84.06 525 LEU A O 1
ATOM 3963 N N . THR A 1 526 ? 33.982 16.926 -34.990 1.00 77.25 526 THR A N 1
ATOM 3964 C CA . THR A 1 526 ? 35.068 17.279 -34.053 1.00 77.25 526 THR A CA 1
ATOM 3965 C C . THR A 1 526 ? 35.022 18.738 -33.580 1.00 77.25 526 THR A C 1
ATOM 3967 O O . THR A 1 526 ? 35.937 19.164 -32.882 1.00 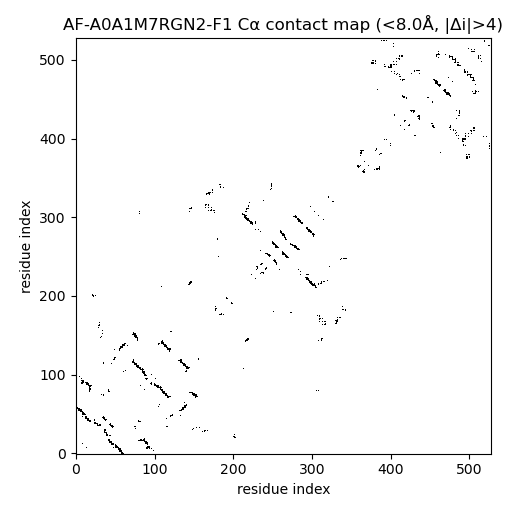77.25 526 THR A O 1
ATOM 3970 N N . GLY A 1 527 ? 33.988 19.499 -33.966 1.00 56.06 527 GLY A N 1
ATOM 3971 C CA . GLY A 1 527 ? 33.828 20.917 -33.625 1.00 56.06 527 GLY A CA 1
ATOM 3972 C C . GLY A 1 527 ? 33.022 21.154 -32.342 1.00 56.06 527 GLY A C 1
ATOM 3973 O O . GLY A 1 527 ? 31.881 20.706 -32.278 1.00 56.06 527 GLY A O 1
ATOM 3974 N N . ASP A 1 528 ? 33.672 21.864 -31.408 1.00 42.66 528 ASP A N 1
ATOM 3975 C CA . ASP A 1 528 ? 33.267 22.452 -30.108 1.00 42.66 528 ASP A CA 1
ATOM 3976 C C . ASP A 1 528 ? 32.310 21.684 -29.178 1.00 42.66 528 ASP A C 1
ATOM 3978 O O . ASP A 1 528 ? 31.072 21.727 -29.369 1.00 42.66 528 ASP A O 1
#

Secondary structure (DSSP, 8-state):
--S-EEEEEBTTEEEEESSTT---SSPTTSSB-SSEEE-SSSEEEEE-SSSSEEEEEEEEE-SSPPPP-TT-SEEEEEEEEESSSEEEEEETTSPPPGGGSSEE-SSSEEEEEEEEEESPPPTT----S-SPPEEEEEEEEESEE---EEEE--SS--S-PPP-HHHHHHHHHHHHHHHH-HHHHHHHHHHHHTSSS-----------SSPPPEEEEEEEEEEEHHHHHHHHH-HHHHTT-TT--EEETTEEEEE---SSEEEEEEEETTS--S--S-EEEEEEEEEPTTSSEEEEEEEEEEEEGGGHHHHHHHHHHHHHHHHHT--SPPTTHHHHHHHHHHHHHHHHHHHHHHHHHHHHHTTTSPPPHHHHH--STHHHHHTT-HHHHHHHHHS-HHHHHHHHHHHHHHHHHHHTGGGSHHHHHHHHHHHTT--S-S-HHHHHHHHHH-TTS---EEPPPP-SS-TT--S-EEHHHHHTHHHHHHT-SSHHHHHHHHHHHHHHHHHHHHHHHHHHHHHHH-GGGG--

Foldseek 3Di:
DPFWDKAWAAQQKKKKFLDPQDDQLADFLQAAAQAWDRRAQGMIIGGAQDNTDIAIEAEAADADDDPDPPPFQWKKKFKHFRQAQFMFMHHPPGDTDPVGHGHGYDDGFIKMKMKTKHPGHAHPDDDPVDPGIYIYIYIHHDQEGAGMDTPHHHPRDPDDSDNPLLRLLLSLLLLVVVVWDVLLVVLVLVVLVPDPDNPPRGPPPDPDPDQFDWGKYKYKDKAQLVLLVVCLVPVCVLLVLVPQFSDQAQWTWHWADDNFKTWTDIGGPPDDTPDPDTWIKGWDWADDPPDSIIMIMIMITRDGRNSRVSVNSNVVVSVVCSRVVDPDDRSNPVVSVVSNVVSVVVVVVVVVVVQQVCCVLQQNHHDDPVVVPDPACLSVVSVVPNLLSVLLVVDDLVLLLVLLLVLLVLLCVLQVVCVVVLQVQLSVCSVVLHHSDDDPVVVVVCLVPDPPRDFDWAFFAADPVRRPGHTGHGLVVLNNQSSNLSNDPRSSRSNRRSLRSSLRSLHHVGNNVSSVVSCVVPVVSVDD

Mean predicted aligned error: 11.59 Å

Sequence (528 aa):
MTGFERVFVSYHQMQVTTCVDTHSELGIYQAGDDLVHLTGAGDLTVMTGPHTGWVDVRVTVRTAAPADPAGWDAVTETTLWCPEGELSVHGLMGESPEAFRAIAVPGPGLLRVQVRARNRTPEGEEDAGGPAEQYEIVLWPVTTDTGFRTLCADRLSAQPWSAPPAGAAGWAMVHLVTGVDDVLREAVVRRRRTAPHPAFVPRVPGRSTAPEPRVAVRRSRTLPAARAAAIVADPDGALGLRDLRLSAGPLTARLGTGTTVSEWRWENAAGPVPDEVPGSVELTVESVPGRSDGELTVHHRGVRGGDAIPLGLIWDHLLDRASTGSETPHPWERTLAELAAEVAEAHAAAVRRRERAEAKEWGGRPPTDRLRALRSNARGLANYDRDLVDVIAAADPGLQRDIARWAARRACAISGLDTVGWIAAGLSSLERGEQPFEDEAATWDRLWSDPRAPRTVVTSPPSPVRPQGTPNFSQQAMALPAVFAAAHEDPLAAAFDALWAAAGASGFDGYQPFLTSVRVAFPALTGD

pLDDT: mean 84.12, std 13.89, range [40.47, 98.19]